Protein AF-A0AA38TJ27-F1 (afdb_monomer_lite)

pLDDT: mean 74.11, std 19.09, range [22.81, 97.5]

Radius of gyration: 29.97 Å; chains: 1; bounding box: 74×92×80 Å

Foldseek 3Di:
DPPLVVLCVLLVNDSVQKDWDADPPAFKIKIFGDPDDDDDPQVLLSQLSNQQHDDLPFQKKKFWFFWDQDPNFTKTARHRGMMIGTDVPDDDPSVQLRSVVVSLRRQAIEGQDLPDPPPPPDPRYDYPDQQSQCQNQLAKFWAQDPPVDDDRHRKTWIWFFKAQPVDPGTRTTMIMIGNALLVVLVRVVSSQVSSVVSRMHRDDAPPPPCVPQPLSDPVLLVLVVVLQACLCAVVVQQKKWKKKWDWPQQDQHSDPDPDRDSDTDIWIATPDMDGDPDPDPCSVSNVSLRVVRRNHTDDAPQADAQNPCNPPLAKAKELWCCVVCVVPVRHSCSSDGQKIKIKHKKDFPSRPPMIMIMMTIDGRDPDDLVSVLVSLVSCCVSVVRMDRPVRHGSQAWGWHFHPVPADDVGTDTDTHHNDPDDDDPPPPDDDDDDDDDDDDDDDDDDDDDDDDDDDDDDDPDPDDPLDDDPVLLVVCAQADLCVSCVVSVHDSVVSVVVCVVVVHDHDYD

Sequence (509 aa):
MDSVNYLSELFAFHPSKLQTSYRPLGNLKVYWSHDGPLRGVQKKIRDAFVGIEVDDSFRGLIQFWAPVTTSGRQLLITYNQPFALPKLENIPQYIEGLCGYRFSSLEYQYDVDVNGLQAEDNPAIISHGAASKAFCNKQPELLIDQRIHNTIGLMNSMMVPVFDPSQSECVGVVDCCTRSPEELLLVLRKLSNALEKQGLKIDVQEYLPYNTIHGLQHANEDAVVEALEIISQTYQIPLAQVWFAYEDADHVAYSSSSQHTQAKRTIWLKLTGKRDNVDDEDFDLFQDYSYACYKIPLEMGKDFSAGRTLENYEPHFFENILNLSAKRPDRLSSILFRCSCFVIYLRSTETPGLDYVFEFLWRERSRNDAILESLLLTLKTYLPTFKFASGTKLGDEIDILDVNNSEVGEKKYIKVIQRSKMPLQREMQPRVEESPTLVRAKGNTTQPTVEESSTPLKVGGKTIPITLTREHIMSLFGQPQHVAAAKLGVSLSTLKRKIHVEGIKWQGK

Organism: NCBI:txid347529

Secondary structure (DSSP, 8-state):
--HHHHHHHHTT--TTTEEEEE-TT-SEEEEEE-SS---HHHHHHHHHHHT----TT--EEEEEEEEEEETTEEEEE-TT--EEEE--SS--HHHHHHHHHHHHTTT-EEE--TT-----S-TTEEET-HHHHHHHHTS-EEE--SSSTTSS---EEEEEEEE-TTSSSEEEEEEEEESSHHHHHHHHHHHHHHHHTTT-B--SSTT--GGGSTT--HHHHHHHHHHHHHHHHHHT-SEEEEEEEEEETT-----SSS----PPEEEEEEEEEEE-----TTHHHHHHHHHHTTTS-B-TTT-SSHHHHHHH---EEES-THHHHTT-TTSSGGG--SEEEEEEEEEESSSTT-EEEEEEEEE--S--HHHHHHHHHHHHHH-TTEEETTSPBTTS-EEEEETTT-BTTB--EEEE---S----------------------------------PPP------------HHHHHTTTTS-HHHHHHHTTS-HHHHHHHHHHTT------

Structure (mmCIF, N/CA/C/O backbone):
data_AF-A0AA38TJ27-F1
#
_entry.id   AF-A0AA38TJ27-F1
#
loop_
_atom_site.group_PDB
_atom_site.id
_atom_site.type_symbol
_atom_site.label_atom_id
_atom_site.label_alt_id
_atom_site.label_comp_id
_atom_site.label_asym_id
_atom_site.label_entity_id
_atom_site.label_seq_id
_atom_site.pdbx_PDB_ins_code
_atom_site.Cartn_x
_atom_site.Cartn_y
_atom_site.Cartn_z
_atom_site.occupancy
_atom_site.B_iso_or_equiv
_atom_site.auth_seq_id
_atom_site.auth_comp_id
_atom_site.auth_asym_id
_atom_site.auth_atom_id
_atom_site.pdbx_PDB_model_num
ATOM 1 N N . MET A 1 1 ? 31.052 11.822 -18.678 1.00 47.62 1 MET A N 1
ATOM 2 C CA . MET A 1 1 ? 30.545 10.844 -19.662 1.00 47.62 1 MET A CA 1
ATOM 3 C C . MET A 1 1 ? 29.045 11.038 -19.739 1.00 47.62 1 MET A C 1
ATOM 5 O O . MET A 1 1 ? 28.447 11.184 -18.682 1.00 47.62 1 MET A O 1
ATOM 9 N N . ASP A 1 2 ? 28.447 11.145 -20.928 1.00 62.75 2 ASP A N 1
ATOM 10 C CA . ASP A 1 2 ? 26.987 11.269 -21.004 1.00 62.75 2 ASP A CA 1
ATOM 11 C C . ASP A 1 2 ? 26.346 10.008 -20.398 1.00 62.75 2 ASP A C 1
ATOM 13 O O . ASP A 1 2 ? 26.789 8.893 -20.666 1.00 62.75 2 ASP A O 1
ATOM 17 N N . SER A 1 3 ? 25.330 10.199 -19.561 1.00 61.94 3 SER A N 1
ATOM 18 C CA . SER A 1 3 ? 24.490 9.169 -18.934 1.00 61.94 3 SER A CA 1
ATOM 19 C C . SER A 1 3 ? 24.142 7.986 -19.850 1.00 61.94 3 SER A C 1
ATOM 21 O O . SER A 1 3 ? 24.178 6.838 -19.421 1.00 61.94 3 SER A O 1
ATOM 23 N N . VAL A 1 4 ? 23.851 8.260 -21.126 1.00 59.69 4 VAL A N 1
ATOM 24 C CA . VAL A 1 4 ? 23.550 7.236 -22.135 1.00 59.69 4 VAL A CA 1
ATOM 25 C C . VAL A 1 4 ? 24.775 6.387 -22.445 1.00 59.69 4 VAL A C 1
ATOM 27 O O . VAL A 1 4 ? 24.654 5.170 -22.487 1.00 59.69 4 VAL A O 1
ATOM 30 N N . ASN A 1 5 ? 25.950 6.995 -22.611 1.00 57.56 5 ASN A N 1
ATOM 31 C CA . ASN A 1 5 ? 27.186 6.271 -22.909 1.00 57.56 5 ASN A CA 1
ATOM 32 C C . ASN A 1 5 ? 27.620 5.406 -21.722 1.00 57.56 5 ASN A C 1
ATOM 34 O O . ASN A 1 5 ? 27.954 4.246 -21.923 1.00 57.56 5 ASN A O 1
ATOM 38 N N . TYR A 1 6 ? 27.523 5.931 -20.495 1.00 63.94 6 TYR A N 1
ATOM 39 C CA . TYR A 1 6 ? 27.838 5.171 -19.281 1.00 63.94 6 TYR A CA 1
ATOM 40 C C . TYR A 1 6 ? 26.925 3.948 -19.114 1.00 63.94 6 TYR A C 1
ATOM 42 O O . TYR A 1 6 ? 27.407 2.837 -18.924 1.00 63.94 6 TYR A O 1
ATOM 50 N N . LEU A 1 7 ? 25.605 4.126 -19.243 1.00 66.19 7 LEU A N 1
ATOM 51 C CA . LEU A 1 7 ? 24.661 3.009 -19.129 1.00 66.19 7 LEU A CA 1
ATOM 52 C C . LEU A 1 7 ? 24.754 2.036 -20.306 1.00 66.19 7 LEU A C 1
ATOM 54 O O . LEU A 1 7 ? 24.552 0.843 -20.125 1.00 66.19 7 LEU A O 1
ATOM 58 N N . SER A 1 8 ? 25.056 2.523 -21.507 1.00 60.19 8 SER A N 1
ATOM 59 C CA . SER A 1 8 ? 25.222 1.658 -22.677 1.00 60.19 8 SER A CA 1
ATOM 60 C C . SER A 1 8 ? 26.448 0.762 -22.532 1.00 60.19 8 SER A C 1
ATOM 62 O O . SER A 1 8 ? 26.349 -0.435 -22.781 1.00 60.19 8 SER A O 1
ATOM 64 N N . GLU A 1 9 ? 27.566 1.304 -22.043 1.00 60.12 9 GLU A N 1
ATOM 65 C CA . GLU A 1 9 ? 28.745 0.506 -21.697 1.00 60.12 9 GLU A CA 1
ATOM 66 C C . GLU A 1 9 ? 28.454 -0.479 -20.562 1.00 60.12 9 GLU A C 1
ATOM 68 O O . GLU A 1 9 ? 28.775 -1.660 -20.682 1.00 60.12 9 GLU A O 1
ATOM 73 N N . LEU A 1 10 ? 27.788 -0.024 -19.496 1.00 62.44 10 LEU A N 1
ATOM 74 C CA . LEU A 1 10 ? 27.487 -0.847 -18.325 1.00 62.44 10 LEU A CA 1
ATOM 75 C C . LEU A 1 10 ? 26.522 -2.000 -18.630 1.00 62.44 10 LEU A C 1
ATOM 77 O O . LEU A 1 10 ? 26.660 -3.088 -18.082 1.00 62.44 10 LEU A O 1
ATOM 81 N N . PHE A 1 11 ? 25.551 -1.776 -19.511 1.00 62.50 11 PHE A N 1
ATOM 82 C CA . PHE A 1 11 ? 24.555 -2.775 -19.896 1.00 62.50 11 PHE A CA 1
ATOM 83 C C . PHE A 1 11 ? 24.908 -3.525 -21.184 1.00 62.50 11 PHE A C 1
ATOM 85 O O . PHE A 1 11 ? 24.072 -4.261 -21.706 1.00 62.50 11 PHE A O 1
ATOM 92 N N . ALA A 1 12 ? 26.117 -3.321 -21.721 1.00 57.12 12 ALA A N 1
ATOM 93 C CA . ALA A 1 12 ? 26.561 -3.860 -23.006 1.00 57.12 12 ALA A CA 1
ATOM 94 C C . ALA A 1 12 ? 25.586 -3.585 -24.177 1.00 57.12 12 ALA A C 1
ATOM 96 O O . ALA A 1 12 ? 25.559 -4.312 -25.174 1.00 57.12 12 ALA A O 1
ATOM 97 N N . PHE A 1 13 ? 24.790 -2.514 -24.092 1.00 55.72 13 PHE A N 1
ATOM 98 C CA . PHE A 1 13 ? 24.008 -2.025 -25.221 1.00 55.72 13 PHE A CA 1
ATOM 99 C C . PHE A 1 13 ? 24.917 -1.201 -26.133 1.00 55.72 13 PHE A C 1
ATOM 101 O O . PHE A 1 13 ? 25.728 -0.399 -25.680 1.00 55.72 13 PHE A O 1
ATOM 108 N N . HIS A 1 14 ? 24.744 -1.321 -27.448 1.00 49.06 14 HIS A N 1
ATOM 109 C CA . HIS A 1 14 ? 25.343 -0.335 -28.344 1.00 49.06 14 HIS A CA 1
ATOM 110 C C . HIS A 1 14 ? 24.734 1.053 -28.026 1.00 49.06 14 HIS A C 1
ATOM 112 O O . HIS A 1 14 ? 23.503 1.141 -27.990 1.00 49.06 14 HIS A O 1
ATOM 118 N N . PRO A 1 15 ? 25.516 2.140 -27.837 1.00 50.56 15 PRO A N 1
ATOM 119 C CA . PRO A 1 15 ? 24.996 3.449 -27.408 1.00 50.56 15 PRO A CA 1
ATOM 120 C C . PRO A 1 15 ? 23.879 4.028 -28.280 1.00 50.56 15 PRO A C 1
ATOM 122 O O . PRO A 1 15 ? 23.030 4.777 -27.809 1.00 50.56 15 PRO A O 1
ATOM 125 N N . SER A 1 16 ? 23.828 3.633 -29.553 1.00 54.19 16 SER A N 1
ATOM 126 C CA . SER A 1 16 ? 22.759 4.021 -30.480 1.00 54.19 16 SER A CA 1
ATOM 127 C C . SER A 1 16 ? 21.414 3.314 -30.250 1.00 54.19 16 SER A C 1
ATOM 129 O O . SER A 1 16 ? 20.440 3.666 -30.911 1.00 54.19 16 SER A O 1
ATOM 131 N N . LYS A 1 17 ? 21.352 2.289 -29.388 1.00 60.16 17 LYS A N 1
ATOM 132 C CA . LYS A 1 17 ? 20.147 1.481 -29.131 1.00 60.16 17 LYS A CA 1
ATOM 133 C C . LYS A 1 17 ? 19.406 1.876 -27.857 1.00 60.16 17 LYS A C 1
ATOM 135 O O . LYS A 1 17 ? 18.231 1.535 -27.730 1.00 60.16 17 LYS A O 1
ATOM 140 N N . LEU A 1 18 ? 20.058 2.587 -26.934 1.00 67.69 18 LEU A N 1
ATOM 141 C CA . LEU A 1 18 ? 19.436 3.078 -25.707 1.00 67.69 18 LEU A CA 1
ATOM 142 C C . LEU A 1 18 ? 18.871 4.480 -25.946 1.00 67.69 18 LEU A C 1
ATOM 144 O O . LEU A 1 18 ? 19.603 5.460 -26.074 1.00 67.69 18 LEU A O 1
ATOM 148 N N . GLN A 1 19 ? 17.550 4.575 -26.014 1.00 72.06 19 GLN A N 1
ATOM 149 C CA . GLN A 1 19 ? 16.850 5.846 -26.117 1.00 72.06 19 GLN A CA 1
ATOM 150 C C . GLN A 1 19 ? 16.494 6.355 -24.724 1.00 72.06 19 GLN A C 1
ATOM 152 O O . GLN A 1 19 ? 16.368 5.588 -23.768 1.00 72.06 19 GLN A O 1
ATOM 157 N N . THR A 1 20 ? 16.331 7.669 -24.607 1.00 71.88 20 THR A N 1
ATOM 158 C CA . THR A 1 20 ? 16.009 8.304 -23.335 1.00 71.88 20 THR A CA 1
ATOM 159 C C . THR A 1 20 ? 15.098 9.514 -23.508 1.00 71.88 20 THR A C 1
ATOM 161 O O . THR A 1 20 ? 15.125 10.203 -24.524 1.00 71.88 20 THR A O 1
ATOM 164 N N . SER A 1 21 ? 14.257 9.746 -22.502 1.00 74.12 21 SER A N 1
ATOM 165 C CA . SER A 1 21 ? 13.363 10.891 -22.377 1.00 74.12 21 SER A CA 1
ATOM 166 C C . SER A 1 21 ? 13.310 11.319 -20.917 1.00 74.12 21 SER A C 1
ATOM 168 O O . SER A 1 21 ? 13.398 10.494 -20.010 1.00 74.12 21 SER A O 1
ATOM 170 N N . TYR A 1 22 ? 13.133 12.609 -20.679 1.00 71.06 22 TYR A N 1
ATOM 171 C CA . TYR A 1 22 ? 12.965 13.162 -19.342 1.00 71.06 22 TYR A CA 1
ATOM 172 C C . TYR A 1 22 ? 12.106 14.421 -19.417 1.00 71.06 22 TYR A C 1
ATOM 174 O O . TYR A 1 22 ? 12.031 15.079 -20.457 1.00 71.06 22 TYR A O 1
ATOM 182 N N . ARG A 1 23 ? 11.451 14.768 -18.308 1.00 69.00 23 ARG A N 1
ATOM 183 C CA . ARG A 1 23 ? 10.864 16.101 -18.162 1.00 69.00 23 ARG A CA 1
ATOM 184 C C . ARG A 1 23 ? 11.983 17.091 -17.840 1.00 69.00 23 ARG A C 1
ATOM 186 O O . ARG A 1 23 ? 12.767 16.791 -16.943 1.00 69.00 23 ARG A O 1
ATOM 193 N N . PRO A 1 24 ? 12.046 18.274 -18.479 1.00 54.91 24 PRO A N 1
ATOM 194 C CA . PRO A 1 24 ? 13.110 19.250 -18.226 1.00 54.91 24 PRO A CA 1
ATOM 195 C C . PRO A 1 24 ? 13.317 19.566 -16.736 1.00 54.91 24 PRO A C 1
ATOM 197 O O . PRO A 1 24 ? 14.451 19.601 -16.269 1.00 54.91 24 PRO A O 1
ATOM 200 N N . LEU A 1 25 ? 12.218 19.685 -15.983 1.00 59.06 25 LEU A N 1
ATOM 201 C CA . LEU A 1 25 ? 12.197 19.952 -14.539 1.00 59.06 25 LEU A CA 1
ATOM 202 C C . LEU A 1 25 ? 11.961 18.699 -13.669 1.00 59.06 25 LEU A C 1
ATOM 204 O O . LEU A 1 25 ? 11.772 18.828 -12.469 1.00 59.06 25 LEU A O 1
ATOM 208 N N . GLY A 1 26 ? 11.899 17.500 -14.259 1.00 65.69 26 GLY A N 1
ATOM 209 C CA . GLY A 1 26 ? 11.699 16.250 -13.515 1.00 65.69 26 GLY A CA 1
ATOM 210 C C . GLY A 1 26 ? 13.020 15.546 -13.230 1.00 65.69 26 GLY A C 1
ATOM 211 O O . GLY A 1 26 ? 13.947 15.652 -14.030 1.00 65.69 26 GLY A O 1
ATOM 212 N N . ASN A 1 27 ? 13.097 14.800 -12.128 1.00 73.69 27 ASN A N 1
ATOM 213 C CA . ASN A 1 27 ? 14.356 14.222 -11.631 1.00 73.69 27 ASN A CA 1
ATOM 214 C C . ASN A 1 27 ? 14.589 12.767 -12.035 1.00 73.69 27 ASN A C 1
ATOM 216 O O . ASN A 1 27 ? 15.656 12.208 -11.784 1.00 73.69 27 ASN A O 1
ATOM 220 N N . LEU A 1 28 ? 13.624 12.185 -12.743 1.00 85.25 28 LEU A N 1
ATOM 221 C CA . LEU A 1 28 ? 13.742 10.880 -13.371 1.00 85.25 28 LEU A CA 1
ATOM 222 C C . LEU A 1 28 ? 14.114 11.018 -14.841 1.00 85.25 28 LEU A C 1
ATOM 224 O O . LEU A 1 28 ? 13.495 11.767 -15.605 1.00 85.25 28 LEU A O 1
ATOM 228 N N . LYS A 1 29 ? 15.106 10.230 -15.244 1.00 87.31 29 LYS A N 1
ATOM 229 C CA . LYS A 1 29 ? 15.432 9.981 -16.640 1.00 87.31 29 LYS A CA 1
ATOM 230 C C . LYS A 1 29 ? 14.922 8.595 -17.005 1.00 87.31 29 LYS A C 1
ATOM 232 O O . LYS A 1 29 ? 15.248 7.608 -16.350 1.00 87.31 29 LYS A O 1
ATOM 237 N N . VAL A 1 30 ? 14.087 8.546 -18.035 1.00 88.94 30 VAL A N 1
ATOM 238 C CA . VAL A 1 30 ? 13.473 7.320 -18.540 1.00 88.94 30 VAL A CA 1
ATOM 239 C C . VAL A 1 30 ? 14.282 6.825 -19.722 1.00 88.94 30 VAL A C 1
ATOM 241 O O . VAL A 1 30 ? 14.700 7.616 -20.571 1.00 88.94 30 VAL A O 1
ATOM 244 N N . TYR A 1 31 ? 14.484 5.519 -19.774 1.00 87.75 31 TYR A N 1
ATOM 245 C CA . TYR A 1 31 ? 15.287 4.814 -20.755 1.00 87.75 31 TYR A CA 1
ATOM 246 C C . TYR A 1 31 ? 14.500 3.639 -21.332 1.00 87.75 31 TYR A C 1
ATOM 248 O O . TYR A 1 31 ? 13.654 3.052 -20.656 1.00 87.75 31 TYR A O 1
ATOM 256 N N . TRP A 1 32 ? 14.775 3.292 -22.585 1.00 83.81 32 TRP A N 1
ATOM 257 C CA . TRP A 1 32 ? 14.277 2.075 -23.224 1.00 83.81 32 TRP A CA 1
ATOM 258 C C . TRP A 1 32 ? 15.211 1.675 -24.367 1.00 83.81 32 TRP A C 1
ATOM 260 O O . TRP A 1 32 ? 15.803 2.534 -25.022 1.00 83.81 32 TRP A O 1
ATOM 270 N N . SER A 1 33 ? 15.340 0.376 -24.622 1.00 70.44 33 SER A N 1
ATOM 271 C CA . SER A 1 33 ? 16.080 -0.142 -25.773 1.00 70.44 33 SER A CA 1
ATOM 272 C C . SER A 1 33 ? 15.096 -0.631 -26.832 1.00 70.44 33 SER A C 1
ATOM 274 O O . SER A 1 33 ? 14.265 -1.497 -26.562 1.00 70.44 33 SER A O 1
ATOM 276 N N . HIS A 1 34 ? 15.122 -0.055 -28.036 1.00 64.31 34 HIS A N 1
ATOM 277 C CA . HIS A 1 34 ? 14.329 -0.595 -29.142 1.00 64.31 34 HIS A CA 1
ATOM 278 C C . HIS A 1 34 ? 14.907 -0.230 -30.511 1.00 64.31 34 HIS A C 1
ATOM 280 O O . HIS A 1 34 ? 15.306 0.911 -30.740 1.00 64.31 34 HIS A O 1
ATOM 286 N N . ASP A 1 35 ? 14.847 -1.176 -31.451 1.00 56.41 35 ASP A N 1
ATOM 287 C CA . ASP A 1 35 ? 15.149 -0.971 -32.875 1.00 56.41 35 ASP A CA 1
ATOM 288 C C . ASP A 1 35 ? 13.936 -0.325 -33.624 1.00 56.41 35 ASP A C 1
ATOM 290 O O . ASP A 1 35 ? 13.713 -0.571 -34.807 1.00 56.41 35 ASP A O 1
ATOM 294 N N . GLY A 1 36 ? 13.120 0.506 -32.940 1.00 58.03 36 GLY A N 1
ATOM 295 C CA . GLY A 1 36 ? 11.912 1.174 -33.471 1.00 58.03 36 GLY A CA 1
ATOM 296 C C . GLY A 1 36 ? 11.147 2.040 -32.437 1.00 58.03 36 GLY A C 1
ATOM 297 O O . GLY A 1 36 ? 11.591 2.162 -31.296 1.00 58.03 36 GLY A O 1
ATOM 298 N N . PRO A 1 37 ? 9.991 2.655 -32.772 1.00 60.09 37 PRO A N 1
ATOM 299 C CA . PRO A 1 37 ? 9.168 3.381 -31.797 1.00 60.09 37 PRO A CA 1
ATOM 300 C C . PRO A 1 37 ? 8.356 2.422 -30.908 1.00 60.09 37 PRO A C 1
ATOM 302 O O . PRO A 1 37 ? 7.709 1.511 -31.426 1.00 60.09 37 PRO A O 1
ATOM 305 N N . LEU A 1 38 ? 8.318 2.671 -29.592 1.00 74.62 38 LEU A N 1
ATOM 306 C CA . LEU A 1 38 ? 7.428 1.958 -28.661 1.00 74.62 38 LEU A CA 1
ATOM 307 C C . LEU A 1 38 ? 5.958 2.082 -29.099 1.00 74.62 38 LEU A C 1
ATOM 309 O O . LEU A 1 38 ? 5.513 3.153 -29.527 1.00 74.62 38 LEU A O 1
ATOM 313 N N . ARG A 1 39 ? 5.181 1.004 -28.944 1.00 79.69 39 ARG A N 1
ATOM 314 C CA . ARG A 1 39 ? 3.746 0.957 -29.281 1.00 79.69 39 ARG A CA 1
ATOM 315 C C . ARG A 1 39 ? 2.922 0.382 -28.129 1.00 79.69 39 ARG A C 1
ATOM 317 O O . ARG A 1 39 ? 3.462 -0.228 -27.211 1.00 79.69 39 ARG A O 1
ATOM 324 N N . GLY A 1 40 ? 1.606 0.595 -28.184 1.00 89.19 40 GLY A N 1
ATOM 325 C CA . GLY A 1 40 ? 0.651 0.007 -27.240 1.00 89.19 40 GLY A CA 1
ATOM 326 C C . GLY A 1 40 ? 0.985 0.295 -25.772 1.00 89.19 40 GLY A C 1
ATOM 327 O O . GLY A 1 40 ? 1.304 1.431 -25.413 1.00 89.19 40 GLY A O 1
ATOM 328 N N . VAL A 1 41 ? 0.922 -0.749 -24.942 1.00 91.31 41 VAL A N 1
ATOM 329 C CA . VAL A 1 41 ? 1.155 -0.684 -23.489 1.00 91.31 41 VAL A CA 1
ATOM 330 C C . VAL A 1 41 ? 2.550 -0.159 -23.157 1.00 91.31 41 VAL A C 1
ATOM 332 O O . VAL A 1 41 ? 2.671 0.727 -22.321 1.00 91.31 41 VAL A O 1
ATOM 335 N N . GLN A 1 42 ? 3.601 -0.601 -23.852 1.00 91.19 42 GLN A N 1
ATOM 336 C CA . GLN A 1 42 ? 4.975 -0.167 -23.557 1.00 91.19 42 GLN A CA 1
ATOM 337 C C . GLN A 1 42 ? 5.148 1.350 -23.705 1.00 91.19 42 GLN A C 1
ATOM 339 O O . GLN A 1 42 ? 5.829 1.986 -22.902 1.00 91.19 42 GLN A O 1
ATOM 344 N N . LYS A 1 43 ? 4.498 1.949 -24.715 1.00 92.19 43 LYS A N 1
ATOM 345 C CA . LYS A 1 43 ? 4.492 3.405 -24.888 1.00 92.19 43 LYS A CA 1
ATOM 346 C C . LYS A 1 43 ? 3.768 4.093 -23.728 1.00 92.19 43 LYS A C 1
ATOM 348 O O . LYS A 1 43 ? 4.318 5.040 -23.175 1.00 92.19 43 LYS A O 1
ATOM 353 N N . LYS A 1 44 ? 2.583 3.600 -23.344 1.00 95.06 44 LYS A N 1
ATOM 354 C CA . LYS A 1 44 ? 1.821 4.121 -22.195 1.00 95.06 44 LYS A CA 1
ATOM 355 C C . LYS A 1 44 ? 2.643 4.044 -20.902 1.00 95.06 44 LYS A C 1
ATOM 357 O O . LYS A 1 44 ? 2.719 5.028 -20.181 1.00 95.06 44 LYS A O 1
ATOM 362 N N . ILE A 1 45 ? 3.322 2.924 -20.643 1.00 95.94 45 ILE A N 1
ATOM 363 C CA . ILE A 1 45 ? 4.209 2.754 -19.481 1.00 95.94 45 ILE A CA 1
ATOM 364 C C . ILE A 1 45 ? 5.368 3.752 -19.518 1.00 95.94 45 ILE A C 1
ATOM 366 O O . ILE A 1 45 ? 5.625 4.436 -18.532 1.00 95.94 45 ILE A O 1
ATOM 370 N N . ARG A 1 46 ? 6.043 3.897 -20.665 1.00 93.94 46 ARG A N 1
ATOM 371 C CA . ARG A 1 46 ? 7.121 4.883 -20.834 1.00 93.94 46 ARG A CA 1
ATOM 372 C C . ARG A 1 46 ? 6.626 6.301 -20.554 1.00 93.94 46 ARG A C 1
ATOM 374 O O . ARG A 1 46 ? 7.279 7.040 -19.823 1.00 93.94 46 ARG A O 1
ATOM 381 N N . ASP A 1 47 ? 5.487 6.680 -21.130 1.00 94.00 47 ASP A N 1
ATOM 382 C CA . ASP A 1 47 ? 4.882 8.004 -20.946 1.00 94.00 47 ASP A CA 1
ATOM 383 C C . ASP A 1 47 ? 4.456 8.223 -19.480 1.00 94.00 47 ASP A C 1
ATOM 385 O O . ASP A 1 47 ? 4.641 9.318 -18.943 1.00 94.00 47 ASP A O 1
ATOM 389 N N . ALA A 1 48 ? 3.980 7.174 -18.800 1.00 95.94 48 ALA A N 1
ATOM 390 C CA . ALA A 1 48 ? 3.695 7.195 -17.369 1.00 95.94 48 ALA A CA 1
ATOM 391 C C . ALA A 1 48 ? 4.974 7.409 -16.551 1.00 95.94 48 ALA A C 1
ATOM 393 O O . ALA A 1 48 ? 5.004 8.309 -15.723 1.00 95.94 48 ALA A O 1
ATOM 394 N N . PHE A 1 49 ? 6.065 6.688 -16.828 1.00 95.38 49 PHE A N 1
ATOM 395 C CA . PHE A 1 49 ? 7.342 6.884 -16.129 1.00 95.38 49 PHE A CA 1
ATOM 396 C C . PHE A 1 49 ? 7.882 8.309 -16.299 1.00 95.38 49 PHE A C 1
ATOM 398 O O . PHE A 1 49 ? 8.359 8.905 -15.338 1.00 95.38 49 PHE A O 1
ATOM 405 N N . VAL A 1 50 ? 7.740 8.905 -17.490 1.00 92.25 50 VAL A N 1
ATOM 406 C CA . VAL A 1 50 ? 8.091 10.321 -17.728 1.00 92.25 50 VAL A CA 1
ATOM 407 C C . VAL A 1 50 ? 7.181 11.262 -16.927 1.00 92.25 50 VAL A C 1
ATOM 409 O O . VAL A 1 50 ? 7.566 12.384 -16.602 1.00 92.25 50 VAL A O 1
ATOM 412 N N . GLY A 1 51 ? 5.956 10.831 -16.633 1.00 92.19 51 GLY A N 1
ATOM 413 C CA . GLY A 1 51 ? 4.970 11.563 -15.849 1.00 92.19 51 GLY A CA 1
ATOM 414 C C . GLY A 1 51 ? 5.146 11.496 -14.333 1.00 92.19 51 GLY A C 1
ATOM 415 O O . GLY A 1 51 ? 4.423 12.211 -13.640 1.00 92.19 51 GLY A O 1
ATOM 416 N N . ILE A 1 52 ? 6.067 10.674 -13.824 1.00 92.25 52 ILE A N 1
ATOM 417 C CA . ILE A 1 52 ? 6.323 10.542 -12.387 1.00 92.25 52 ILE A CA 1
ATOM 418 C C . ILE A 1 52 ? 7.076 11.779 -11.884 1.00 92.25 52 ILE A C 1
ATOM 420 O O . ILE A 1 52 ? 8.142 12.139 -12.380 1.00 92.25 52 ILE A O 1
ATOM 424 N N . GLU A 1 53 ? 6.501 12.429 -10.874 1.00 87.94 53 GLU A N 1
ATOM 425 C CA . GLU A 1 53 ? 7.023 13.653 -10.264 1.00 87.94 53 GLU A CA 1
ATOM 426 C C . GLU A 1 53 ? 7.544 13.354 -8.852 1.00 87.94 53 GLU A C 1
ATOM 428 O O . GLU A 1 53 ? 6.764 13.309 -7.892 1.00 87.94 53 GLU A O 1
ATOM 433 N N . VAL A 1 54 ? 8.861 13.157 -8.757 1.00 84.56 54 VAL A N 1
ATOM 434 C CA . VAL A 1 54 ? 9.637 12.957 -7.520 1.00 84.56 54 VAL A CA 1
ATOM 435 C C . VAL A 1 54 ? 10.704 14.045 -7.386 1.00 84.56 54 VAL A C 1
ATOM 437 O O . VAL A 1 54 ? 11.138 14.613 -8.393 1.00 84.56 54 VAL A O 1
ATOM 440 N N . ASP A 1 55 ? 11.103 14.348 -6.152 1.00 81.75 55 ASP A N 1
ATOM 441 C CA . ASP A 1 55 ? 12.127 15.351 -5.849 1.00 81.75 55 ASP A CA 1
ATOM 442 C C . ASP A 1 55 ? 13.563 14.855 -6.136 1.00 81.75 55 ASP A C 1
ATOM 444 O O . ASP A 1 55 ? 13.786 13.743 -6.616 1.00 81.75 55 ASP A O 1
ATOM 448 N N . ASP A 1 56 ? 14.551 15.730 -5.923 1.00 75.56 56 ASP A N 1
ATOM 449 C CA . ASP A 1 56 ? 15.975 15.455 -6.183 1.00 75.56 56 ASP A CA 1
ATOM 450 C C . ASP A 1 56 ? 16.591 14.456 -5.195 1.00 75.56 56 ASP A C 1
ATOM 452 O O . ASP A 1 56 ? 17.709 13.968 -5.402 1.00 75.56 56 ASP A O 1
ATOM 456 N N . SER A 1 57 ? 15.896 14.158 -4.099 1.00 76.62 57 SER A N 1
ATOM 457 C CA . SER A 1 57 ? 16.335 13.217 -3.077 1.00 76.62 57 SER A CA 1
ATOM 458 C C . SER A 1 57 ? 15.975 11.775 -3.414 1.00 76.62 57 SER A C 1
ATOM 460 O O . SER A 1 57 ? 16.650 10.893 -2.900 1.00 76.62 57 SER A O 1
ATOM 462 N N . PHE A 1 58 ? 15.051 11.531 -4.353 1.00 82.25 58 PHE A N 1
ATOM 463 C CA . PHE A 1 58 ? 14.624 10.182 -4.733 1.00 82.25 58 PHE A CA 1
ATOM 464 C C . PHE A 1 58 ? 15.791 9.258 -5.121 1.00 82.25 58 PHE A C 1
ATOM 466 O O . PHE A 1 58 ? 16.600 9.582 -6.004 1.00 82.25 58 PHE A O 1
ATOM 473 N N . ARG A 1 59 ? 15.875 8.080 -4.486 1.00 80.50 59 ARG A N 1
ATOM 474 C CA . ARG A 1 59 ? 16.912 7.060 -4.743 1.00 80.50 59 ARG A CA 1
ATOM 475 C C . ARG A 1 59 ? 16.304 5.703 -5.102 1.00 80.50 59 ARG A C 1
ATOM 477 O O . ARG A 1 59 ? 16.402 4.748 -4.331 1.00 80.50 59 ARG A O 1
ATOM 484 N N . GLY A 1 60 ? 15.734 5.591 -6.302 1.00 86.94 60 GLY A N 1
ATOM 485 C CA . GLY A 1 60 ? 15.129 4.334 -6.745 1.00 86.94 60 GLY A CA 1
ATOM 486 C C . GLY A 1 60 ? 15.202 4.027 -8.239 1.00 86.94 60 GLY A C 1
ATOM 487 O O . GLY A 1 60 ? 15.482 4.896 -9.060 1.00 86.94 60 GLY A O 1
ATOM 488 N N . LEU A 1 61 ? 14.937 2.767 -8.579 1.00 90.25 61 LEU A N 1
ATOM 489 C CA . LEU A 1 61 ? 14.752 2.248 -9.935 1.00 90.25 61 LEU A CA 1
ATOM 490 C C . LEU A 1 61 ? 13.270 1.926 -10.113 1.00 90.25 61 LEU A C 1
ATOM 492 O O . LEU A 1 61 ? 12.668 1.287 -9.257 1.00 90.25 61 LEU A O 1
ATOM 496 N N . ILE A 1 62 ? 12.701 2.324 -11.245 1.00 94.69 62 ILE A N 1
ATOM 497 C CA . ILE A 1 62 ? 11.357 1.904 -11.651 1.00 94.69 62 ILE A CA 1
ATOM 498 C C . ILE A 1 62 ? 11.506 1.181 -12.984 1.00 94.69 62 ILE A C 1
ATOM 500 O O . ILE A 1 62 ? 11.989 1.783 -13.939 1.00 94.69 62 ILE A O 1
ATOM 504 N N . GLN A 1 63 ? 11.138 -0.093 -13.082 1.00 95.00 63 GLN A N 1
ATOM 505 C CA . GLN A 1 63 ? 11.292 -0.868 -14.321 1.00 95.00 63 GLN A CA 1
ATOM 506 C C . GLN A 1 63 ? 10.044 -1.682 -14.648 1.00 95.00 63 GLN A C 1
ATOM 508 O O . GLN A 1 63 ? 9.299 -2.080 -13.759 1.00 95.00 63 GLN A O 1
ATOM 513 N N . PHE A 1 64 ? 9.803 -1.916 -15.937 1.00 96.94 64 PHE A N 1
ATOM 514 C CA . PHE A 1 64 ? 8.643 -2.672 -16.397 1.00 96.94 64 PHE A CA 1
ATOM 515 C C . PHE A 1 64 ? 9.009 -4.102 -16.800 1.00 96.94 64 PHE A C 1
ATOM 517 O O . PHE A 1 64 ? 9.899 -4.322 -17.622 1.00 96.94 64 PHE A O 1
ATOM 524 N N . TRP A 1 65 ? 8.270 -5.055 -16.245 1.00 96.44 65 TRP A N 1
ATOM 525 C CA . TRP A 1 65 ? 8.260 -6.469 -16.586 1.00 96.44 65 TRP A CA 1
ATOM 526 C C . TRP A 1 65 ? 7.077 -6.740 -17.517 1.00 96.44 65 TRP A C 1
ATOM 528 O O . TRP A 1 65 ? 5.920 -6.750 -17.087 1.00 96.44 65 TRP A O 1
ATOM 538 N N . ALA A 1 66 ? 7.362 -6.935 -18.801 1.00 94.50 66 ALA A N 1
ATOM 539 C CA . ALA A 1 66 ? 6.344 -7.177 -19.815 1.00 94.50 66 ALA A CA 1
ATOM 540 C C . ALA A 1 66 ? 6.147 -8.681 -20.049 1.00 94.50 66 ALA A C 1
ATOM 542 O O . ALA A 1 66 ? 7.148 -9.399 -20.151 1.00 94.50 66 ALA A O 1
ATOM 543 N N . PRO A 1 67 ? 4.898 -9.155 -20.201 1.00 93.44 67 PRO A N 1
ATOM 544 C CA . PRO A 1 67 ? 4.633 -10.523 -20.611 1.00 93.44 67 PRO A CA 1
ATOM 545 C C . PRO A 1 67 ? 5.016 -10.725 -22.080 1.00 93.44 67 PRO A C 1
ATOM 547 O O . PRO A 1 67 ? 4.650 -9.938 -22.955 1.00 93.44 67 PRO A O 1
ATOM 550 N N . VAL A 1 68 ? 5.734 -11.808 -22.357 1.00 90.44 68 VAL A N 1
ATOM 551 C CA . VAL A 1 68 ? 6.087 -12.276 -23.698 1.00 90.44 68 VAL A CA 1
ATOM 552 C C . VAL A 1 68 ? 5.821 -13.768 -23.807 1.00 90.44 68 VAL A C 1
ATOM 554 O O . VAL A 1 68 ? 6.015 -14.514 -22.852 1.00 90.44 68 VAL A O 1
ATOM 557 N N . THR A 1 69 ? 5.386 -14.214 -24.982 1.00 88.19 69 THR A N 1
ATOM 558 C CA . THR A 1 69 ? 5.227 -15.642 -25.257 1.00 88.19 69 THR A CA 1
ATOM 559 C C . THR A 1 69 ? 6.445 -16.148 -26.017 1.00 88.19 69 THR A C 1
ATOM 561 O O . THR A 1 69 ? 6.666 -15.759 -27.163 1.00 88.19 69 THR A O 1
ATOM 564 N N . THR A 1 70 ? 7.210 -17.041 -25.394 1.00 80.81 70 THR A N 1
ATOM 565 C CA . THR A 1 70 ? 8.406 -17.659 -25.976 1.00 80.81 70 THR A CA 1
ATOM 566 C C . THR A 1 70 ? 8.259 -19.171 -25.904 1.00 80.81 70 THR A C 1
ATOM 568 O O . THR A 1 70 ? 8.022 -19.720 -24.833 1.00 80.81 70 THR A O 1
ATOM 571 N N . SER A 1 71 ? 8.375 -19.862 -27.042 1.00 79.69 71 SER A N 1
ATOM 572 C CA . SER A 1 71 ? 8.277 -21.332 -27.111 1.00 79.69 71 SER A CA 1
ATOM 573 C C . SER A 1 71 ? 7.006 -21.913 -26.463 1.00 79.69 71 SER A C 1
ATOM 575 O O . SER A 1 71 ? 7.035 -22.994 -25.884 1.00 79.69 71 SER A O 1
ATOM 577 N N . GLY A 1 72 ? 5.885 -21.188 -26.547 1.00 77.56 72 GLY A N 1
ATOM 578 C CA . GLY A 1 72 ? 4.606 -21.601 -25.958 1.00 77.56 72 GLY A CA 1
ATOM 579 C C . GLY A 1 72 ? 4.472 -21.357 -24.452 1.00 77.56 72 GLY A C 1
ATOM 580 O O . GLY A 1 72 ? 3.438 -21.719 -23.904 1.00 77.56 72 GLY A O 1
ATOM 581 N N . ARG A 1 73 ? 5.469 -20.732 -23.810 1.00 81.50 73 ARG A N 1
ATOM 582 C CA . ARG A 1 73 ? 5.422 -20.292 -22.409 1.00 81.50 73 ARG A CA 1
ATOM 583 C C . ARG A 1 73 ? 5.229 -18.787 -22.304 1.00 81.50 73 ARG A C 1
ATOM 585 O O . ARG A 1 73 ? 5.792 -18.050 -23.118 1.00 81.50 73 ARG A O 1
ATOM 592 N N . GLN A 1 74 ? 4.475 -18.323 -21.315 1.00 88.88 74 GLN A N 1
ATOM 593 C CA . GLN A 1 74 ? 4.366 -16.906 -20.990 1.00 88.88 74 GLN A CA 1
ATOM 594 C C . GLN A 1 74 ? 5.382 -16.535 -19.904 1.00 88.88 74 GLN A C 1
ATOM 596 O O . GLN A 1 74 ? 5.371 -17.070 -18.801 1.00 88.88 74 GLN A O 1
ATOM 601 N N . LEU A 1 75 ? 6.273 -15.600 -20.229 1.00 91.75 75 LEU A N 1
ATOM 602 C CA . LEU A 1 75 ? 7.356 -15.148 -19.359 1.00 91.75 75 LEU A CA 1
ATOM 603 C C . LEU A 1 75 ? 7.280 -13.635 -19.167 1.00 91.75 75 LEU A C 1
ATOM 605 O O . LEU A 1 75 ? 6.910 -12.909 -20.088 1.00 91.75 75 LEU A O 1
ATOM 609 N N . LEU A 1 76 ? 7.683 -13.141 -18.002 1.00 94.12 76 LEU A N 1
ATOM 610 C CA . LEU A 1 76 ? 7.901 -11.718 -17.768 1.00 94.12 76 LEU A CA 1
ATOM 611 C C . LEU A 1 76 ? 9.374 -11.375 -17.986 1.00 94.12 76 LEU A C 1
ATOM 613 O O . LEU A 1 76 ? 10.252 -11.976 -17.362 1.00 94.12 76 LEU A O 1
ATOM 617 N N . ILE A 1 77 ? 9.634 -10.367 -18.819 1.00 92.94 77 ILE A N 1
ATOM 618 C CA . ILE A 1 77 ? 10.987 -9.887 -19.127 1.00 92.94 77 ILE A CA 1
ATOM 619 C C . ILE A 1 77 ? 11.098 -8.372 -18.969 1.00 92.94 77 ILE A C 1
ATOM 621 O O . ILE A 1 77 ? 10.134 -7.639 -19.189 1.00 92.94 77 ILE A O 1
ATOM 625 N N . THR A 1 78 ? 12.304 -7.886 -18.680 1.00 91.06 78 THR A N 1
ATOM 626 C CA . THR A 1 78 ? 12.621 -6.444 -18.686 1.00 91.06 78 THR A CA 1
ATOM 627 C C . THR A 1 78 ? 13.450 -6.006 -19.895 1.00 91.06 78 THR A C 1
ATOM 629 O O . THR A 1 78 ? 13.709 -4.810 -20.083 1.00 91.06 78 THR A O 1
ATOM 632 N N . TYR A 1 79 ? 13.901 -6.955 -20.721 1.00 86.38 79 TYR A N 1
ATOM 633 C CA . TYR A 1 79 ? 14.651 -6.657 -21.936 1.00 86.38 79 TYR A CA 1
ATOM 634 C C . TYR A 1 79 ? 13.776 -5.868 -22.918 1.00 86.38 79 TYR A C 1
ATOM 636 O O . TYR A 1 79 ? 12.612 -6.209 -23.147 1.00 86.38 79 TYR A O 1
ATOM 644 N N . ASN A 1 80 ? 14.327 -4.791 -23.488 1.00 85.44 80 ASN A N 1
ATOM 645 C CA . ASN A 1 80 ? 13.597 -3.845 -24.343 1.00 85.44 80 ASN A CA 1
ATOM 646 C C . ASN A 1 80 ? 12.348 -3.217 -23.699 1.00 85.44 80 ASN A C 1
ATOM 648 O O . ASN A 1 80 ? 11.451 -2.758 -24.408 1.00 85.44 80 ASN A O 1
ATOM 652 N N . GLN A 1 81 ? 12.296 -3.163 -22.364 1.00 91.00 81 GLN A N 1
ATOM 653 C CA . GLN A 1 81 ? 11.220 -2.505 -21.628 1.00 91.00 81 GLN A CA 1
ATOM 654 C C . GLN A 1 81 ? 11.657 -1.157 -21.042 1.00 91.00 81 GLN A C 1
ATOM 656 O O . GLN A 1 81 ? 12.849 -0.958 -20.767 1.00 91.00 81 GLN A O 1
ATOM 661 N N . PRO A 1 82 ? 10.712 -0.217 -20.845 1.00 93.44 82 PRO A N 1
ATOM 662 C CA . PRO A 1 82 ? 10.998 1.049 -20.189 1.00 93.44 82 PRO A CA 1
ATOM 663 C C . PRO A 1 82 ? 11.510 0.858 -18.758 1.00 93.44 82 PRO A C 1
ATOM 665 O O . PRO A 1 82 ? 11.025 0.001 -18.018 1.00 93.44 82 PRO A O 1
ATOM 668 N N . PHE A 1 83 ? 12.446 1.711 -18.355 1.00 93.12 83 PHE A N 1
ATOM 669 C CA . PHE A 1 83 ? 12.872 1.865 -16.966 1.00 93.12 83 PHE A CA 1
ATOM 670 C C . PHE A 1 83 ? 13.244 3.321 -16.671 1.00 93.12 83 PHE A C 1
ATOM 672 O O . PHE A 1 83 ? 13.534 4.091 -17.585 1.00 93.12 83 PHE A O 1
ATOM 679 N N . ALA A 1 84 ? 13.221 3.717 -15.406 1.00 91.81 84 ALA A N 1
ATOM 680 C CA . ALA A 1 84 ? 13.518 5.062 -14.943 1.00 91.81 84 ALA A CA 1
ATOM 681 C C . ALA A 1 84 ? 14.530 5.028 -13.796 1.00 91.81 84 ALA A C 1
ATOM 683 O O . ALA A 1 84 ? 14.427 4.204 -12.888 1.00 91.81 84 ALA A O 1
ATOM 684 N N . LEU A 1 85 ? 15.487 5.951 -13.848 1.00 88.06 85 LEU A N 1
ATOM 685 C CA . LEU A 1 85 ? 16.517 6.164 -12.832 1.00 88.06 85 LEU A CA 1
ATOM 686 C C . LEU A 1 85 ? 16.597 7.656 -12.481 1.00 88.06 85 LEU A C 1
ATOM 688 O O . LEU A 1 85 ? 16.212 8.490 -13.311 1.00 88.06 85 LEU A O 1
ATOM 692 N N . PRO A 1 86 ? 17.142 8.025 -11.309 1.00 83.62 86 PRO A N 1
ATOM 693 C CA . PRO A 1 86 ? 17.462 9.411 -11.002 1.00 83.62 86 PRO A CA 1
ATOM 694 C C . PRO A 1 86 ? 18.452 9.970 -12.035 1.00 83.62 86 PRO A C 1
ATOM 696 O O . PRO A 1 86 ? 19.247 9.228 -12.624 1.00 83.62 86 PRO A O 1
ATOM 699 N N . LYS A 1 87 ? 18.411 11.283 -12.283 1.00 77.31 87 LYS A N 1
ATOM 700 C CA . LYS A 1 87 ? 19.373 11.948 -13.176 1.00 77.31 87 LYS A CA 1
ATOM 701 C C .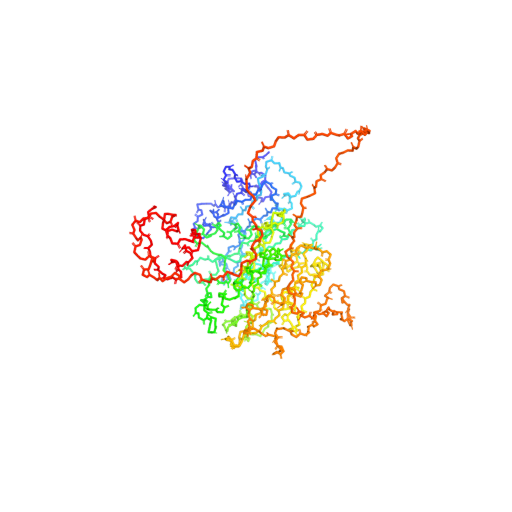 LYS A 1 87 ? 20.817 11.675 -12.730 1.00 77.31 87 LYS A C 1
ATOM 703 O O . LYS A 1 87 ? 21.171 11.848 -11.571 1.00 77.31 87 LYS A O 1
ATOM 708 N N . LEU A 1 88 ? 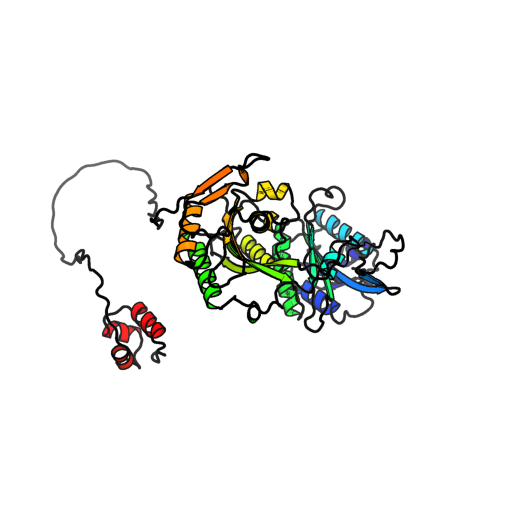21.658 11.296 -13.693 1.00 66.31 88 LEU A N 1
ATOM 709 C CA . LEU A 1 88 ? 23.040 10.840 -13.488 1.00 66.31 88 LEU A CA 1
ATOM 710 C C . LEU A 1 88 ? 24.080 11.977 -13.413 1.00 66.31 88 LEU A C 1
ATOM 712 O O . LEU A 1 88 ? 25.271 11.724 -13.573 1.00 66.31 88 LEU A O 1
ATOM 716 N N . GLU A 1 89 ? 23.659 13.233 -13.237 1.00 61.28 89 GLU A N 1
ATOM 717 C CA . GLU A 1 89 ? 24.536 14.408 -13.417 1.00 61.28 89 GLU A CA 1
ATOM 718 C C . GLU A 1 89 ? 25.658 14.506 -12.372 1.00 61.28 89 GLU A C 1
ATOM 720 O O . GLU A 1 89 ? 26.681 15.132 -12.622 1.00 61.28 89 GLU A O 1
ATOM 725 N N . ASN A 1 90 ? 25.528 13.779 -11.264 1.00 51.47 90 ASN A N 1
ATOM 726 C CA . ASN A 1 90 ? 26.622 13.382 -10.391 1.00 51.47 90 ASN A CA 1
ATOM 727 C C . ASN A 1 90 ? 26.374 11.901 -10.085 1.00 51.47 90 ASN A C 1
ATOM 729 O O . ASN A 1 90 ? 25.243 11.564 -9.742 1.00 51.47 90 ASN A O 1
ATOM 733 N N . ILE A 1 91 ? 27.362 11.011 -10.233 1.00 55.19 91 ILE A N 1
ATOM 734 C CA . ILE A 1 91 ? 27.202 9.570 -9.949 1.00 55.19 91 ILE A CA 1
ATOM 735 C C . ILE A 1 91 ? 27.747 9.275 -8.545 1.00 55.19 91 ILE A C 1
ATOM 737 O O . ILE A 1 91 ? 28.944 9.036 -8.389 1.00 55.19 91 ILE A O 1
ATOM 741 N N . PRO A 1 92 ? 26.920 9.301 -7.489 1.00 59.97 92 PRO A N 1
ATOM 742 C CA . PRO A 1 92 ? 27.290 8.674 -6.234 1.00 59.97 92 PRO A CA 1
ATOM 743 C C . PRO A 1 92 ? 27.285 7.149 -6.342 1.00 59.97 92 PRO A C 1
ATOM 745 O O . PRO A 1 92 ? 26.521 6.568 -7.113 1.00 59.97 92 PRO A O 1
ATOM 748 N N . GLN A 1 93 ? 28.040 6.514 -5.446 1.00 61.66 93 GLN A N 1
ATOM 749 C CA . GLN A 1 93 ? 28.117 5.059 -5.241 1.00 61.66 93 GLN A CA 1
ATOM 750 C C . GLN A 1 93 ? 26.740 4.361 -5.154 1.00 61.66 93 GLN A C 1
ATOM 752 O O . GLN A 1 93 ? 26.629 3.177 -5.446 1.00 61.66 93 GLN A O 1
ATOM 757 N N . TYR A 1 94 ? 25.662 5.066 -4.780 1.00 63.41 94 TYR A N 1
ATOM 758 C CA . TYR A 1 94 ? 24.322 4.468 -4.694 1.00 63.41 94 TYR A CA 1
ATOM 759 C C . TYR A 1 94 ? 23.687 4.151 -6.059 1.00 63.41 94 TYR A C 1
ATOM 761 O O . TYR A 1 94 ? 22.833 3.270 -6.133 1.00 63.41 94 TYR A O 1
ATOM 769 N N . ILE A 1 95 ? 24.071 4.844 -7.137 1.00 71.88 95 ILE A N 1
ATOM 770 C CA . ILE A 1 95 ? 23.535 4.572 -8.480 1.00 71.88 95 ILE A CA 1
ATOM 771 C C . ILE A 1 95 ? 24.118 3.272 -9.040 1.00 71.88 95 ILE A C 1
ATOM 773 O O . ILE A 1 95 ? 23.433 2.562 -9.768 1.00 71.88 95 ILE A O 1
ATOM 777 N N . GLU A 1 96 ? 25.344 2.914 -8.655 1.00 72.88 96 GLU A N 1
ATOM 778 C CA . GLU A 1 96 ? 25.982 1.668 -9.092 1.00 72.88 96 GLU A CA 1
ATOM 779 C C . GLU A 1 96 ? 25.178 0.437 -8.662 1.00 72.88 96 GLU A C 1
ATOM 781 O O . GLU A 1 96 ? 25.002 -0.472 -9.465 1.00 72.88 96 GLU A O 1
ATOM 786 N N . GLY A 1 97 ? 24.607 0.435 -7.450 1.00 77.00 97 GLY A N 1
ATOM 787 C CA . GLY A 1 97 ? 23.722 -0.641 -6.986 1.00 77.00 97 GLY A CA 1
ATOM 788 C C . GLY A 1 97 ? 22.428 -0.745 -7.802 1.00 77.00 97 GLY A C 1
ATOM 789 O O . GLY A 1 97 ? 22.056 -1.833 -8.238 1.00 77.00 97 GLY A O 1
ATOM 790 N N . LEU A 1 98 ? 21.786 0.395 -8.096 1.00 80.81 98 LEU A N 1
ATOM 791 C CA . LEU A 1 98 ? 20.589 0.461 -8.951 1.00 80.81 98 LEU A CA 1
ATOM 792 C C . LEU A 1 98 ? 20.865 -0.075 -10.358 1.00 80.81 98 LEU A C 1
ATOM 794 O O . LEU A 1 98 ? 20.081 -0.847 -10.910 1.00 80.81 98 LEU A O 1
ATOM 798 N N . CYS A 1 99 ? 21.993 0.333 -10.937 1.00 80.12 99 CYS A N 1
ATOM 799 C CA . CYS A 1 99 ? 22.415 -0.147 -12.238 1.00 80.12 99 CYS A CA 1
ATOM 800 C C . CYS A 1 99 ? 22.808 -1.626 -12.194 1.00 80.12 99 CYS A C 1
ATOM 802 O O . CYS A 1 99 ? 22.435 -2.362 -13.097 1.00 80.12 99 CYS A O 1
ATOM 804 N N . GLY A 1 100 ? 23.493 -2.087 -11.148 1.00 79.56 100 GLY A N 1
ATOM 805 C CA . GLY A 1 100 ? 23.814 -3.500 -10.952 1.00 79.56 100 GLY A CA 1
ATOM 806 C C . GLY A 1 100 ? 22.554 -4.362 -10.900 1.00 79.56 100 GLY A C 1
ATOM 807 O O . GLY A 1 100 ? 22.451 -5.345 -11.627 1.00 79.56 100 GLY A O 1
ATOM 808 N N . TYR A 1 101 ? 21.542 -3.938 -10.139 1.00 83.19 101 TYR A N 1
ATOM 809 C CA . TYR A 1 101 ? 20.255 -4.628 -10.102 1.00 83.19 101 TYR A CA 1
ATOM 810 C C . TYR A 1 101 ? 19.546 -4.610 -11.465 1.00 83.19 101 TYR A C 1
ATOM 812 O O . TYR A 1 101 ? 19.048 -5.644 -11.913 1.00 83.19 101 TYR A O 1
ATOM 820 N N . ARG A 1 102 ? 19.555 -3.468 -12.170 1.00 86.88 102 ARG A N 1
ATOM 821 C CA . ARG A 1 102 ? 19.019 -3.371 -13.537 1.00 86.88 102 ARG A CA 1
ATOM 822 C C . ARG A 1 102 ? 19.751 -4.289 -14.516 1.00 86.88 102 ARG A C 1
ATOM 824 O O . ARG A 1 102 ? 19.107 -4.858 -15.388 1.00 86.88 102 ARG A O 1
ATOM 831 N N . PHE A 1 103 ? 21.070 -4.417 -14.395 1.00 83.38 103 PHE A N 1
ATOM 832 C CA . PHE A 1 103 ? 21.873 -5.309 -15.226 1.00 83.38 103 PHE A CA 1
ATOM 833 C C . PHE A 1 103 ? 21.479 -6.764 -14.972 1.00 83.38 103 PHE A C 1
ATOM 835 O O . PHE A 1 103 ? 21.134 -7.478 -15.908 1.00 83.38 103 PHE A O 1
ATOM 842 N N . SER A 1 104 ? 21.408 -7.171 -13.704 1.00 83.00 104 SER A N 1
ATOM 843 C CA . SER A 1 104 ? 20.962 -8.511 -13.325 1.00 83.00 104 SER A CA 1
ATOM 844 C C . SER A 1 104 ? 19.533 -8.807 -13.787 1.00 83.00 104 SER A C 1
ATOM 846 O O . SER A 1 104 ? 19.267 -9.916 -14.238 1.00 83.00 104 SER A O 1
ATOM 848 N N . SER A 1 105 ? 18.611 -7.834 -13.751 1.00 86.31 105 SER A N 1
ATOM 849 C CA . SER A 1 105 ? 17.224 -8.029 -14.213 1.00 86.31 105 SER A CA 1
ATOM 850 C C . SER A 1 105 ? 17.085 -8.287 -15.716 1.00 86.31 105 SER A C 1
ATOM 852 O O . SER A 1 105 ? 16.010 -8.695 -16.157 1.00 86.31 105 SER A O 1
ATOM 854 N N . LEU A 1 106 ? 18.145 -8.074 -16.505 1.00 86.62 106 LEU A N 1
ATOM 855 C CA . LEU A 1 106 ? 18.196 -8.430 -17.925 1.00 86.62 106 LEU A CA 1
ATOM 856 C C . LEU A 1 106 ? 18.575 -9.900 -18.157 1.00 86.62 106 LEU A C 1
ATOM 858 O O . LEU A 1 106 ? 18.319 -10.415 -19.244 1.00 86.62 106 LEU A O 1
ATOM 862 N N . GLU A 1 107 ? 19.183 -10.562 -17.169 1.00 84.31 107 GLU A N 1
ATOM 863 C CA . GLU A 1 107 ? 19.710 -11.927 -17.301 1.00 84.31 107 GLU A CA 1
ATOM 864 C C . GLU A 1 107 ? 18.699 -13.009 -16.910 1.00 84.31 107 GLU A C 1
ATOM 866 O O . GLU A 1 107 ? 18.894 -14.172 -17.261 1.00 84.31 107 GLU A O 1
ATOM 871 N N . TYR A 1 108 ? 17.617 -12.644 -16.217 1.00 86.38 108 TYR A N 1
ATOM 872 C CA . TYR A 1 108 ? 16.578 -13.580 -15.796 1.00 86.38 108 TYR A CA 1
ATOM 873 C C . TYR A 1 108 ? 15.171 -13.154 -16.222 1.00 86.38 108 TYR A C 1
ATOM 875 O O . TYR A 1 108 ? 14.906 -12.013 -16.602 1.00 86.38 108 TYR A O 1
ATOM 883 N N . GLN A 1 109 ? 14.257 -14.117 -16.169 1.00 90.75 109 GLN A N 1
ATOM 884 C CA . GLN A 1 109 ? 12.859 -13.993 -16.570 1.00 90.75 109 GLN A CA 1
ATOM 885 C C . GLN A 1 109 ? 11.982 -14.642 -15.500 1.00 90.75 109 GLN A C 1
ATOM 887 O O . GLN A 1 109 ? 12.428 -15.569 -14.824 1.00 90.75 109 GLN A O 1
ATOM 892 N N . TYR A 1 110 ? 10.738 -14.190 -15.351 1.00 89.88 110 TYR A N 1
ATOM 893 C CA . TYR A 1 110 ? 9.788 -14.854 -14.455 1.00 89.88 110 TYR A CA 1
ATOM 894 C C . TYR A 1 110 ? 8.785 -15.689 -15.230 1.00 89.88 110 TYR A C 1
ATOM 896 O O . TYR A 1 110 ? 8.183 -15.200 -16.181 1.00 89.88 110 TYR A O 1
ATOM 904 N N . ASP A 1 111 ? 8.573 -16.920 -14.782 1.00 88.44 111 ASP A N 1
ATOM 905 C CA . ASP A 1 111 ? 7.534 -17.790 -15.324 1.00 88.44 111 ASP A CA 1
ATOM 906 C C . ASP A 1 111 ? 6.184 -17.498 -14.655 1.00 88.44 111 ASP A C 1
ATOM 908 O O . ASP A 1 111 ? 6.094 -17.450 -13.420 1.00 88.44 111 ASP A O 1
ATOM 912 N N . VAL A 1 112 ? 5.152 -17.273 -15.470 1.00 87.56 112 VAL A N 1
ATOM 913 C CA . VAL A 1 112 ? 3.773 -17.015 -15.021 1.00 87.56 112 VAL A CA 1
ATOM 914 C C . VAL A 1 112 ? 2.806 -18.143 -15.387 1.00 87.56 112 VAL A C 1
ATOM 916 O O . VAL A 1 112 ? 1.635 -18.084 -15.011 1.00 87.56 112 VAL A O 1
ATOM 919 N N . ASP A 1 113 ? 3.271 -19.201 -16.058 1.00 79.69 113 ASP A N 1
ATOM 920 C CA . ASP A 1 113 ? 2.424 -20.339 -16.402 1.00 79.69 113 ASP A CA 1
ATOM 921 C C . ASP A 1 113 ? 2.200 -21.259 -15.190 1.00 79.69 113 ASP A C 1
ATOM 923 O O . ASP A 1 113 ? 3.076 -21.988 -14.730 1.00 79.69 113 ASP A O 1
ATOM 927 N N . VAL A 1 114 ? 0.959 -21.276 -14.694 1.00 60.72 114 VAL A N 1
ATOM 928 C CA . VAL A 1 114 ? 0.537 -22.051 -13.508 1.00 60.72 114 VAL A CA 1
ATOM 929 C C . VAL A 1 114 ? 0.572 -23.571 -13.734 1.00 60.72 114 VAL A C 1
ATOM 931 O O . VAL A 1 114 ? 0.674 -24.341 -12.782 1.00 60.72 114 VAL A O 1
ATOM 934 N N . ASN A 1 115 ? 0.506 -24.019 -14.993 1.00 56.69 115 ASN A N 1
ATOM 935 C CA . ASN A 1 115 ? 0.284 -25.422 -15.366 1.00 56.69 115 ASN A CA 1
ATOM 936 C C . ASN A 1 115 ? 1.556 -26.177 -15.775 1.00 56.69 115 ASN A C 1
ATOM 938 O O . ASN A 1 115 ? 1.477 -27.106 -16.577 1.00 56.69 115 ASN A O 1
ATOM 942 N N . GLY A 1 116 ? 2.710 -25.785 -15.224 1.00 55.31 116 GLY A N 1
ATOM 943 C CA . GLY A 1 116 ? 3.905 -26.622 -15.105 1.00 55.31 116 GLY A CA 1
ATOM 944 C C . GLY A 1 116 ? 4.187 -27.547 -16.291 1.00 55.31 116 GLY A C 1
ATOM 945 O O . GLY A 1 116 ? 4.254 -28.766 -16.122 1.00 55.31 116 GLY A O 1
ATOM 946 N N . LEU A 1 117 ? 4.424 -26.994 -17.485 1.00 52.47 117 LEU A N 1
ATOM 947 C CA . LEU A 1 117 ? 5.361 -27.679 -18.372 1.00 52.47 117 LEU A CA 1
ATOM 948 C C . LEU A 1 117 ? 6.673 -27.678 -17.600 1.00 52.47 117 LEU A C 1
ATOM 950 O O . LEU A 1 117 ? 7.143 -26.582 -17.307 1.00 52.47 117 LEU A O 1
ATOM 954 N N . GLN A 1 118 ? 7.190 -28.861 -17.223 1.00 52.62 118 GLN A N 1
ATOM 955 C CA . GLN A 1 118 ? 8.434 -29.004 -16.456 1.00 52.62 118 GLN A CA 1
ATOM 956 C C . GLN A 1 118 ? 9.387 -27.892 -16.862 1.00 52.62 118 GLN A C 1
ATOM 958 O O . GLN A 1 118 ? 9.742 -27.804 -18.046 1.00 52.62 118 GLN A O 1
ATOM 963 N N . ALA A 1 119 ? 9.687 -26.998 -15.913 1.00 54.31 119 ALA A N 1
ATOM 964 C CA . ALA A 1 119 ? 10.693 -25.982 -16.127 1.00 54.31 119 ALA A CA 1
ATOM 965 C C . ALA A 1 119 ? 11.886 -26.735 -16.710 1.00 54.31 119 ALA A C 1
ATOM 967 O O . ALA A 1 119 ? 12.354 -27.716 -16.131 1.00 54.31 119 ALA A O 1
ATOM 968 N N . GLU A 1 120 ? 12.302 -26.357 -17.917 1.00 55.31 120 GLU A N 1
ATOM 969 C CA . GLU A 1 120 ? 13.660 -26.722 -18.296 1.00 55.31 120 GLU A CA 1
ATOM 970 C C . GLU A 1 120 ? 14.528 -26.170 -17.163 1.00 55.31 120 GLU A C 1
ATOM 972 O O . GLU A 1 120 ? 14.234 -25.062 -16.705 1.00 55.31 120 GLU A O 1
ATOM 977 N N . ASP A 1 121 ? 15.513 -26.933 -16.679 1.00 64.81 121 ASP A N 1
ATOM 978 C CA . ASP A 1 121 ? 16.457 -26.510 -15.633 1.00 64.81 121 ASP A CA 1
ATOM 979 C C . ASP A 1 121 ? 17.335 -25.358 -16.160 1.00 64.81 121 ASP A C 1
ATOM 981 O O . ASP A 1 121 ? 18.547 -25.468 -16.342 1.00 64.81 121 ASP A O 1
ATOM 985 N N . ASN A 1 122 ? 16.701 -24.238 -16.486 1.00 75.81 122 ASN A N 1
ATOM 986 C CA . ASN A 1 122 ? 17.315 -23.010 -16.903 1.00 75.81 122 ASN A CA 1
ATOM 987 C C . ASN A 1 122 ? 17.322 -22.096 -15.677 1.00 75.81 122 ASN A C 1
ATOM 989 O O . ASN A 1 122 ? 16.280 -21.537 -15.331 1.00 75.81 122 ASN A O 1
ATOM 993 N N . PRO A 1 123 ? 18.479 -21.906 -15.027 1.00 74.62 123 PRO A N 1
ATOM 994 C CA . PRO A 1 123 ? 18.578 -21.066 -13.838 1.00 74.62 123 PRO A CA 1
ATOM 995 C C . PRO A 1 123 ? 18.224 -19.592 -14.107 1.00 74.62 123 PRO A C 1
ATOM 997 O O . PRO A 1 123 ? 18.011 -18.843 -13.159 1.00 74.62 123 PRO A O 1
ATOM 1000 N N . ALA A 1 124 ? 18.133 -19.171 -15.375 1.00 83.69 124 ALA A N 1
ATOM 1001 C CA . ALA A 1 124 ? 17.664 -17.844 -15.765 1.00 83.69 124 ALA A CA 1
ATOM 1002 C C . ALA A 1 124 ? 16.130 -17.687 -15.714 1.00 83.69 124 ALA A C 1
ATOM 1004 O O . ALA A 1 124 ? 15.630 -16.582 -15.910 1.00 83.69 124 ALA A O 1
ATOM 1005 N N . ILE A 1 125 ? 15.364 -18.758 -15.480 1.00 85.12 125 ILE A N 1
ATOM 1006 C CA . ILE A 1 125 ? 13.903 -18.698 -15.359 1.00 85.12 125 ILE A CA 1
ATOM 1007 C C . ILE A 1 125 ? 13.521 -18.909 -13.896 1.00 85.12 125 ILE A C 1
ATOM 1009 O O . ILE A 1 125 ? 13.766 -19.960 -13.310 1.00 85.12 125 ILE A O 1
ATOM 1013 N N . ILE A 1 126 ? 12.899 -17.892 -13.303 1.00 83.94 126 ILE A N 1
ATOM 1014 C CA . ILE A 1 126 ? 12.462 -17.902 -11.911 1.00 83.94 126 ILE A CA 1
ATOM 1015 C C . ILE A 1 126 ? 10.962 -18.184 -11.865 1.00 83.94 126 ILE A C 1
ATOM 1017 O O . ILE A 1 126 ? 10.137 -17.317 -12.164 1.00 83.94 126 ILE A O 1
ATOM 1021 N N . SER A 1 127 ? 10.595 -19.383 -11.429 1.00 79.62 127 SER A N 1
ATOM 1022 C CA . SER A 1 127 ? 9.206 -19.727 -11.115 1.00 79.62 127 SER A CA 1
ATOM 1023 C C . SER A 1 127 ? 8.835 -19.240 -9.710 1.00 79.62 127 SER A C 1
ATOM 1025 O O . SER A 1 127 ? 9.654 -19.261 -8.791 1.00 79.62 127 SER A O 1
ATOM 1027 N N . HIS A 1 128 ? 7.589 -18.795 -9.523 1.00 77.75 128 HIS A N 1
ATOM 1028 C CA . HIS A 1 128 ? 7.059 -18.312 -8.234 1.00 77.75 128 HIS A CA 1
ATOM 1029 C C . HIS A 1 128 ? 7.828 -17.137 -7.592 1.00 77.75 128 HIS A C 1
ATOM 1031 O O . HIS A 1 128 ? 7.729 -16.900 -6.382 1.00 77.75 128 HIS A O 1
ATOM 1037 N N . GLY A 1 129 ? 8.569 -16.368 -8.391 1.00 84.50 129 GLY A N 1
ATOM 1038 C CA . GLY A 1 129 ? 9.167 -15.109 -7.958 1.00 84.50 129 GLY A CA 1
ATOM 1039 C C . GLY A 1 129 ? 8.131 -14.002 -7.744 1.00 84.50 129 GLY A C 1
ATOM 1040 O O . GLY A 1 129 ? 6.985 -14.111 -8.180 1.00 84.50 129 GLY A O 1
ATOM 1041 N N . ALA A 1 130 ? 8.526 -12.912 -7.088 1.00 87.31 130 ALA A N 1
ATOM 1042 C CA . ALA A 1 130 ? 7.606 -11.842 -6.699 1.00 87.31 130 ALA A CA 1
ATOM 1043 C C . ALA A 1 130 ? 6.865 -11.198 -7.881 1.00 87.31 130 ALA A C 1
ATOM 1045 O O . ALA A 1 130 ? 5.661 -10.991 -7.790 1.00 87.31 130 ALA A O 1
ATOM 1046 N N . ALA A 1 131 ? 7.533 -10.961 -9.016 1.00 90.69 131 ALA A N 1
ATOM 1047 C CA . ALA A 1 131 ? 6.851 -10.431 -10.197 1.00 90.69 131 ALA A CA 1
ATOM 1048 C C . ALA A 1 131 ? 5.828 -11.432 -10.766 1.00 90.69 131 ALA A C 1
ATOM 1050 O O . ALA A 1 131 ? 4.723 -11.028 -11.114 1.00 90.69 131 ALA A O 1
ATOM 1051 N N . SER A 1 132 ? 6.144 -12.738 -10.796 1.00 90.12 132 SER A N 1
ATOM 1052 C CA . SER A 1 132 ? 5.167 -13.756 -11.224 1.00 90.12 132 SER A CA 1
ATOM 1053 C C . SER A 1 132 ? 3.962 -13.833 -10.290 1.00 90.12 132 SER A C 1
ATOM 1055 O O . SER A 1 132 ? 2.830 -13.893 -10.755 1.00 90.12 132 SER A O 1
ATOM 1057 N N . LYS A 1 133 ? 4.184 -13.757 -8.972 1.00 88.06 133 LYS A N 1
ATOM 1058 C CA . LYS A 1 133 ? 3.104 -13.727 -7.983 1.00 88.06 133 LYS A CA 1
ATOM 1059 C C . LYS A 1 133 ? 2.244 -12.485 -8.152 1.00 88.06 133 LYS A C 1
ATOM 1061 O O . LYS A 1 133 ? 1.030 -12.621 -8.226 1.00 88.06 133 LYS A O 1
ATOM 1066 N N . ALA A 1 134 ? 2.858 -11.311 -8.292 1.00 89.62 134 ALA A N 1
ATOM 1067 C CA . ALA A 1 134 ? 2.128 -10.064 -8.473 1.00 89.62 134 ALA A CA 1
ATOM 1068 C C . ALA A 1 134 ? 1.271 -10.081 -9.747 1.00 89.62 134 ALA A C 1
ATOM 1070 O O . ALA A 1 134 ? 0.109 -9.676 -9.730 1.00 89.62 134 ALA A O 1
ATOM 1071 N N . PHE A 1 135 ? 1.831 -10.608 -10.840 1.00 90.50 135 PHE A N 1
ATOM 1072 C CA . PHE A 1 135 ? 1.135 -10.773 -12.111 1.00 90.50 135 PHE A CA 1
ATOM 1073 C C . PHE A 1 135 ? -0.049 -11.741 -11.999 1.00 90.50 135 PHE A C 1
ATOM 1075 O O . PHE A 1 135 ? -1.175 -11.362 -12.316 1.00 90.50 135 PHE A O 1
ATOM 1082 N N . CYS A 1 136 ? 0.189 -12.963 -11.511 1.00 86.00 136 CYS A N 1
ATOM 1083 C CA . CYS A 1 136 ? -0.822 -14.020 -11.463 1.00 86.00 136 CYS A CA 1
ATOM 1084 C C . CYS A 1 136 ? -1.900 -13.759 -10.405 1.00 86.00 136 CYS A C 1
ATOM 1086 O O . CYS A 1 136 ? -3.081 -13.965 -10.667 1.00 86.00 136 CYS A O 1
ATOM 1088 N N . ASN A 1 137 ? -1.513 -13.272 -9.222 1.00 81.94 137 ASN A N 1
ATOM 1089 C CA . ASN A 1 137 ? -2.451 -12.953 -8.144 1.00 81.94 137 ASN A CA 1
ATOM 1090 C C . ASN A 1 137 ? -3.155 -11.611 -8.352 1.00 81.94 137 ASN A C 1
ATOM 1092 O O . ASN A 1 137 ? -4.064 -11.300 -7.583 1.00 81.94 137 ASN A O 1
ATOM 1096 N N . LYS A 1 138 ? -2.736 -10.817 -9.351 1.00 85.62 138 LYS A N 1
ATOM 1097 C CA . LYS A 1 138 ? -3.287 -9.487 -9.640 1.00 85.62 138 LYS A CA 1
ATOM 1098 C C . LYS A 1 138 ? -3.214 -8.559 -8.416 1.00 85.62 138 LYS A C 1
ATOM 1100 O O . LYS A 1 138 ? -4.110 -7.758 -8.185 1.00 85.62 138 LYS A O 1
ATOM 1105 N N . GLN A 1 139 ? -2.158 -8.688 -7.609 1.00 84.25 139 GLN A N 1
ATOM 1106 C CA . GLN A 1 139 ? -1.964 -7.934 -6.364 1.00 84.25 139 GLN A CA 1
ATOM 1107 C C . GLN A 1 139 ? -0.511 -7.473 -6.211 1.00 84.25 139 GLN A C 1
ATOM 1109 O O . GLN A 1 139 ? 0.388 -8.185 -6.653 1.00 84.25 139 GLN A O 1
ATOM 1114 N N . PRO A 1 140 ? -0.245 -6.306 -5.597 1.00 88.94 140 PRO A N 1
ATOM 1115 C CA . PRO A 1 140 ? 1.125 -5.896 -5.337 1.00 88.94 140 PRO A CA 1
ATOM 1116 C C . PRO A 1 140 ? 1.848 -6.845 -4.372 1.00 88.94 140 PRO A C 1
ATOM 1118 O O . PRO A 1 140 ? 1.284 -7.252 -3.360 1.00 88.94 140 PRO A O 1
ATOM 1121 N N . GLU A 1 141 ? 3.116 -7.142 -4.652 1.00 87.00 141 GLU A N 1
ATOM 1122 C CA . GLU A 1 141 ? 3.987 -7.933 -3.774 1.00 87.00 141 GLU A CA 1
ATOM 1123 C C . GLU A 1 141 ? 5.078 -7.033 -3.190 1.00 87.00 141 GLU A C 1
ATOM 1125 O O . GLU A 1 141 ? 5.849 -6.410 -3.925 1.00 87.00 141 GLU A O 1
ATOM 1130 N N . LEU A 1 142 ? 5.140 -6.961 -1.860 1.00 85.69 142 LEU A N 1
ATOM 1131 C CA . LEU A 1 142 ? 6.101 -6.143 -1.127 1.00 85.69 142 LEU A CA 1
ATOM 1132 C C . LEU A 1 142 ? 7.299 -6.991 -0.686 1.00 85.69 142 LEU A C 1
ATOM 1134 O O . LEU A 1 142 ? 7.149 -8.013 -0.020 1.00 85.69 142 LEU A O 1
ATOM 1138 N N . LEU A 1 143 ? 8.498 -6.540 -1.038 1.00 81.88 143 LEU A N 1
ATOM 1139 C CA . LEU A 1 143 ? 9.768 -7.187 -0.733 1.00 81.88 143 LEU A CA 1
ATOM 1140 C C . LEU A 1 143 ? 10.651 -6.207 0.034 1.00 81.88 143 LEU A C 1
ATOM 1142 O O . LEU A 1 143 ? 11.431 -5.445 -0.538 1.00 81.88 143 LEU A O 1
ATOM 1146 N N . ILE A 1 144 ? 10.529 -6.231 1.354 1.00 71.81 144 ILE A N 1
ATOM 1147 C CA . ILE A 1 144 ? 11.410 -5.476 2.242 1.00 71.81 144 ILE A CA 1
ATOM 1148 C C . ILE A 1 144 ? 12.335 -6.502 2.886 1.00 71.81 144 ILE A C 1
ATOM 1150 O O . ILE A 1 144 ? 11.979 -7.170 3.853 1.00 71.81 144 ILE A O 1
ATOM 1154 N N . ASP A 1 145 ? 13.515 -6.679 2.306 1.00 61.00 145 ASP A N 1
ATOM 1155 C CA . ASP A 1 145 ? 14.560 -7.521 2.881 1.00 61.00 145 ASP A CA 1
ATOM 1156 C C . ASP A 1 145 ? 15.561 -6.617 3.617 1.00 61.00 145 ASP A C 1
ATOM 1158 O O . ASP A 1 145 ? 15.766 -5.491 3.183 1.00 61.00 145 ASP A O 1
ATOM 1162 N N . GLN A 1 146 ? 16.185 -7.086 4.704 1.00 50.62 146 GLN A N 1
ATOM 1163 C CA . GLN A 1 146 ? 17.312 -6.440 5.419 1.00 50.62 146 GLN A CA 1
ATOM 1164 C C . GLN A 1 146 ? 18.578 -7.331 5.477 1.00 50.62 146 GLN A C 1
ATOM 1166 O O . GLN A 1 146 ? 19.606 -6.925 6.013 1.00 50.62 146 GLN A O 1
ATOM 1171 N N . ARG A 1 147 ? 18.533 -8.560 4.938 1.00 42.53 147 ARG A N 1
ATOM 1172 C CA . ARG A 1 147 ? 19.550 -9.619 5.092 1.00 42.53 147 ARG A CA 1
ATOM 1173 C C . ARG A 1 147 ? 20.255 -10.057 3.801 1.00 42.53 147 ARG A C 1
ATOM 1175 O O . ARG A 1 147 ? 21.396 -10.496 3.892 1.00 42.53 147 ARG A O 1
ATOM 1182 N N . ILE A 1 148 ? 19.693 -9.853 2.607 1.00 41.84 148 ILE A N 1
ATOM 1183 C CA . ILE A 1 148 ? 20.403 -9.969 1.298 1.00 41.84 148 ILE A CA 1
ATOM 1184 C C . ILE A 1 148 ? 21.388 -8.781 1.043 1.00 41.84 148 ILE A C 1
ATOM 1186 O O . ILE A 1 148 ? 21.731 -8.408 -0.073 1.00 41.84 148 ILE A O 1
ATOM 1190 N N . HIS A 1 149 ? 21.876 -8.139 2.107 1.00 47.00 149 HIS A N 1
ATOM 1191 C CA . HIS A 1 149 ? 22.275 -6.721 2.112 1.00 47.00 149 HIS A CA 1
ATOM 1192 C C . HIS A 1 149 ? 23.746 -6.407 1.839 1.00 47.00 149 HIS A C 1
ATOM 1194 O O . HIS A 1 149 ? 24.130 -5.241 1.881 1.00 47.00 149 HIS A O 1
ATOM 1200 N N . ASN A 1 150 ? 24.572 -7.400 1.506 1.00 42.59 150 ASN A N 1
ATOM 1201 C CA . ASN A 1 150 ? 26.022 -7.187 1.421 1.00 42.59 150 ASN A CA 1
ATOM 1202 C C . ASN A 1 150 ? 26.614 -7.142 0.005 1.00 42.59 150 ASN A C 1
ATOM 1204 O O . ASN A 1 150 ? 27.790 -6.809 -0.113 1.00 42.59 150 ASN A O 1
ATOM 1208 N N . THR A 1 151 ? 25.852 -7.423 -1.059 1.00 41.59 151 THR A N 1
ATOM 1209 C CA . THR A 1 151 ? 26.443 -7.548 -2.411 1.00 41.59 151 THR A CA 1
ATOM 1210 C C . THR A 1 151 ? 25.926 -6.574 -3.473 1.00 41.59 151 THR A C 1
ATOM 1212 O O . THR A 1 151 ? 26.676 -6.307 -4.404 1.00 41.59 151 THR A O 1
ATOM 1215 N N . ILE A 1 152 ? 24.709 -6.011 -3.365 1.00 48.41 152 ILE A N 1
ATOM 1216 C CA . ILE A 1 152 ? 24.121 -5.150 -4.432 1.00 48.41 152 ILE A CA 1
ATOM 1217 C C . ILE A 1 152 ? 23.561 -3.806 -3.895 1.00 48.41 152 ILE A C 1
ATOM 1219 O O . ILE A 1 152 ? 23.169 -2.925 -4.654 1.00 48.41 152 ILE A O 1
ATOM 1223 N N . GLY A 1 153 ? 23.630 -3.573 -2.579 1.00 51.97 153 GLY A N 1
ATOM 1224 C CA . GLY A 1 153 ? 23.107 -2.367 -1.927 1.00 51.97 153 GLY A CA 1
ATOM 1225 C C . GLY A 1 153 ? 21.669 -2.551 -1.430 1.00 51.97 153 GLY A C 1
ATOM 1226 O O . GLY A 1 153 ? 20.863 -3.224 -2.060 1.00 51.97 153 GLY A O 1
ATOM 1227 N N . LEU A 1 154 ? 21.375 -1.993 -0.251 1.00 56.25 154 LEU A N 1
ATOM 1228 C CA . LEU A 1 154 ? 20.096 -2.149 0.455 1.00 56.25 154 LEU A CA 1
ATOM 1229 C C . LEU A 1 154 ? 18.941 -1.601 -0.409 1.00 56.25 154 LEU A C 1
ATOM 1231 O O . LEU A 1 154 ? 18.851 -0.384 -0.590 1.00 56.25 154 LEU A O 1
ATOM 1235 N N . MET A 1 155 ? 18.084 -2.475 -0.944 1.00 68.00 155 MET A N 1
ATOM 1236 C CA . MET A 1 155 ? 16.938 -2.089 -1.775 1.00 68.00 155 MET A CA 1
ATOM 1237 C C . MET A 1 155 ? 15.655 -2.750 -1.270 1.00 68.00 155 MET A C 1
ATOM 1239 O O . MET A 1 155 ? 15.601 -3.964 -1.092 1.00 68.00 155 MET A O 1
ATOM 1243 N N . ASN A 1 156 ? 14.626 -1.937 -1.055 1.00 82.50 156 ASN A N 1
ATOM 1244 C CA . ASN A 1 156 ? 13.248 -2.366 -0.849 1.00 82.50 156 ASN A CA 1
ATOM 1245 C C . ASN A 1 156 ? 12.574 -2.383 -2.220 1.00 82.50 156 ASN A C 1
ATOM 1247 O O . ASN A 1 156 ? 12.789 -1.456 -2.999 1.00 82.50 156 ASN A O 1
ATOM 1251 N N . SER A 1 157 ? 11.778 -3.402 -2.523 1.00 87.69 157 SER A N 1
ATOM 1252 C CA . SER A 1 157 ? 11.079 -3.519 -3.804 1.00 87.69 157 SER A CA 1
ATOM 1253 C C . SER A 1 157 ? 9.582 -3.712 -3.595 1.00 87.69 157 SER A C 1
ATOM 1255 O O . SER A 1 157 ? 9.140 -4.339 -2.631 1.00 87.69 157 SER A O 1
ATOM 1257 N N . MET A 1 158 ? 8.794 -3.164 -4.510 1.00 91.25 158 MET A N 1
ATOM 1258 C CA . MET A 1 158 ? 7.371 -3.425 -4.637 1.00 91.25 158 MET A CA 1
ATOM 1259 C C . MET A 1 158 ? 7.065 -3.780 -6.090 1.00 91.25 158 MET A C 1
ATOM 1261 O O . MET A 1 158 ? 7.278 -2.972 -6.994 1.00 91.25 158 MET A O 1
ATOM 1265 N N . MET A 1 159 ? 6.536 -4.982 -6.301 1.00 93.25 159 MET A N 1
ATOM 1266 C CA . MET A 1 159 ? 6.084 -5.467 -7.602 1.00 93.25 159 MET A CA 1
ATOM 1267 C C . MET A 1 159 ? 4.613 -5.105 -7.766 1.00 93.25 159 MET A C 1
ATOM 1269 O O . MET A 1 159 ? 3.766 -5.629 -7.051 1.00 93.25 159 MET A O 1
ATOM 1273 N N . VAL A 1 160 ? 4.304 -4.201 -8.687 1.00 94.62 160 VAL A N 1
ATOM 1274 C CA . VAL A 1 160 ? 2.979 -3.602 -8.858 1.00 94.62 160 VAL A CA 1
ATOM 1275 C C . VAL A 1 160 ? 2.359 -4.073 -10.178 1.00 94.62 160 VAL A C 1
ATOM 1277 O O . VAL A 1 160 ? 2.846 -3.684 -11.241 1.00 94.62 160 VAL A O 1
ATOM 1280 N N . PRO A 1 161 ? 1.291 -4.888 -10.168 1.00 94.25 161 PRO A N 1
ATOM 1281 C CA . PRO A 1 161 ? 0.611 -5.280 -11.397 1.00 94.25 161 PRO A CA 1
ATOM 1282 C C . PRO A 1 161 ? -0.083 -4.077 -12.043 1.00 94.25 161 PRO A C 1
ATOM 1284 O O . PRO A 1 161 ? -0.658 -3.224 -11.362 1.00 94.25 161 PRO A O 1
ATOM 1287 N N . VAL A 1 162 ? -0.027 -4.012 -13.372 1.00 94.94 162 VAL A N 1
ATOM 1288 C CA . VAL A 1 162 ? -0.636 -2.944 -14.166 1.00 94.94 162 VAL A CA 1
ATOM 1289 C C . VAL A 1 162 ? -1.719 -3.520 -15.059 1.00 94.94 162 VAL A C 1
ATOM 1291 O O . VAL A 1 162 ? -1.540 -4.558 -15.692 1.00 94.94 162 VAL A O 1
ATOM 1294 N N . PHE A 1 163 ? -2.827 -2.797 -15.162 1.00 92.38 163 PHE A N 1
ATOM 1295 C CA . PHE A 1 163 ? -3.996 -3.172 -15.941 1.00 92.38 163 PHE A CA 1
ATOM 1296 C C . PHE A 1 163 ? -4.295 -2.105 -16.990 1.00 92.38 163 PHE A C 1
ATOM 1298 O O . PHE A 1 163 ? -4.157 -0.904 -16.745 1.00 92.38 163 PHE A O 1
ATOM 1305 N N . ASP A 1 164 ? -4.724 -2.542 -18.168 1.00 90.38 164 ASP A N 1
ATOM 1306 C CA . ASP A 1 164 ? -5.344 -1.678 -19.167 1.00 90.38 164 ASP A CA 1
ATOM 1307 C C . ASP A 1 164 ? -6.850 -1.950 -19.112 1.00 90.38 164 ASP A C 1
ATOM 1309 O O . ASP A 1 164 ? -7.226 -3.078 -19.394 1.00 90.38 164 ASP A O 1
ATOM 1313 N N . PRO A 1 165 ? -7.726 -0.982 -18.784 1.00 85.25 165 PRO A N 1
ATOM 1314 C CA . PRO A 1 165 ? -9.172 -1.216 -18.693 1.00 85.25 165 PRO A CA 1
ATOM 1315 C C . PRO A 1 165 ? -9.825 -1.735 -19.983 1.00 85.25 165 PRO A C 1
ATOM 1317 O O . PRO A 1 165 ? -10.951 -2.222 -19.951 1.00 85.25 165 PRO A O 1
ATOM 1320 N N . SER A 1 166 ? -9.150 -1.610 -21.133 1.00 82.69 166 SER A N 1
ATOM 1321 C CA . SER A 1 166 ? -9.591 -2.230 -22.390 1.00 82.69 166 SER A CA 1
ATOM 1322 C C . SER A 1 166 ? -9.313 -3.738 -22.467 1.00 82.69 166 SER A C 1
ATOM 1324 O O . SER A 1 166 ? -9.776 -4.401 -23.394 1.00 82.69 166 SER A O 1
ATOM 1326 N N . GLN A 1 167 ? -8.562 -4.277 -21.509 1.00 79.00 167 GLN A N 1
ATOM 1327 C CA . GLN A 1 167 ? -8.170 -5.673 -21.381 1.00 79.00 167 GLN A CA 1
ATOM 1328 C C . GLN A 1 167 ? -8.641 -6.199 -20.019 1.00 79.00 167 GLN A C 1
ATOM 1330 O O . GLN A 1 167 ? -8.650 -5.483 -19.023 1.00 79.00 167 GLN A O 1
ATOM 1335 N N . SER A 1 168 ? -9.041 -7.467 -19.957 1.00 69.31 168 SER A N 1
ATOM 1336 C CA . SER A 1 168 ? -9.480 -8.100 -18.703 1.00 69.31 168 SER A CA 1
ATOM 1337 C C . SER A 1 168 ? -8.322 -8.627 -17.846 1.00 69.31 168 SER A C 1
ATOM 1339 O O . SER A 1 168 ? -8.542 -9.107 -16.736 1.00 69.31 168 SER A O 1
ATOM 1341 N N . GLU A 1 169 ? -7.093 -8.574 -18.364 1.00 81.94 169 GLU A N 1
ATOM 1342 C CA . GLU A 1 169 ? -5.915 -9.206 -17.772 1.00 81.94 169 GLU A CA 1
ATOM 1343 C C . GLU A 1 169 ? -4.807 -8.203 -17.440 1.00 81.94 169 GLU A C 1
ATOM 1345 O O . GLU A 1 169 ? -4.755 -7.086 -17.963 1.00 81.94 169 GLU A O 1
ATOM 1350 N N . CYS A 1 170 ? -3.912 -8.629 -16.547 1.00 90.38 170 CYS A N 1
ATOM 1351 C CA . CYS A 1 170 ? -2.710 -7.885 -16.195 1.00 90.38 170 CYS A CA 1
ATOM 1352 C C . CYS A 1 170 ? -1.825 -7.719 -17.441 1.00 90.38 170 CYS A C 1
ATOM 1354 O O . CYS A 1 170 ? -1.495 -8.691 -18.120 1.00 90.38 170 CYS A O 1
ATOM 1356 N N . VAL A 1 171 ? -1.431 -6.484 -17.752 1.00 93.12 171 VAL A N 1
ATOM 1357 C CA . VAL A 1 171 ? -0.619 -6.168 -18.941 1.00 93.12 171 VAL A CA 1
ATOM 1358 C C . VAL A 1 171 ? 0.885 -6.170 -18.655 1.00 93.12 171 VAL A C 1
ATOM 1360 O O . VAL A 1 171 ? 1.686 -5.958 -19.564 1.00 93.12 171 VAL A O 1
ATOM 1363 N N . GLY A 1 172 ? 1.270 -6.402 -17.400 1.00 95.19 172 GLY A N 1
ATOM 1364 C CA . GLY A 1 172 ? 2.647 -6.504 -16.928 1.00 95.19 172 GLY A CA 1
ATOM 1365 C C . GLY A 1 172 ? 2.793 -6.028 -15.486 1.00 95.19 172 GLY A C 1
ATOM 1366 O O . GLY A 1 172 ? 1.820 -5.640 -14.844 1.00 95.19 172 GLY A O 1
ATOM 1367 N N . VAL A 1 173 ? 4.021 -6.040 -14.977 1.00 96.44 173 VAL A N 1
ATOM 1368 C CA . VAL A 1 173 ? 4.336 -5.655 -13.594 1.00 96.44 173 VAL A CA 1
ATOM 1369 C C . VAL A 1 173 ? 5.357 -4.527 -13.600 1.00 96.44 173 VAL A C 1
ATOM 1371 O O . VAL A 1 173 ? 6.353 -4.585 -14.313 1.00 96.44 173 VAL A O 1
ATOM 1374 N N . VAL A 1 174 ? 5.127 -3.484 -12.814 1.00 97.50 174 VAL A N 1
ATOM 1375 C CA . VAL A 1 174 ? 6.121 -2.442 -12.551 1.00 97.50 174 VAL A CA 1
ATOM 1376 C C . VAL A 1 174 ? 6.835 -2.775 -11.252 1.00 97.50 174 VAL A C 1
ATOM 1378 O O . VAL A 1 174 ? 6.207 -2.904 -10.210 1.00 97.50 174 VAL A O 1
ATOM 1381 N N . ASP A 1 175 ? 8.148 -2.909 -11.320 1.00 95.25 175 ASP A N 1
ATOM 1382 C CA . ASP A 1 175 ? 9.021 -3.092 -10.169 1.00 95.25 175 ASP A CA 1
ATOM 1383 C C . ASP A 1 175 ? 9.551 -1.730 -9.717 1.00 95.25 175 ASP A C 1
ATOM 1385 O O . ASP A 1 175 ? 10.284 -1.057 -10.450 1.00 95.25 175 ASP A O 1
ATOM 1389 N N . CYS A 1 176 ? 9.132 -1.322 -8.522 1.00 93.75 176 CYS A N 1
ATOM 1390 C CA . CYS A 1 176 ? 9.570 -0.111 -7.846 1.00 93.75 176 CYS A CA 1
ATOM 1391 C C . CYS A 1 176 ? 10.591 -0.484 -6.774 1.00 93.75 176 CYS A C 1
ATOM 1393 O O . CYS A 1 176 ? 10.217 -1.018 -5.736 1.00 93.75 176 CYS A O 1
ATOM 1395 N N . CYS A 1 177 ? 11.858 -0.161 -7.002 1.00 89.06 177 CYS A N 1
ATOM 1396 C CA . CYS A 1 177 ? 12.950 -0.387 -6.064 1.00 89.06 177 CYS A CA 1
ATOM 1397 C C . CYS A 1 177 ? 13.426 0.934 -5.459 1.00 89.06 177 CYS A C 1
ATOM 1399 O O . CYS A 1 177 ? 13.745 1.859 -6.201 1.00 89.06 177 CYS A O 1
ATOM 1401 N N . THR A 1 178 ? 13.549 1.027 -4.138 1.00 85.50 178 THR A N 1
ATOM 1402 C CA . THR A 1 178 ? 14.002 2.235 -3.424 1.00 85.50 178 THR A CA 1
ATOM 1403 C C . THR A 1 178 ? 14.944 1.878 -2.281 1.00 85.50 178 THR A C 1
ATOM 1405 O O . THR A 1 178 ? 14.971 0.743 -1.803 1.00 85.50 178 THR A O 1
ATOM 1408 N N . ARG A 1 179 ? 15.730 2.844 -1.798 1.00 77.31 179 ARG A N 1
ATOM 1409 C CA . ARG A 1 179 ? 16.605 2.620 -0.635 1.00 77.31 179 ARG A CA 1
ATOM 1410 C C . ARG A 1 179 ? 15.852 2.739 0.692 1.00 77.31 179 ARG A C 1
ATOM 1412 O O . ARG A 1 179 ? 16.206 2.061 1.656 1.00 77.31 179 ARG A O 1
ATOM 1419 N N . SER A 1 180 ? 14.822 3.581 0.735 1.00 79.88 180 SER A N 1
ATOM 1420 C CA . SER A 1 180 ? 13.962 3.780 1.903 1.00 79.88 180 SER A CA 1
ATOM 1421 C C . SER A 1 180 ? 12.600 3.098 1.683 1.00 79.88 180 SER A C 1
ATOM 1423 O O . SER A 1 180 ? 12.042 3.214 0.587 1.00 79.88 180 SER A O 1
ATOM 1425 N N . PRO A 1 181 ? 12.043 2.375 2.673 1.00 81.25 181 PRO A N 1
ATOM 1426 C CA . PRO A 1 181 ? 10.702 1.804 2.556 1.00 81.25 181 PRO A CA 1
ATOM 1427 C C . PRO A 1 181 ? 9.610 2.870 2.367 1.00 81.25 181 PRO A C 1
ATOM 1429 O O . PRO A 1 181 ? 8.631 2.628 1.671 1.00 81.25 181 PRO A O 1
ATOM 1432 N N . GLU A 1 182 ? 9.780 4.062 2.940 1.00 85.06 182 GLU A N 1
ATOM 1433 C CA . GLU A 1 182 ? 8.844 5.188 2.827 1.00 85.06 182 GLU A CA 1
ATOM 1434 C C . GLU A 1 182 ? 8.723 5.690 1.384 1.00 85.06 182 GLU A C 1
ATOM 1436 O O . GLU A 1 182 ? 7.618 5.940 0.899 1.00 85.06 182 GLU A O 1
ATOM 1441 N N . GLU A 1 183 ? 9.848 5.759 0.663 1.00 87.12 183 GLU A N 1
ATOM 1442 C CA . GLU A 1 183 ? 9.867 6.123 -0.755 1.00 87.12 183 GLU A CA 1
ATOM 1443 C C . GLU A 1 183 ? 9.017 5.165 -1.608 1.00 87.12 183 GLU A C 1
ATOM 1445 O O . GLU A 1 183 ? 8.486 5.595 -2.633 1.00 87.12 183 GLU A O 1
ATOM 1450 N N . LEU A 1 184 ? 8.823 3.896 -1.205 1.00 89.00 184 LEU A N 1
ATOM 1451 C CA . LEU A 1 184 ? 7.933 2.978 -1.932 1.00 89.00 184 LEU A CA 1
ATOM 1452 C C . LEU A 1 184 ? 6.484 3.468 -1.926 1.00 89.00 184 LEU A C 1
ATOM 1454 O O . LEU A 1 184 ? 5.809 3.378 -2.951 1.00 89.00 184 LEU A O 1
ATOM 1458 N N . LEU A 1 185 ? 6.005 3.997 -0.796 1.00 90.75 185 LEU A N 1
ATOM 1459 C CA . LEU A 1 185 ? 4.632 4.492 -0.670 1.00 90.75 185 LEU A CA 1
ATOM 1460 C C . LEU A 1 185 ? 4.421 5.736 -1.540 1.00 90.75 185 LEU A C 1
ATOM 1462 O O . LEU A 1 185 ? 3.441 5.824 -2.288 1.00 90.75 185 LEU A O 1
ATOM 1466 N N . LEU A 1 186 ? 5.388 6.657 -1.502 1.00 90.56 186 LEU A N 1
ATOM 1467 C CA . LEU A 1 186 ? 5.402 7.845 -2.350 1.00 90.56 186 LEU A CA 1
ATOM 1468 C C . LEU A 1 186 ? 5.395 7.458 -3.834 1.00 90.56 186 LEU A C 1
ATOM 1470 O O . LEU A 1 186 ? 4.557 7.938 -4.605 1.00 90.56 186 LEU A O 1
ATOM 1474 N N . VAL A 1 187 ? 6.309 6.571 -4.243 1.00 91.88 187 VAL A N 1
ATOM 1475 C CA . VAL A 1 187 ? 6.419 6.116 -5.634 1.00 91.88 187 VAL A CA 1
ATOM 1476 C C . VAL A 1 187 ? 5.148 5.418 -6.081 1.00 91.88 187 VAL A C 1
ATOM 1478 O O . VAL A 1 187 ? 4.682 5.716 -7.176 1.00 91.88 187 VAL A O 1
ATOM 1481 N N . LEU A 1 188 ? 4.543 4.557 -5.258 1.00 93.12 188 LEU A N 1
ATOM 1482 C CA . LEU A 1 188 ? 3.290 3.880 -5.592 1.00 93.12 188 LEU A CA 1
ATOM 1483 C C . LEU A 1 188 ? 2.189 4.889 -5.947 1.00 93.12 188 LEU A C 1
ATOM 1485 O O . LEU A 1 188 ? 1.547 4.767 -6.994 1.00 93.12 188 LEU A O 1
ATOM 1489 N N . ARG A 1 189 ? 2.005 5.930 -5.124 1.00 92.38 189 ARG A N 1
ATOM 1490 C CA . ARG A 1 189 ? 1.017 6.985 -5.396 1.00 92.38 189 ARG A CA 1
ATOM 1491 C C . ARG A 1 189 ? 1.337 7.759 -6.671 1.00 92.38 189 ARG A C 1
ATOM 1493 O O . ARG A 1 189 ? 0.448 8.010 -7.488 1.00 92.38 189 ARG A O 1
ATOM 1500 N N . LYS A 1 190 ? 2.596 8.160 -6.859 1.00 93.62 190 LYS A N 1
ATOM 1501 C CA . LYS A 1 190 ? 3.022 8.928 -8.040 1.00 93.62 190 LYS A CA 1
ATOM 1502 C C . LYS A 1 190 ? 2.907 8.107 -9.324 1.00 93.62 190 LYS A C 1
ATOM 1504 O O . LYS A 1 190 ? 2.439 8.635 -10.332 1.00 93.62 190 LYS A O 1
ATOM 1509 N N . LEU A 1 191 ? 3.277 6.829 -9.270 1.00 95.06 191 LEU A N 1
ATOM 1510 C CA . LEU A 1 191 ? 3.142 5.868 -10.356 1.00 95.06 191 LEU A CA 1
ATOM 1511 C C . LEU A 1 191 ? 1.673 5.667 -10.726 1.00 95.06 191 LEU A C 1
ATOM 1513 O O . LEU A 1 191 ? 1.349 5.792 -11.902 1.00 95.06 191 LEU A O 1
ATOM 1517 N N . SER A 1 192 ? 0.782 5.431 -9.754 1.00 93.81 192 SER A N 1
ATOM 1518 C CA . SER A 1 192 ? -0.655 5.263 -10.028 1.00 93.81 192 SER A CA 1
ATOM 1519 C C . SER A 1 192 ? -1.225 6.473 -10.762 1.00 93.81 192 SER A C 1
ATOM 1521 O O . SER A 1 192 ? -1.789 6.331 -11.844 1.00 93.81 192 SER A O 1
ATOM 1523 N N . ASN A 1 193 ? -0.972 7.682 -10.250 1.00 93.06 193 ASN A N 1
ATOM 1524 C CA . ASN A 1 193 ? -1.430 8.921 -10.881 1.00 93.06 193 ASN A CA 1
ATOM 1525 C C . ASN A 1 193 ? -0.881 9.090 -12.307 1.00 93.06 193 ASN A C 1
ATOM 1527 O O . ASN A 1 193 ? -1.541 9.659 -13.179 1.00 93.06 193 ASN A O 1
ATOM 1531 N N . ALA A 1 194 ? 0.357 8.655 -12.551 1.00 95.81 194 ALA A N 1
ATOM 1532 C CA . ALA A 1 194 ? 0.975 8.745 -13.864 1.00 95.81 194 ALA A CA 1
ATOM 1533 C C . ALA A 1 194 ? 0.423 7.696 -14.843 1.00 95.81 194 ALA A C 1
ATOM 1535 O O . ALA A 1 194 ? 0.200 8.026 -16.008 1.00 95.81 194 ALA A O 1
ATOM 1536 N N . LEU A 1 195 ? 0.158 6.472 -14.377 1.00 95.38 195 LEU A N 1
ATOM 1537 C CA . LEU A 1 195 ? -0.479 5.401 -15.148 1.00 95.38 195 LEU A CA 1
ATOM 1538 C C . LEU A 1 195 ? -1.915 5.769 -15.535 1.00 95.38 195 LEU A C 1
ATOM 1540 O O . LEU A 1 195 ? -2.276 5.644 -16.706 1.00 95.38 195 LEU A O 1
ATOM 1544 N N . GLU A 1 196 ? -2.693 6.313 -14.596 1.00 93.50 196 GLU A N 1
ATOM 1545 C CA . GLU A 1 196 ? -4.080 6.747 -14.817 1.00 93.50 196 GLU A CA 1
ATOM 1546 C C . GLU A 1 196 ? -4.176 7.790 -15.937 1.00 93.50 196 GLU A C 1
ATOM 1548 O O . GLU A 1 196 ? -5.026 7.687 -16.823 1.00 93.50 196 GLU A O 1
ATOM 1553 N N . LYS A 1 197 ? -3.231 8.741 -15.990 1.00 95.62 197 LYS A N 1
ATOM 1554 C CA . LYS A 1 197 ? -3.131 9.728 -17.084 1.00 95.62 197 LYS A CA 1
ATOM 1555 C C . LYS A 1 197 ? -2.874 9.098 -18.457 1.00 95.62 197 LYS A C 1
ATOM 1557 O O . LYS A 1 197 ? -3.151 9.738 -19.468 1.00 95.62 197 LYS A O 1
ATOM 1562 N N . GLN A 1 198 ? -2.341 7.878 -18.504 1.00 95.44 198 GLN A N 1
ATOM 1563 C CA . GLN A 1 198 ? -2.114 7.110 -19.733 1.00 95.44 198 GLN A CA 1
ATOM 1564 C C . GLN A 1 198 ? -3.213 6.067 -19.997 1.00 95.44 198 GLN A C 1
ATOM 1566 O O . GLN A 1 198 ? -3.085 5.251 -20.915 1.00 95.44 198 GLN A O 1
ATOM 1571 N N . GLY A 1 199 ? -4.297 6.084 -19.214 1.00 92.88 199 GLY A N 1
ATOM 1572 C CA . GLY A 1 199 ? -5.386 5.114 -19.313 1.00 92.88 199 GLY A CA 1
ATOM 1573 C C . GLY A 1 199 ? -4.975 3.704 -18.886 1.00 92.88 199 GLY A C 1
ATOM 1574 O O . GLY A 1 199 ? -5.514 2.738 -19.416 1.00 92.88 199 GLY A O 1
ATOM 1575 N N . LEU A 1 200 ? -3.990 3.587 -17.995 1.00 93.94 200 LEU A N 1
ATOM 1576 C CA . LEU A 1 200 ? -3.621 2.357 -17.295 1.00 93.94 200 LEU A CA 1
ATOM 1577 C C . LEU A 1 200 ? -3.966 2.497 -15.814 1.00 93.94 200 LEU A C 1
ATOM 1579 O O . LEU A 1 200 ? -4.192 3.603 -15.330 1.00 93.94 200 LEU A O 1
ATOM 1583 N N . LYS A 1 201 ? -4.004 1.387 -15.086 1.00 90.25 201 LYS A N 1
ATOM 1584 C CA . LYS A 1 201 ? -4.381 1.372 -13.674 1.00 90.25 201 LYS A CA 1
ATOM 1585 C C . LYS A 1 201 ? -3.533 0.399 -12.874 1.00 90.25 201 LYS A C 1
ATOM 1587 O O . LYS A 1 201 ? -3.032 -0.584 -13.412 1.00 90.25 201 LYS A O 1
ATOM 1592 N N . ILE A 1 202 ? -3.416 0.678 -11.583 1.00 89.00 202 ILE A N 1
ATOM 1593 C CA . ILE A 1 202 ? -3.022 -0.304 -10.574 1.00 89.00 202 ILE A CA 1
ATOM 1594 C C . ILE A 1 202 ? -4.314 -0.696 -9.891 1.00 89.00 202 ILE A C 1
ATOM 1596 O O . ILE A 1 202 ? -4.982 0.169 -9.309 1.00 89.00 202 ILE A O 1
ATOM 1600 N N . ASP A 1 203 ? -4.676 -1.964 -9.999 1.00 72.56 203 ASP A N 1
ATOM 1601 C CA . ASP A 1 203 ? -5.972 -2.411 -9.540 1.00 72.56 203 ASP A CA 1
ATOM 1602 C C . ASP A 1 203 ? -5.877 -3.573 -8.560 1.00 72.56 203 ASP A C 1
ATOM 1604 O O . ASP A 1 203 ? -5.136 -4.527 -8.771 1.00 72.56 203 ASP A O 1
ATOM 1608 N N . VAL A 1 204 ? -6.664 -3.427 -7.495 1.00 61.28 204 VAL A N 1
ATOM 1609 C CA . VAL A 1 204 ? -7.096 -4.489 -6.581 1.00 61.28 204 VAL A CA 1
ATOM 1610 C C . VAL A 1 204 ? -8.516 -4.200 -6.052 1.00 61.28 204 VAL A C 1
ATOM 1612 O O . VAL A 1 204 ? -9.199 -5.111 -5.598 1.00 61.28 204 VAL A O 1
ATOM 1615 N N . GLN A 1 205 ? -8.986 -2.943 -6.094 1.00 57.84 205 GLN A N 1
ATOM 1616 C CA . GLN A 1 205 ? -10.240 -2.507 -5.461 1.00 57.84 205 GLN A CA 1
ATOM 1617 C C . GLN A 1 205 ? -11.188 -1.722 -6.384 1.00 57.84 205 GLN A C 1
ATOM 1619 O O . GLN A 1 205 ? -12.323 -1.466 -5.992 1.00 57.84 205 GLN A O 1
ATOM 1624 N N . GLU A 1 206 ? -10.784 -1.328 -7.596 1.00 54.12 206 GLU A N 1
ATOM 1625 C CA . GLU A 1 206 ? -11.595 -0.420 -8.426 1.00 54.12 206 GLU A CA 1
ATOM 1626 C C . GLU A 1 206 ? -12.728 -1.132 -9.188 1.00 54.12 206 GLU A C 1
ATOM 1628 O O . GLU A 1 206 ? -13.628 -0.469 -9.705 1.00 54.12 206 GLU A O 1
ATOM 1633 N N . TYR A 1 207 ? -12.734 -2.470 -9.198 1.00 48.38 207 TYR A N 1
ATOM 1634 C CA . TYR A 1 207 ? -13.855 -3.280 -9.692 1.00 48.38 207 TYR A CA 1
ATOM 1635 C C . TYR A 1 207 ? -14.757 -3.837 -8.604 1.00 48.38 207 TYR A C 1
ATOM 1637 O O . TYR A 1 207 ? -15.659 -4.597 -8.937 1.00 48.38 207 TYR A O 1
ATOM 1645 N N . LEU A 1 208 ? -14.569 -3.476 -7.334 1.00 53.91 208 LEU A N 1
ATOM 1646 C CA . LEU A 1 208 ? -15.546 -3.830 -6.314 1.00 53.91 208 LEU A CA 1
ATOM 1647 C C . LEU A 1 208 ? -16.679 -2.827 -6.394 1.00 53.91 208 LEU A C 1
ATOM 1649 O O . LEU A 1 208 ? -16.514 -1.668 -6.002 1.00 53.91 208 LEU A O 1
ATOM 1653 N N . PRO A 1 209 ? -17.849 -3.222 -6.907 1.00 48.97 209 PRO A N 1
ATOM 1654 C CA . PRO A 1 209 ? -18.985 -2.346 -6.841 1.00 48.97 209 PRO A CA 1
ATOM 1655 C C . PRO A 1 209 ? -19.367 -2.327 -5.364 1.00 48.97 209 PRO A C 1
ATOM 1657 O O . PRO A 1 209 ? -19.981 -3.274 -4.875 1.00 48.97 209 PRO A O 1
ATOM 1660 N N . TYR A 1 210 ? -19.036 -1.250 -4.652 1.00 51.91 210 TYR A N 1
ATOM 1661 C CA . TYR A 1 210 ? -19.600 -0.955 -3.329 1.00 51.91 210 TYR A CA 1
ATOM 1662 C C . TYR A 1 210 ? -21.122 -1.191 -3.330 1.00 51.91 210 TYR A C 1
ATOM 1664 O O . TYR A 1 210 ? -21.680 -1.784 -2.414 1.00 51.91 210 TYR A O 1
ATOM 1672 N N . ASN A 1 211 ? -21.761 -0.879 -4.462 1.00 49.72 211 ASN A N 1
ATOM 1673 C CA . ASN A 1 211 ? -23.178 -1.097 -4.755 1.00 49.72 211 ASN A CA 1
ATOM 1674 C C . ASN A 1 211 ? -23.632 -2.572 -4.790 1.00 49.72 211 ASN A C 1
ATOM 1676 O O . ASN A 1 211 ? -24.832 -2.830 -4.760 1.00 49.72 211 ASN A O 1
ATOM 1680 N N . THR A 1 212 ? -22.715 -3.531 -4.912 1.00 52.44 212 THR A N 1
ATOM 1681 C CA . THR A 1 212 ? -23.013 -4.976 -4.924 1.00 52.44 212 THR A CA 1
ATOM 1682 C C . THR A 1 212 ? -22.714 -5.674 -3.605 1.00 52.44 212 THR A C 1
ATOM 1684 O O . THR A 1 212 ? -23.135 -6.817 -3.427 1.00 52.44 212 THR A O 1
ATOM 1687 N N . ILE A 1 213 ? -22.044 -5.006 -2.658 1.00 61.19 213 ILE A N 1
ATOM 1688 C CA . ILE A 1 213 ? -21.824 -5.571 -1.326 1.00 61.19 213 ILE A CA 1
ATOM 1689 C C . ILE A 1 213 ? -23.146 -5.474 -0.563 1.00 61.19 213 ILE A C 1
ATOM 1691 O O . ILE A 1 213 ? -23.505 -4.438 0.002 1.00 61.19 213 ILE A O 1
ATOM 1695 N N . HIS A 1 214 ? -23.904 -6.571 -0.574 1.00 57.09 214 HIS A N 1
ATOM 1696 C CA . HIS A 1 214 ? -25.161 -6.682 0.155 1.00 57.09 214 HIS A CA 1
ATOM 1697 C C . HIS A 1 214 ? -24.961 -6.323 1.634 1.00 57.09 214 HIS A C 1
ATOM 1699 O O . HIS A 1 214 ? -24.161 -6.933 2.334 1.00 57.09 214 HIS A O 1
ATOM 1705 N N . GLY A 1 215 ? -25.715 -5.331 2.109 1.00 58.16 215 GLY A N 1
ATOM 1706 C CA . GLY A 1 215 ? -25.665 -4.868 3.496 1.00 58.16 215 GLY A CA 1
ATOM 1707 C C . GLY A 1 215 ? -24.867 -3.583 3.697 1.00 58.16 215 GLY A C 1
ATOM 1708 O O . GLY A 1 215 ? -25.188 -2.849 4.621 1.00 58.16 215 GLY A O 1
ATOM 1709 N N . LEU A 1 216 ? -23.929 -3.223 2.815 1.00 62.81 216 LEU A N 1
ATOM 1710 C CA . LEU A 1 216 ? -23.227 -1.937 2.883 1.00 62.81 216 LEU A CA 1
ATOM 1711 C C . LEU A 1 216 ? -24.148 -0.807 2.364 1.00 62.81 216 LEU A C 1
ATOM 1713 O O . LEU A 1 216 ? -24.042 -0.338 1.236 1.00 62.81 216 LEU A O 1
ATOM 1717 N N . GLN A 1 217 ? -25.160 -0.429 3.150 1.00 59.62 217 GLN A N 1
ATOM 1718 C CA . GLN A 1 217 ? -26.036 0.702 2.824 1.00 59.62 217 GLN A CA 1
ATOM 1719 C C . GLN A 1 217 ? -25.290 2.027 3.046 1.00 59.62 217 GLN A C 1
ATOM 1721 O O . GLN A 1 217 ? -24.580 2.160 4.043 1.00 59.62 217 GLN A O 1
ATOM 1726 N N . HIS A 1 218 ? -25.537 3.028 2.188 1.00 59.28 218 HIS A N 1
ATOM 1727 C CA . HIS A 1 218 ? -24.936 4.373 2.261 1.00 59.28 218 HIS A CA 1
ATOM 1728 C C . HIS A 1 218 ? -24.980 4.983 3.681 1.00 59.28 218 HIS A C 1
ATOM 1730 O O . HIS A 1 218 ? -24.019 5.597 4.121 1.00 59.28 218 HIS A O 1
ATOM 1736 N N . ALA A 1 219 ? -26.051 4.736 4.447 1.00 52.56 219 ALA A N 1
ATOM 1737 C CA . ALA A 1 219 ? -26.215 5.274 5.800 1.00 52.56 219 ALA A CA 1
ATOM 1738 C C . ALA A 1 219 ? -25.199 4.741 6.837 1.00 52.56 219 ALA A C 1
ATOM 1740 O O . ALA A 1 219 ? -24.808 5.483 7.736 1.00 52.56 219 ALA A O 1
ATOM 1741 N N . ASN A 1 220 ? -24.755 3.479 6.731 1.00 65.25 220 ASN A N 1
ATOM 1742 C CA . ASN A 1 220 ? -23.727 2.939 7.634 1.00 65.25 220 ASN A CA 1
ATOM 1743 C C . ASN A 1 220 ? -22.342 3.490 7.287 1.00 65.25 220 ASN A C 1
ATOM 1745 O O . ASN A 1 220 ? -21.534 3.739 8.179 1.00 65.25 220 ASN A O 1
ATOM 1749 N N . GLU A 1 221 ? -22.078 3.699 5.999 1.00 74.06 221 GLU A N 1
ATOM 1750 C CA . GLU A 1 221 ? -20.847 4.334 5.544 1.00 74.06 221 GLU A CA 1
ATOM 1751 C C . GLU A 1 221 ? -20.779 5.791 6.012 1.00 74.06 221 GLU A C 1
ATOM 1753 O O . GLU A 1 221 ? -19.776 6.175 6.605 1.00 74.06 221 GLU A O 1
ATOM 1758 N N . ASP A 1 222 ? -21.860 6.564 5.863 1.00 80.62 222 ASP A N 1
ATOM 1759 C CA . ASP A 1 222 ? -21.929 7.959 6.317 1.00 80.62 222 ASP A CA 1
ATOM 1760 C C . ASP A 1 222 ? -21.648 8.091 7.823 1.00 80.62 222 ASP A C 1
ATOM 1762 O O . ASP A 1 222 ? -20.847 8.933 8.232 1.00 80.62 222 ASP A O 1
ATOM 1766 N N . ALA A 1 223 ? -22.241 7.221 8.651 1.00 86.56 223 ALA A N 1
ATOM 1767 C CA . ALA A 1 223 ? -22.002 7.217 10.095 1.00 86.56 223 ALA A CA 1
ATOM 1768 C C . ALA A 1 223 ? -20.548 6.851 10.446 1.00 86.56 223 ALA A C 1
ATOM 1770 O O . ALA A 1 223 ? -19.943 7.472 11.321 1.00 86.56 223 ALA A O 1
ATOM 1771 N N . VAL A 1 224 ? -19.956 5.868 9.752 1.00 90.69 224 VAL A N 1
ATOM 1772 C CA . VAL A 1 224 ? -18.534 5.513 9.911 1.00 90.69 224 VAL A CA 1
ATOM 1773 C C . VAL A 1 224 ? -17.641 6.683 9.509 1.00 90.69 224 VAL A C 1
ATOM 1775 O O . VAL A 1 224 ? -16.737 7.049 10.257 1.00 90.69 224 VAL A O 1
ATOM 1778 N N . VAL A 1 225 ? -17.911 7.306 8.366 1.00 90.12 225 VAL A N 1
ATOM 1779 C CA . VAL A 1 225 ? -17.187 8.475 7.857 1.00 90.12 225 VAL A CA 1
ATOM 1780 C C . VAL A 1 225 ? -17.258 9.637 8.852 1.00 90.12 225 VAL A C 1
ATOM 1782 O O . VAL A 1 225 ? -16.220 10.238 9.137 1.00 90.12 225 VAL A O 1
ATOM 1785 N N . GLU A 1 226 ? -18.436 9.924 9.413 1.00 91.94 226 GLU A N 1
ATOM 1786 C CA . GLU A 1 226 ? -18.633 10.952 10.443 1.00 91.94 226 GLU A CA 1
ATOM 1787 C C . GLU A 1 226 ? -17.857 10.619 11.725 1.00 91.94 226 GLU A C 1
ATOM 1789 O O . GLU A 1 226 ? -17.112 11.459 12.232 1.00 91.94 226 GLU A O 1
ATOM 1794 N N . ALA A 1 227 ? -17.954 9.382 12.222 1.00 94.44 227 ALA A N 1
ATOM 1795 C CA . ALA A 1 227 ? -17.245 8.951 13.425 1.00 94.44 227 ALA A CA 1
ATOM 1796 C C . ALA A 1 227 ? -15.721 9.090 13.275 1.00 94.44 227 ALA A C 1
ATOM 1798 O O . ALA A 1 227 ? -15.054 9.618 14.168 1.00 94.44 227 ALA A O 1
ATOM 1799 N N . LEU A 1 228 ? -15.166 8.653 12.139 1.00 95.00 228 LEU A N 1
ATOM 1800 C CA . LEU A 1 228 ? -13.739 8.790 11.840 1.00 95.00 228 LEU A CA 1
ATOM 1801 C C . LEU A 1 228 ? -13.317 10.260 11.731 1.00 95.00 228 LEU A C 1
ATOM 1803 O O . LEU A 1 228 ? -12.219 10.608 12.160 1.00 95.00 228 LEU A O 1
ATOM 1807 N N . GLU A 1 229 ? -14.172 11.124 11.181 1.00 93.38 229 GLU A N 1
ATOM 1808 C CA . GLU A 1 229 ? -13.888 12.551 11.033 1.00 93.38 229 GLU A CA 1
ATOM 1809 C C . GLU A 1 229 ? -13.839 13.254 12.390 1.00 93.38 229 GLU A C 1
ATOM 1811 O O . GLU A 1 229 ? -12.864 13.949 12.683 1.00 93.38 229 GLU A O 1
ATOM 1816 N N . ILE A 1 230 ? -14.826 12.996 13.254 1.00 93.31 230 ILE A N 1
ATOM 1817 C CA . ILE A 1 230 ? -14.849 13.512 14.626 1.00 93.31 230 ILE A CA 1
ATOM 1818 C C . ILE A 1 230 ? -13.623 13.035 15.400 1.00 93.31 230 ILE A C 1
ATOM 1820 O O . ILE A 1 230 ? -12.976 13.845 16.065 1.00 93.31 230 ILE A O 1
ATOM 1824 N N . ILE A 1 231 ? -13.277 11.748 15.299 1.00 92.88 231 ILE A N 1
ATOM 1825 C CA . ILE A 1 231 ? -12.089 11.185 15.949 1.00 92.88 231 ILE A CA 1
ATOM 1826 C C . ILE A 1 231 ? -10.822 11.899 15.479 1.00 92.88 231 ILE A C 1
ATOM 1828 O O . ILE A 1 231 ? -10.016 12.339 16.302 1.00 92.88 231 ILE A O 1
ATOM 1832 N N . SER A 1 232 ? -10.660 12.013 14.162 1.00 90.69 232 SER A N 1
ATOM 1833 C CA . SER A 1 232 ? -9.465 12.576 13.547 1.00 90.69 232 SER A CA 1
ATOM 1834 C C . SER A 1 232 ? -9.266 14.034 13.963 1.00 90.69 232 SER A C 1
ATOM 1836 O O . SER A 1 232 ? -8.216 14.360 14.511 1.00 90.69 232 SER A O 1
ATOM 1838 N N . GLN A 1 233 ? -10.305 14.866 13.849 1.00 89.31 233 GLN A N 1
ATOM 1839 C CA . GLN A 1 233 ? -10.246 16.297 14.173 1.00 89.31 233 GLN A CA 1
ATOM 1840 C C . GLN A 1 233 ? -10.174 16.577 15.682 1.00 89.31 233 GLN A C 1
ATOM 1842 O O . GLN A 1 233 ? -9.460 17.477 16.122 1.00 89.31 233 GLN A O 1
ATOM 1847 N N . THR A 1 234 ? -10.919 15.831 16.506 1.00 89.62 234 THR A N 1
ATOM 1848 C CA . THR A 1 234 ? -11.017 16.117 17.951 1.00 89.62 234 THR A CA 1
ATOM 1849 C C . THR A 1 234 ? -9.764 15.679 18.697 1.00 89.62 234 THR A C 1
ATOM 1851 O O . THR A 1 234 ? -9.293 16.381 19.593 1.00 89.62 234 THR A O 1
ATOM 1854 N N . TYR A 1 235 ? -9.224 14.512 18.344 1.00 87.19 235 TYR A N 1
ATOM 1855 C CA . TYR A 1 235 ? -8.104 13.903 19.063 1.00 87.19 235 TYR A CA 1
ATOM 1856 C C . TYR A 1 235 ? -6.772 14.043 18.330 1.00 87.19 235 TYR A C 1
ATOM 1858 O O . TYR A 1 235 ? -5.764 13.536 18.825 1.00 87.19 235 TYR A O 1
ATOM 1866 N N . GLN A 1 236 ? -6.758 14.759 17.199 1.00 85.56 236 GLN A N 1
ATOM 1867 C CA . GLN A 1 236 ? -5.590 14.933 16.337 1.00 85.56 236 GLN A CA 1
ATOM 1868 C C . GLN A 1 236 ? -4.990 13.579 15.965 1.00 85.56 236 GLN A C 1
ATOM 1870 O O . GLN A 1 236 ? -3.796 13.352 16.158 1.00 85.56 236 GLN A O 1
ATOM 1875 N N . ILE A 1 237 ? -5.845 12.648 15.528 1.00 88.88 237 ILE A N 1
ATOM 1876 C CA . ILE A 1 237 ? -5.414 11.345 15.014 1.00 88.88 237 ILE A CA 1
ATOM 1877 C C . ILE A 1 237 ? -5.071 11.548 13.534 1.00 88.88 237 ILE A C 1
ATOM 1879 O O . ILE A 1 237 ? -5.999 11.760 12.742 1.00 88.88 237 ILE A O 1
ATOM 1883 N N . PRO A 1 238 ? -3.781 11.480 13.143 1.00 89.12 238 PRO A N 1
ATOM 1884 C CA . PRO A 1 238 ? -3.344 11.701 11.765 1.00 89.12 238 PRO A CA 1
ATOM 1885 C C . PRO A 1 238 ? -4.036 10.794 10.751 1.00 89.12 238 PRO A C 1
ATOM 1887 O O . PRO A 1 238 ? -4.345 11.234 9.644 1.00 89.12 238 PRO A O 1
ATOM 1890 N N . LEU A 1 239 ? -4.303 9.538 11.122 1.00 91.44 239 LEU A N 1
ATOM 1891 C CA . LEU A 1 239 ? -5.010 8.599 10.263 1.00 91.44 239 LEU A CA 1
ATOM 1892 C C . LEU A 1 239 ? -5.958 7.709 11.070 1.00 91.44 239 LEU A C 1
ATOM 1894 O O . LEU A 1 239 ? -5.537 6.946 11.936 1.00 91.44 239 LEU A O 1
ATOM 1898 N N . ALA A 1 240 ? -7.244 7.787 10.742 1.00 93.81 240 ALA A N 1
ATOM 1899 C CA . ALA A 1 240 ? -8.284 6.893 11.229 1.00 93.81 240 ALA A CA 1
ATOM 1900 C C . ALA A 1 240 ? -8.937 6.218 10.018 1.00 93.81 240 ALA A C 1
ATOM 1902 O O . ALA A 1 240 ? -9.469 6.902 9.146 1.00 93.81 240 ALA A O 1
ATOM 1903 N N . GLN A 1 241 ? -8.879 4.894 9.918 1.00 93.19 241 GLN A N 1
ATOM 1904 C CA . GLN A 1 241 ? -9.376 4.164 8.752 1.00 93.19 241 GLN A CA 1
ATOM 1905 C C . GLN A 1 241 ? -10.088 2.872 9.126 1.00 93.19 241 GLN A C 1
ATOM 1907 O O . GLN A 1 241 ? -9.941 2.361 10.234 1.00 93.19 241 GLN A O 1
ATOM 1912 N N . VAL A 1 242 ? -10.894 2.369 8.196 1.00 92.06 242 VAL A N 1
ATOM 1913 C CA . VAL A 1 242 ? -11.699 1.164 8.386 1.00 92.06 242 VAL A CA 1
ATOM 1914 C C . VAL A 1 242 ? -11.477 0.205 7.239 1.00 92.06 242 VAL A C 1
ATOM 1916 O O . VAL A 1 242 ? -11.441 0.599 6.073 1.00 92.06 242 VAL A O 1
ATOM 1919 N N . TRP A 1 243 ? -11.376 -1.062 7.60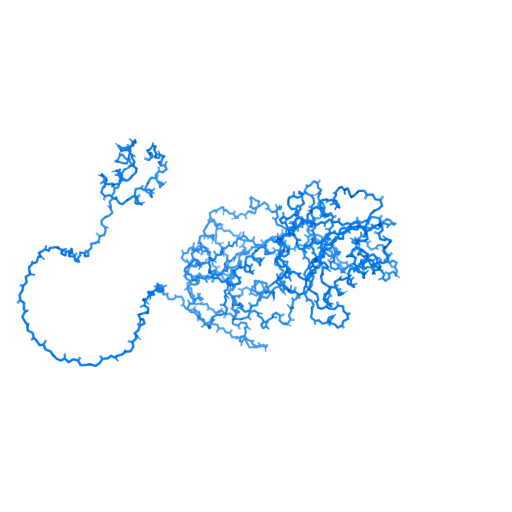2 1.00 89.69 243 TRP A N 1
ATOM 1920 C CA . TRP A 1 243 ? -11.248 -2.199 6.714 1.00 89.69 243 TRP A CA 1
ATOM 1921 C C . TRP A 1 243 ? -12.492 -3.073 6.814 1.00 89.69 243 TRP A C 1
ATOM 1923 O O . TRP A 1 243 ? -13.116 -3.132 7.875 1.00 89.69 243 TRP A O 1
ATOM 1933 N N . PHE A 1 244 ? -12.823 -3.777 5.738 1.00 85.31 244 PHE A N 1
ATOM 1934 C CA . PHE A 1 244 ? -13.909 -4.750 5.719 1.00 85.31 244 PHE A CA 1
ATOM 1935 C C . PHE A 1 244 ? -13.496 -6.037 5.001 1.00 85.31 244 PHE A C 1
ATOM 1937 O O . PHE A 1 244 ? -12.604 -6.026 4.147 1.00 85.31 244 PHE A O 1
ATOM 1944 N N . ALA A 1 245 ? -14.140 -7.144 5.366 1.00 81.62 245 ALA A N 1
ATOM 1945 C CA . ALA A 1 245 ? -13.917 -8.442 4.742 1.00 81.62 245 ALA A CA 1
ATOM 1946 C C . ALA A 1 245 ? -14.657 -8.554 3.403 1.00 81.62 245 ALA A C 1
ATOM 1948 O O . ALA A 1 245 ? -15.855 -8.281 3.320 1.00 81.62 245 ALA A O 1
ATOM 1949 N N . TYR A 1 246 ? -13.958 -9.034 2.379 1.00 76.94 246 TYR A N 1
ATOM 1950 C CA . TYR A 1 246 ? -14.529 -9.412 1.093 1.00 76.94 246 TYR A CA 1
ATOM 1951 C C . TYR A 1 246 ? -14.196 -10.875 0.782 1.00 76.94 246 TYR A C 1
ATOM 1953 O O . TYR A 1 246 ? -13.037 -11.284 0.862 1.00 76.94 246 TYR A O 1
ATOM 1961 N N . GLU A 1 247 ? -15.212 -11.670 0.438 1.00 74.56 247 GLU A N 1
ATOM 1962 C CA . GLU A 1 247 ? -15.026 -13.045 -0.032 1.00 74.56 247 GLU A CA 1
ATOM 1963 C C . GLU A 1 247 ? -14.811 -13.059 -1.548 1.00 74.56 247 GLU A C 1
ATOM 1965 O O . GLU A 1 247 ? -15.743 -12.841 -2.321 1.00 74.56 247 GLU A O 1
ATOM 1970 N N . ASP A 1 248 ? -13.590 -13.374 -1.974 1.00 68.12 248 ASP A N 1
ATOM 1971 C CA . ASP A 1 248 ? -13.281 -13.690 -3.364 1.00 68.12 248 ASP A CA 1
ATOM 1972 C C . ASP A 1 248 ? -13.619 -15.170 -3.629 1.00 68.12 248 ASP A C 1
ATOM 1974 O O . ASP A 1 248 ? -12.869 -16.084 -3.261 1.00 68.12 248 ASP A O 1
ATOM 1978 N N . ALA A 1 249 ? -14.813 -15.408 -4.183 1.00 60.38 249 ALA A N 1
ATOM 1979 C CA . ALA A 1 249 ? -15.357 -16.744 -4.447 1.00 60.38 249 ALA A CA 1
ATOM 1980 C C . ALA A 1 249 ? -14.770 -17.413 -5.705 1.00 60.38 249 ALA A C 1
ATOM 1982 O O . ALA A 1 249 ? -14.823 -18.640 -5.825 1.00 60.38 249 ALA A O 1
ATOM 1983 N N . ASP A 1 250 ? -14.182 -16.624 -6.606 1.00 58.03 250 ASP A N 1
ATOM 1984 C CA . ASP A 1 250 ? -13.650 -17.081 -7.895 1.00 58.03 250 ASP A CA 1
ATOM 1985 C C . ASP A 1 250 ? -12.112 -17.138 -7.907 1.00 58.03 250 ASP A C 1
ATOM 1987 O O . ASP A 1 250 ? -11.495 -17.368 -8.950 1.00 58.03 250 ASP A O 1
ATOM 1991 N N . HIS A 1 251 ? -11.472 -16.973 -6.743 1.00 61.75 251 HIS A N 1
ATOM 1992 C CA . HIS A 1 251 ? -10.018 -16.979 -6.634 1.00 61.75 251 HIS A CA 1
ATOM 1993 C C . HIS A 1 251 ? -9.408 -18.343 -6.993 1.00 61.75 251 HIS A C 1
ATOM 1995 O O . HIS A 1 251 ? -9.680 -19.363 -6.353 1.00 61.75 251 HIS A O 1
ATOM 2001 N N . VAL A 1 252 ? -8.486 -18.345 -7.958 1.00 56.78 252 VAL A N 1
ATOM 2002 C CA . VAL A 1 252 ? -7.578 -19.468 -8.223 1.00 56.78 252 VAL A CA 1
ATOM 2003 C C . VAL A 1 252 ? -6.180 -19.044 -7.784 1.00 56.78 252 VAL A C 1
ATOM 2005 O O . VAL A 1 252 ? -5.510 -18.277 -8.471 1.00 56.78 252 VAL A O 1
ATOM 2008 N N . ALA A 1 253 ? -5.748 -19.516 -6.614 1.00 56.03 253 ALA A N 1
ATOM 2009 C CA . ALA A 1 253 ? -4.467 -19.120 -6.040 1.00 56.03 253 ALA A CA 1
ATOM 2010 C C . ALA A 1 253 ? -3.286 -19.600 -6.900 1.00 56.03 253 ALA A C 1
ATOM 2012 O O . ALA A 1 253 ? -3.163 -20.796 -7.182 1.00 56.03 253 ALA A O 1
ATOM 2013 N N . TYR A 1 254 ? -2.363 -18.691 -7.235 1.00 54.06 254 TYR A N 1
ATOM 2014 C CA . TYR A 1 254 ? -1.051 -19.059 -7.767 1.00 54.06 254 TYR A CA 1
ATOM 2015 C C . TYR A 1 254 ? -0.197 -19.628 -6.623 1.00 54.06 254 TYR A C 1
ATOM 2017 O O . TYR A 1 254 ? 0.495 -18.903 -5.905 1.00 54.06 254 TYR A O 1
ATOM 2025 N N . SER A 1 255 ? -0.313 -20.938 -6.394 1.00 53.38 255 SER A N 1
ATOM 2026 C CA . SER A 1 255 ? 0.312 -21.655 -5.277 1.00 53.38 255 SER A CA 1
ATOM 2027 C C . SER A 1 255 ? 1.275 -22.732 -5.775 1.00 53.38 255 SER A C 1
ATOM 2029 O O . SER A 1 255 ? 0.998 -23.418 -6.754 1.00 53.38 255 SER A O 1
ATOM 2031 N N . SER A 1 256 ? 2.385 -22.927 -5.057 1.00 43.50 256 SER A N 1
ATOM 2032 C CA . SER A 1 256 ? 3.324 -24.038 -5.274 1.00 43.50 256 SER A CA 1
ATOM 2033 C C . SER A 1 256 ? 2.819 -25.384 -4.738 1.00 43.50 256 SER A C 1
ATOM 2035 O O . SER A 1 256 ? 3.471 -26.410 -4.929 1.00 43.50 256 SER A O 1
ATOM 2037 N N . SER A 1 257 ? 1.677 -25.404 -4.043 1.00 44.94 257 SER A N 1
ATOM 2038 C CA . SER A 1 257 ? 1.064 -26.630 -3.539 1.00 44.94 257 SER A CA 1
ATOM 2039 C C . SER A 1 257 ? 0.038 -27.158 -4.542 1.00 44.94 257 SER A C 1
ATOM 2041 O O . SER A 1 257 ? -0.843 -26.433 -4.995 1.00 44.94 257 SER A O 1
ATOM 2043 N N . SER A 1 258 ? 0.169 -28.434 -4.900 1.00 40.09 258 SER A N 1
ATOM 2044 C CA . SER A 1 258 ? -0.569 -29.150 -5.952 1.00 40.09 258 SER A CA 1
ATOM 2045 C C . SER A 1 258 ? -2.057 -29.393 -5.647 1.00 40.09 258 SER A C 1
ATOM 2047 O O . SER A 1 258 ? -2.624 -30.397 -6.072 1.00 40.09 258 SER A O 1
ATOM 2049 N N . GLN A 1 259 ? -2.701 -28.518 -4.879 1.00 41.34 259 GLN A N 1
ATOM 2050 C CA . GLN A 1 259 ? -4.121 -28.605 -4.568 1.00 41.34 259 GLN A CA 1
ATOM 2051 C C . GLN A 1 259 ? -4.840 -27.456 -5.272 1.00 41.34 259 GLN A C 1
ATOM 2053 O O . GLN A 1 259 ? -4.983 -26.360 -4.737 1.00 41.34 259 GLN A O 1
ATOM 2058 N N . HIS A 1 260 ? -5.304 -27.723 -6.495 1.00 44.69 260 HIS A N 1
ATOM 2059 C CA . HIS A 1 260 ? -6.326 -26.917 -7.163 1.00 44.69 260 HIS A CA 1
ATOM 2060 C C . HIS A 1 260 ? -7.661 -27.094 -6.430 1.00 44.69 260 HIS A C 1
ATOM 2062 O O . HIS A 1 260 ? -8.581 -27.750 -6.911 1.00 44.69 260 HIS A O 1
ATOM 2068 N N . THR A 1 261 ? -7.760 -26.555 -5.224 1.00 46.00 261 THR A N 1
ATOM 2069 C CA . THR A 1 261 ? -9.041 -26.357 -4.556 1.00 46.00 261 THR A CA 1
ATOM 2070 C C . THR A 1 261 ? -9.413 -24.901 -4.736 1.00 46.00 261 THR A C 1
ATOM 2072 O O . THR A 1 261 ? -8.675 -24.024 -4.292 1.00 46.00 261 THR A O 1
ATOM 2075 N N . GLN A 1 262 ? -10.546 -24.657 -5.395 1.00 50.56 262 GLN A N 1
ATOM 2076 C CA . GLN A 1 262 ? -11.232 -23.369 -5.390 1.00 50.56 262 GLN A CA 1
ATOM 2077 C C . GLN A 1 262 ? -11.562 -23.046 -3.928 1.00 50.56 262 GLN A C 1
ATOM 2079 O O . GLN A 1 262 ? -12.532 -23.545 -3.359 1.00 50.56 262 GLN A O 1
ATOM 2084 N N . ALA A 1 263 ? -10.657 -22.330 -3.271 1.00 54.22 263 ALA A N 1
ATOM 2085 C CA . ALA A 1 263 ? -10.780 -21.951 -1.880 1.00 54.22 263 ALA A CA 1
ATOM 2086 C C . ALA A 1 263 ? -11.260 -20.508 -1.859 1.00 54.22 263 ALA A C 1
ATOM 2088 O O . ALA A 1 263 ? -10.605 -19.629 -2.417 1.00 54.22 263 ALA A O 1
ATOM 2089 N N . LYS A 1 264 ? -12.398 -20.272 -1.202 1.00 63.88 264 LYS A N 1
ATOM 2090 C CA . LYS A 1 264 ? -12.838 -18.917 -0.880 1.00 63.88 264 LYS A CA 1
ATOM 2091 C C . LYS A 1 264 ? -11.692 -18.195 -0.177 1.00 63.88 264 LYS A C 1
ATOM 2093 O O . LYS A 1 264 ? -11.253 -18.638 0.887 1.00 63.88 264 LYS A O 1
ATOM 2098 N N . ARG A 1 265 ? -11.206 -17.104 -0.766 1.00 72.12 265 ARG A N 1
ATOM 2099 C CA . ARG A 1 265 ? -10.187 -16.257 -0.146 1.00 72.12 265 ARG A CA 1
ATOM 2100 C C . ARG A 1 265 ? -10.879 -15.045 0.453 1.00 72.12 265 ARG A C 1
ATOM 2102 O O . ARG A 1 265 ? -11.500 -14.269 -0.263 1.00 72.12 265 ARG A O 1
ATOM 2109 N N . THR A 1 266 ? -10.756 -14.861 1.761 1.00 75.00 266 THR A N 1
ATOM 2110 C CA . THR A 1 266 ? -11.140 -13.594 2.388 1.00 75.00 266 THR A CA 1
ATOM 2111 C C . THR A 1 266 ? -9.990 -12.608 2.230 1.00 75.00 266 THR A C 1
ATOM 2113 O O . THR A 1 266 ? -8.893 -12.850 2.736 1.00 75.00 266 THR A O 1
ATOM 2116 N N . ILE A 1 267 ? -10.236 -11.506 1.528 1.00 78.12 267 ILE A N 1
ATOM 2117 C CA . ILE A 1 267 ? -9.325 -10.362 1.438 1.00 78.12 267 ILE A CA 1
ATOM 2118 C C . ILE A 1 267 ? -9.908 -9.196 2.231 1.00 78.12 267 ILE A C 1
ATOM 2120 O O . ILE A 1 267 ? -11.123 -9.020 2.294 1.00 78.12 267 ILE A O 1
ATOM 2124 N N . TRP A 1 268 ? -9.039 -8.409 2.855 1.00 81.94 268 TRP A N 1
ATOM 2125 C CA . TRP A 1 268 ? -9.451 -7.277 3.677 1.00 81.94 268 TRP A CA 1
ATOM 2126 C C . TRP A 1 268 ? -9.126 -5.985 2.965 1.00 81.94 268 TRP A C 1
ATOM 2128 O O . TRP A 1 268 ? -7.980 -5.721 2.602 1.00 81.94 268 TRP A O 1
ATOM 2138 N N . LEU A 1 269 ? -10.154 -5.186 2.746 1.00 84.12 269 LEU A N 1
ATOM 2139 C CA . LEU A 1 269 ? -10.082 -4.038 1.865 1.00 84.12 269 LEU A CA 1
ATOM 2140 C C . LEU A 1 269 ? -10.401 -2.787 2.641 1.00 84.12 269 LEU A C 1
ATOM 2142 O O . LEU A 1 269 ? -11.216 -2.801 3.564 1.00 84.12 269 LEU A O 1
ATOM 2146 N N . LYS A 1 270 ? -9.734 -1.700 2.277 1.00 87.31 270 LYS A N 1
ATOM 2147 C CA . LYS A 1 270 ? -9.988 -0.422 2.909 1.00 87.31 270 LYS A CA 1
ATOM 2148 C C . LYS A 1 270 ? -11.351 0.077 2.452 1.00 87.31 270 LYS A C 1
ATOM 2150 O O . LYS A 1 270 ? -11.553 0.321 1.270 1.00 87.31 270 LYS A O 1
ATOM 2155 N N . LEU A 1 271 ? -12.259 0.241 3.407 1.00 85.50 271 LEU A N 1
ATOM 2156 C CA . LEU A 1 271 ? -13.566 0.842 3.181 1.00 85.50 271 LEU A CA 1
ATOM 2157 C C . LEU A 1 271 ? -13.416 2.354 3.013 1.00 85.50 271 LEU A C 1
ATOM 2159 O O . LEU A 1 271 ? -13.783 2.926 1.996 1.00 85.50 271 LEU A O 1
ATOM 2163 N N . THR A 1 272 ? -12.866 3.013 4.031 1.00 87.94 272 THR A N 1
ATOM 2164 C CA . THR A 1 272 ? -12.719 4.470 4.049 1.00 87.94 272 THR A CA 1
ATOM 2165 C C . THR A 1 272 ? -11.667 4.896 5.069 1.00 87.94 272 THR A C 1
ATOM 2167 O O . THR A 1 272 ? -11.189 4.093 5.875 1.00 87.94 272 THR A O 1
ATOM 2170 N N . GLY A 1 273 ? -11.284 6.171 5.051 1.00 89.25 273 GLY A N 1
ATOM 2171 C CA . GLY A 1 273 ? -10.406 6.745 6.060 1.00 89.25 273 GLY A CA 1
ATOM 2172 C C . GLY A 1 273 ? -10.451 8.266 6.102 1.00 89.25 273 GLY A C 1
ATOM 2173 O O . GLY A 1 273 ? -10.662 8.930 5.086 1.00 89.25 273 GLY A O 1
ATOM 2174 N N . LYS A 1 274 ? -10.226 8.813 7.294 1.00 91.62 274 LYS A N 1
ATOM 2175 C CA . LYS A 1 274 ? -10.131 10.243 7.582 1.00 91.62 274 LYS A CA 1
ATOM 2176 C C . LYS A 1 274 ? -8.742 10.581 8.092 1.00 91.62 274 LYS A C 1
ATOM 2178 O O . LYS A 1 274 ? -8.058 9.754 8.698 1.00 91.62 274 LYS A O 1
ATOM 2183 N N . ARG A 1 275 ? -8.330 11.802 7.778 1.00 86.69 275 ARG A N 1
ATOM 2184 C CA . ARG A 1 275 ? -7.034 12.358 8.143 1.00 86.69 275 ARG A CA 1
ATOM 2185 C C . ARG A 1 275 ? -7.239 13.712 8.787 1.00 86.69 275 ARG A C 1
ATOM 2187 O O . ARG A 1 275 ? -8.158 14.434 8.391 1.00 86.69 275 ARG A O 1
ATOM 2194 N N . ASP A 1 276 ? -6.346 14.041 9.705 1.00 80.81 276 ASP A N 1
ATOM 2195 C CA . ASP A 1 276 ? -6.254 15.373 10.278 1.00 80.81 276 ASP A CA 1
ATOM 2196 C C . ASP A 1 276 ? -5.091 16.118 9.623 1.00 80.81 276 ASP A C 1
ATOM 2198 O O . ASP A 1 276 ? -4.039 15.534 9.352 1.00 80.81 276 ASP A O 1
ATOM 2202 N N . ASN A 1 277 ? -5.283 17.409 9.360 1.00 65.25 277 ASN A N 1
ATOM 2203 C CA . ASN A 1 277 ? -4.244 18.281 8.812 1.00 65.25 277 ASN A CA 1
ATOM 2204 C C . ASN A 1 277 ? -3.384 18.813 9.959 1.00 65.25 277 ASN A C 1
ATOM 2206 O O . ASN A 1 277 ? -3.351 20.014 10.226 1.00 65.25 277 ASN A O 1
ATOM 2210 N N . VAL A 1 278 ? -2.725 17.907 10.676 1.00 63.41 278 VAL A N 1
ATOM 2211 C CA . VAL A 1 278 ? -1.695 18.311 11.628 1.00 63.41 278 VAL A CA 1
ATOM 2212 C C . VAL A 1 278 ? -0.513 18.829 10.806 1.00 63.41 278 VAL A C 1
ATOM 2214 O O . VAL A 1 278 ? -0.060 18.123 9.906 1.00 63.41 278 VAL A O 1
ATOM 2217 N N . ASP A 1 279 ? -0.042 20.050 11.092 1.00 57.59 279 ASP A N 1
ATOM 2218 C CA . ASP A 1 279 ? 1.237 20.582 10.592 1.00 57.59 279 ASP A CA 1
ATOM 2219 C C . ASP A 1 279 ? 2.366 19.681 11.124 1.00 57.59 279 ASP A C 1
ATOM 2221 O O . ASP A 1 279 ? 2.945 19.931 12.183 1.00 57.59 279 ASP A O 1
ATOM 2225 N N . ASP A 1 280 ? 2.604 18.567 10.438 1.00 57.56 280 ASP A N 1
ATOM 2226 C CA . ASP A 1 280 ? 3.567 17.539 10.809 1.00 57.56 280 ASP A CA 1
ATOM 2227 C C . ASP A 1 280 ? 4.500 17.285 9.622 1.00 57.56 280 ASP A C 1
ATOM 2229 O O . ASP A 1 280 ? 4.054 17.168 8.478 1.00 57.56 280 ASP A O 1
ATOM 2233 N N . GLU A 1 281 ? 5.799 17.179 9.902 1.00 59.69 281 GLU A N 1
ATOM 2234 C CA . GLU A 1 281 ? 6.841 16.850 8.917 1.00 59.69 281 GLU A CA 1
ATOM 2235 C C . GLU A 1 281 ? 6.571 15.491 8.242 1.00 59.69 281 GLU A C 1
ATOM 2237 O O . GLU A 1 281 ? 6.998 15.263 7.114 1.00 59.69 281 GLU A O 1
ATOM 2242 N N . ASP A 1 282 ? 5.796 14.622 8.904 1.00 64.69 282 ASP A N 1
ATOM 2243 C CA . ASP A 1 282 ? 5.416 13.287 8.435 1.00 64.69 282 ASP A CA 1
ATOM 2244 C C . ASP A 1 282 ? 3.985 13.221 7.841 1.00 64.69 282 ASP A C 1
ATOM 2246 O O . ASP A 1 282 ? 3.470 12.126 7.587 1.00 64.69 282 ASP A O 1
ATOM 2250 N N . PHE A 1 283 ? 3.312 14.362 7.604 1.00 66.31 283 PHE A N 1
ATOM 2251 C CA . PHE A 1 283 ? 1.967 14.403 6.992 1.00 66.31 283 PHE A CA 1
ATOM 2252 C C . PHE A 1 283 ? 1.906 13.607 5.677 1.00 66.31 283 PHE A C 1
ATOM 2254 O O . PHE A 1 283 ? 0.947 12.868 5.419 1.00 66.31 283 PHE A O 1
ATOM 2261 N N . ASP A 1 284 ? 2.971 13.709 4.882 1.00 79.62 284 ASP A N 1
ATOM 2262 C CA . ASP A 1 284 ? 3.100 13.009 3.609 1.00 79.62 284 ASP A CA 1
ATOM 2263 C C . ASP A 1 284 ? 3.161 11.481 3.792 1.00 79.62 284 ASP A C 1
ATOM 2265 O O . ASP A 1 284 ? 2.553 10.752 3.007 1.00 79.62 284 ASP A O 1
ATOM 2269 N N . LEU A 1 285 ? 3.770 10.972 4.873 1.00 85.25 285 LEU A N 1
ATOM 2270 C CA . LEU A 1 285 ? 3.878 9.529 5.119 1.00 85.25 285 LEU A CA 1
ATOM 2271 C C . LEU A 1 285 ? 2.515 8.895 5.424 1.00 85.25 285 LEU A C 1
ATOM 2273 O O . LEU A 1 285 ? 2.172 7.858 4.853 1.00 85.25 285 LEU A O 1
ATOM 2277 N N . PHE A 1 286 ? 1.699 9.514 6.286 1.00 86.56 286 PHE A N 1
ATOM 2278 C CA . PHE A 1 286 ? 0.343 9.015 6.558 1.00 86.56 286 PHE A CA 1
ATOM 2279 C C . PHE A 1 286 ? -0.557 9.110 5.327 1.00 86.56 286 PHE A C 1
ATOM 2281 O O . PHE A 1 286 ? -1.417 8.247 5.123 1.00 86.56 286 PHE A O 1
ATOM 2288 N N . GLN A 1 287 ? -0.373 10.139 4.495 1.00 87.62 287 GLN A N 1
ATOM 2289 C CA . GLN A 1 287 ? -1.075 10.250 3.223 1.00 87.62 287 GLN A CA 1
ATOM 2290 C C . GLN A 1 287 ? -0.706 9.107 2.276 1.00 87.62 287 GLN A C 1
ATOM 2292 O O . GLN A 1 287 ? -1.599 8.472 1.711 1.00 87.62 287 GLN A O 1
ATOM 2297 N N . ASP A 1 288 ? 0.587 8.844 2.120 1.00 89.56 288 ASP A N 1
ATOM 2298 C CA . ASP A 1 288 ? 1.106 7.827 1.214 1.00 89.56 288 ASP A CA 1
ATOM 2299 C C . ASP A 1 288 ? 0.744 6.415 1.692 1.00 89.56 288 ASP A C 1
ATOM 2301 O O . ASP A 1 288 ? 0.283 5.595 0.897 1.00 89.56 288 ASP A O 1
ATOM 2305 N N . TYR A 1 289 ? 0.822 6.155 3.000 1.00 90.19 289 TYR A N 1
ATOM 2306 C CA . TYR A 1 289 ? 0.354 4.905 3.600 1.00 90.19 289 TYR A CA 1
ATOM 2307 C C . TYR A 1 289 ? -1.152 4.708 3.399 1.00 90.19 289 TYR A C 1
ATOM 2309 O O . TYR A 1 289 ? -1.586 3.682 2.879 1.00 90.19 289 TYR A O 1
ATOM 2317 N N . SER A 1 290 ? -1.960 5.719 3.733 1.00 89.38 290 SER A N 1
ATOM 2318 C CA . SER A 1 290 ? -3.415 5.690 3.545 1.00 89.38 290 SER A CA 1
ATOM 2319 C C . SER A 1 290 ? -3.797 5.433 2.084 1.00 89.38 290 SER A C 1
ATOM 2321 O O . SER A 1 290 ? -4.762 4.710 1.820 1.00 89.38 290 SER A O 1
ATOM 2323 N N . TYR A 1 291 ? -3.042 5.994 1.135 1.00 88.81 291 TYR A N 1
ATOM 2324 C CA . TYR A 1 291 ? -3.212 5.727 -0.289 1.00 88.81 291 TYR A CA 1
ATOM 2325 C C . TYR A 1 291 ? -2.870 4.273 -0.639 1.00 88.81 291 TYR A C 1
ATOM 2327 O O . TYR A 1 291 ? -3.662 3.601 -1.300 1.00 88.81 291 TYR A O 1
ATOM 2335 N N . ALA A 1 292 ? -1.730 3.765 -0.165 1.00 89.12 292 ALA A N 1
ATOM 2336 C CA . ALA A 1 292 ? -1.303 2.389 -0.406 1.00 89.12 292 ALA A CA 1
ATOM 2337 C C . ALA A 1 292 ? -2.310 1.358 0.125 1.00 89.12 292 ALA A C 1
ATOM 2339 O O . ALA A 1 292 ? -2.565 0.361 -0.545 1.00 89.12 292 ALA A O 1
ATOM 2340 N N . CYS A 1 293 ? -2.968 1.631 1.255 1.00 87.62 293 CYS A N 1
ATOM 2341 C CA . CYS A 1 293 ? -4.033 0.786 1.809 1.00 87.62 293 CYS A CA 1
ATOM 2342 C C . CYS A 1 293 ? -5.250 0.593 0.873 1.00 87.62 293 CYS A C 1
ATOM 2344 O O . CYS A 1 293 ? -5.975 -0.389 1.008 1.00 87.62 293 CYS A O 1
ATOM 2346 N N . TYR A 1 294 ? -5.491 1.495 -0.089 1.00 85.81 294 TYR A N 1
ATOM 2347 C CA . TYR A 1 294 ? -6.514 1.290 -1.132 1.00 85.81 294 TYR A CA 1
ATOM 2348 C C . TYR A 1 294 ? -6.028 0.408 -2.290 1.00 85.81 294 TYR A C 1
ATOM 2350 O O . TYR A 1 294 ? -6.820 -0.060 -3.104 1.00 85.81 294 TYR A O 1
ATOM 2358 N N . LYS A 1 295 ? -4.715 0.216 -2.418 1.00 85.00 295 LYS A N 1
ATOM 2359 C CA . LYS A 1 295 ? -4.093 -0.534 -3.516 1.00 85.00 295 LYS A CA 1
ATOM 2360 C C . LYS A 1 295 ? -3.598 -1.909 -3.077 1.00 85.00 295 LYS A C 1
ATOM 2362 O O . LYS A 1 295 ? -3.410 -2.774 -3.920 1.00 85.00 295 LYS A O 1
ATOM 2367 N N . ILE A 1 296 ? -3.392 -2.109 -1.780 1.00 83.81 296 ILE A N 1
ATOM 2368 C CA . ILE A 1 296 ? -2.835 -3.326 -1.193 1.00 83.81 296 ILE A CA 1
ATOM 2369 C C . ILE A 1 296 ? -3.833 -3.828 -0.140 1.00 83.81 296 ILE A C 1
ATOM 2371 O O . ILE A 1 296 ? -3.996 -3.167 0.889 1.00 83.81 296 ILE A O 1
ATOM 2375 N N . PRO A 1 297 ? -4.534 -4.953 -0.384 1.00 80.81 297 PRO A N 1
ATOM 2376 C CA . PRO A 1 297 ? -5.364 -5.597 0.628 1.00 80.81 297 PRO A CA 1
ATOM 2377 C C . PRO A 1 297 ? -4.541 -6.014 1.840 1.00 80.81 297 PRO A C 1
ATOM 2379 O O . PRO A 1 297 ? -3.376 -6.385 1.698 1.00 80.81 297 PRO A O 1
ATOM 2382 N N . LEU A 1 298 ? -5.174 -6.043 3.010 1.00 78.56 298 LEU A N 1
ATOM 2383 C CA . LEU A 1 298 ? -4.579 -6.710 4.160 1.00 78.56 298 LEU A CA 1
ATOM 2384 C C . LEU A 1 298 ? -4.726 -8.219 4.024 1.00 78.56 298 LEU A C 1
ATOM 2386 O O . LEU A 1 298 ? -5.757 -8.742 3.579 1.00 78.56 298 LEU A O 1
ATOM 2390 N N . GLU A 1 299 ? -3.704 -8.918 4.492 1.00 69.88 299 GLU A N 1
ATOM 2391 C CA . GLU A 1 299 ? -3.709 -10.367 4.565 1.00 69.88 299 GLU A CA 1
ATOM 2392 C C . GLU A 1 299 ? -3.747 -10.820 6.027 1.00 69.88 299 GLU A C 1
ATOM 2394 O O . GLU A 1 299 ? -2.917 -10.433 6.858 1.00 69.88 299 GLU A O 1
ATOM 2399 N N . MET A 1 300 ? -4.724 -11.680 6.337 1.00 67.69 300 MET A N 1
ATOM 2400 C CA . MET A 1 300 ? -4.880 -12.305 7.654 1.00 67.69 300 MET A CA 1
ATOM 2401 C C . MET A 1 300 ? -3.554 -12.927 8.111 1.00 67.69 300 MET A C 1
ATOM 2403 O O . MET A 1 300 ? -2.938 -13.701 7.376 1.00 67.69 300 MET A O 1
ATOM 2407 N N . GLY A 1 301 ? -3.114 -12.583 9.323 1.00 60.28 301 GLY A N 1
ATOM 2408 C CA . GLY A 1 301 ? -1.909 -13.137 9.949 1.00 60.28 301 GLY A CA 1
ATOM 2409 C C . GLY A 1 301 ? -0.568 -12.748 9.334 1.00 60.28 301 GLY A C 1
ATOM 2410 O O . GLY A 1 301 ? 0.493 -13.201 9.777 1.00 60.28 301 GLY A O 1
ATOM 2411 N N . LYS A 1 302 ? -0.588 -11.866 8.336 1.00 62.53 302 LYS A N 1
ATOM 2412 C CA . LYS A 1 302 ? 0.615 -11.269 7.766 1.00 62.53 302 LYS A CA 1
ATOM 2413 C C . LYS A 1 302 ? 0.839 -9.864 8.329 1.00 62.53 302 LYS A C 1
ATOM 2415 O O . LYS A 1 302 ? 1.940 -9.603 8.815 1.00 62.53 302 LYS A O 1
ATOM 2420 N N . ASP A 1 303 ? -0.172 -8.998 8.370 1.00 64.12 303 ASP A N 1
ATOM 2421 C CA . ASP A 1 303 ? -0.008 -7.619 8.861 1.00 64.12 303 ASP A CA 1
ATOM 2422 C C . ASP A 1 303 ? 0.027 -7.506 10.398 1.00 64.12 303 ASP A C 1
ATOM 2424 O O . ASP A 1 303 ? -0.690 -8.211 11.108 1.00 64.12 303 ASP A O 1
ATOM 2428 N N . PHE A 1 304 ? 0.864 -6.607 10.939 1.00 61.94 304 PHE A N 1
ATOM 2429 C CA . PHE A 1 304 ? 1.042 -6.485 12.394 1.00 61.94 304 PHE A CA 1
ATOM 2430 C C . PHE A 1 304 ? -0.115 -5.792 13.105 1.00 61.94 304 PHE A C 1
ATOM 2432 O O . PHE A 1 304 ? -0.416 -6.183 14.228 1.00 61.94 304 PHE A O 1
ATOM 2439 N N . SER A 1 305 ? -0.711 -4.771 12.486 1.00 68.38 305 SER A N 1
ATOM 2440 C CA . SER A 1 305 ? -1.788 -3.974 13.072 1.00 68.38 305 SER A CA 1
ATOM 2441 C C . SER A 1 305 ? -3.141 -4.657 12.857 1.00 68.38 305 SER A C 1
ATOM 2443 O O . SER A 1 305 ? -3.500 -5.588 13.581 1.00 68.38 305 SER A O 1
ATOM 2445 N N . ALA A 1 306 ? -3.880 -4.231 11.835 1.00 69.19 306 ALA A N 1
ATOM 2446 C CA . ALA A 1 306 ? -5.169 -4.785 11.452 1.00 69.19 306 ALA A CA 1
ATOM 2447 C C . ALA A 1 306 ? -5.107 -6.309 11.258 1.00 69.19 306 ALA A C 1
ATOM 2449 O O . ALA A 1 306 ? -5.938 -7.018 11.818 1.00 69.19 306 ALA A O 1
ATOM 2450 N N . GLY A 1 307 ? -4.063 -6.827 10.600 1.00 69.44 307 GLY A N 1
ATOM 2451 C CA . GLY A 1 307 ? -3.874 -8.265 10.358 1.00 69.44 307 GLY A CA 1
ATOM 2452 C C . GLY A 1 307 ? -3.817 -9.152 11.604 1.00 69.44 307 GLY A C 1
ATOM 2453 O O . GLY A 1 307 ? -4.252 -10.297 11.528 1.00 69.44 307 GLY A O 1
ATOM 2454 N N . ARG A 1 308 ? -3.342 -8.645 12.750 1.00 70.38 308 ARG A N 1
ATOM 2455 C CA . ARG A 1 308 ? -3.273 -9.410 14.007 1.00 70.38 308 ARG A CA 1
ATOM 2456 C C . ARG A 1 308 ? -4.602 -9.422 14.753 1.00 70.38 308 ARG A C 1
ATOM 2458 O O . ARG A 1 308 ? -5.031 -10.474 15.213 1.00 70.38 308 ARG A O 1
ATOM 2465 N N . THR A 1 309 ? -5.275 -8.274 14.838 1.00 75.00 309 THR A N 1
ATOM 2466 C CA . THR A 1 309 ? -6.648 -8.190 15.377 1.00 75.00 309 THR A CA 1
ATOM 2467 C C . THR A 1 309 ? -7.593 -9.122 14.629 1.00 75.00 309 THR A C 1
ATOM 2469 O O . THR A 1 309 ? -8.507 -9.699 15.210 1.00 75.00 309 THR A O 1
ATOM 2472 N N . LEU A 1 310 ? -7.342 -9.315 13.341 1.00 71.44 310 LEU A N 1
ATOM 2473 C CA . LEU A 1 310 ? -8.079 -10.241 12.505 1.00 71.44 310 LEU A CA 1
ATOM 2474 C C . LEU A 1 310 ? -7.877 -11.728 12.847 1.00 71.44 310 LEU A C 1
ATOM 2476 O O . LEU A 1 310 ? -8.768 -12.526 12.570 1.00 71.44 310 LEU A O 1
ATOM 2480 N N . GLU A 1 311 ? -6.757 -12.116 13.464 1.00 75.12 311 GLU A N 1
ATOM 2481 C CA . GLU A 1 311 ? -6.489 -13.518 13.823 1.00 75.12 311 GLU A CA 1
ATOM 2482 C C . GLU A 1 311 ? -7.261 -13.981 15.064 1.00 75.12 311 GLU A C 1
ATOM 2484 O O . GLU A 1 311 ? -7.661 -15.141 15.147 1.00 75.12 311 GLU A O 1
ATOM 2489 N N . ASN A 1 312 ? -7.429 -13.106 16.057 1.00 79.38 312 ASN A N 1
ATOM 2490 C CA . ASN A 1 312 ? -7.965 -13.471 17.374 1.00 79.38 312 ASN A CA 1
ATOM 2491 C C . ASN A 1 312 ? -9.208 -12.660 17.783 1.00 79.38 312 ASN A C 1
ATOM 2493 O O . ASN A 1 312 ? -9.782 -12.932 18.836 1.00 79.38 312 ASN A O 1
ATOM 2497 N N . TYR A 1 313 ? -9.621 -11.686 16.968 1.00 83.81 313 TYR A N 1
ATOM 2498 C CA . TYR A 1 313 ? -10.741 -10.776 17.222 1.00 83.81 313 TYR A CA 1
ATOM 2499 C C . TYR A 1 313 ? -10.592 -9.915 18.492 1.00 83.81 313 TYR A C 1
ATOM 2501 O O . TYR A 1 313 ? -11.563 -9.303 18.943 1.00 83.81 313 TYR A O 1
ATOM 2509 N N . GLU A 1 314 ? -9.388 -9.847 19.069 1.00 85.94 314 GLU A N 1
ATOM 2510 C CA . GLU A 1 314 ? -9.071 -9.032 20.243 1.00 85.94 314 GLU A CA 1
ATOM 2511 C C . GLU A 1 314 ? -8.689 -7.603 19.807 1.00 85.94 314 GLU A C 1
ATOM 2513 O O . GLU A 1 314 ? -8.036 -7.414 18.778 1.00 85.94 314 GLU A O 1
ATOM 2518 N N . PRO A 1 315 ? -9.061 -6.563 20.569 1.00 89.81 315 PRO A N 1
ATOM 2519 C CA . PRO A 1 315 ? -8.534 -5.217 20.366 1.00 89.81 315 PRO A CA 1
ATOM 2520 C C . PRO A 1 315 ? -7.042 -5.164 20.730 1.00 89.81 315 PRO A C 1
ATOM 2522 O O . PRO A 1 315 ? -6.632 -5.655 21.784 1.00 89.81 315 PRO A O 1
ATOM 2525 N N . HIS A 1 316 ? -6.233 -4.516 19.894 1.00 89.12 316 HIS A N 1
ATOM 2526 C CA . HIS A 1 316 ? -4.788 -4.395 20.098 1.00 89.12 316 HIS A CA 1
ATOM 2527 C C . HIS A 1 316 ? -4.363 -2.944 20.199 1.00 89.12 316 HIS A C 1
ATOM 2529 O O . HIS A 1 316 ? -4.778 -2.102 19.400 1.00 89.12 316 HIS A O 1
ATOM 2535 N N . PHE A 1 317 ? -3.464 -2.684 21.140 1.00 89.56 317 PHE A N 1
ATOM 2536 C CA . PHE A 1 317 ? -2.702 -1.456 21.202 1.00 89.56 317 PHE A CA 1
ATOM 2537 C C . PHE A 1 317 ? -1.224 -1.744 20.952 1.00 89.56 317 PHE A C 1
ATOM 2539 O O . PHE A 1 317 ? -0.614 -2.623 21.565 1.00 89.56 317 PHE A O 1
ATOM 2546 N N . PHE A 1 318 ? -0.660 -0.961 20.046 1.00 84.75 318 PHE A N 1
ATOM 2547 C CA . PHE A 1 318 ? 0.749 -0.917 19.725 1.00 84.75 318 PHE A CA 1
ATOM 2548 C C . PHE A 1 318 ? 1.250 0.451 20.167 1.00 84.75 318 PHE A C 1
ATOM 2550 O O . PHE A 1 318 ? 0.896 1.465 19.571 1.00 84.75 318 PHE A O 1
ATOM 2557 N N . GLU A 1 319 ? 2.067 0.494 21.212 1.00 83.62 319 GLU A N 1
ATOM 2558 C CA . GLU A 1 319 ? 2.724 1.728 21.637 1.00 83.62 319 GLU A CA 1
ATOM 2559 C C . GLU A 1 319 ? 3.686 2.220 20.551 1.00 83.62 319 GLU A C 1
ATOM 2561 O O . GLU A 1 319 ? 3.722 3.412 20.247 1.00 83.62 319 GLU A O 1
ATOM 2566 N N . ASN A 1 320 ? 4.403 1.290 19.912 1.00 80.12 320 ASN A N 1
ATOM 2567 C CA . ASN A 1 320 ? 5.316 1.596 18.819 1.00 80.12 320 ASN A CA 1
ATOM 2568 C C . ASN A 1 320 ? 5.408 0.430 17.818 1.00 80.12 320 ASN A C 1
ATOM 2570 O O . ASN A 1 320 ? 5.892 -0.658 18.156 1.00 80.12 320 ASN A O 1
ATOM 2574 N N . ILE A 1 321 ? 4.978 0.668 16.572 1.00 76.31 321 ILE A N 1
ATOM 2575 C CA . ILE A 1 321 ? 5.006 -0.328 15.484 1.00 76.31 321 ILE A CA 1
ATOM 2576 C C . ILE A 1 321 ? 6.447 -0.755 15.123 1.00 76.31 321 ILE A C 1
ATOM 2578 O O . ILE A 1 321 ? 6.655 -1.905 14.724 1.00 76.31 321 ILE A O 1
ATOM 2582 N N . LEU A 1 322 ? 7.465 0.097 15.333 1.00 70.44 322 LEU A N 1
ATOM 2583 C CA . LEU A 1 322 ? 8.866 -0.207 14.980 1.00 70.44 322 LEU A CA 1
ATOM 2584 C C . LEU A 1 322 ? 9.402 -1.486 15.628 1.00 70.44 322 LEU A C 1
ATOM 2586 O O . LEU A 1 322 ? 10.126 -2.267 15.012 1.00 70.44 322 LEU A O 1
ATOM 2590 N N . ASN A 1 323 ? 9.043 -1.722 16.890 1.00 62.66 323 ASN A N 1
ATOM 2591 C CA . ASN A 1 323 ? 9.544 -2.878 17.638 1.00 62.66 323 ASN A CA 1
ATOM 2592 C C . ASN A 1 323 ? 9.048 -4.210 17.046 1.00 62.66 323 ASN A C 1
ATOM 2594 O O . ASN A 1 323 ? 9.622 -5.272 17.306 1.00 62.66 323 ASN A O 1
ATOM 2598 N N . LEU A 1 324 ? 7.988 -4.157 16.236 1.00 60.78 324 LEU A N 1
ATOM 2599 C CA . LEU A 1 324 ? 7.449 -5.290 15.497 1.00 60.78 324 LEU A CA 1
ATOM 2600 C C . LEU A 1 324 ? 7.982 -5.344 14.066 1.00 60.78 324 LEU A C 1
ATOM 2602 O O . LEU A 1 324 ? 8.314 -6.437 13.603 1.00 60.78 324 LEU A O 1
ATOM 2606 N N . SER A 1 325 ? 8.138 -4.194 13.400 1.00 59.84 325 SER A N 1
ATOM 2607 C CA . SER A 1 325 ? 8.642 -4.124 12.022 1.00 59.84 325 SER A CA 1
ATOM 2608 C C . SER A 1 325 ? 10.008 -4.794 11.856 1.00 59.84 325 SER A C 1
ATOM 2610 O O . SER A 1 325 ? 10.213 -5.528 10.893 1.00 59.84 325 SER A O 1
ATOM 2612 N N . ALA A 1 326 ? 10.898 -4.676 12.847 1.00 61.25 326 ALA A N 1
ATOM 2613 C CA . ALA A 1 326 ? 12.199 -5.352 12.844 1.00 61.25 326 ALA A CA 1
ATOM 2614 C C . ALA A 1 326 ? 12.108 -6.893 12.763 1.00 61.25 326 ALA A C 1
ATOM 2616 O O . ALA A 1 326 ? 13.040 -7.553 12.300 1.00 61.25 326 ALA A O 1
ATOM 2617 N N . LYS A 1 327 ? 10.997 -7.493 13.217 1.00 61.75 327 LYS A N 1
ATOM 2618 C CA . LYS A 1 327 ? 10.798 -8.952 13.198 1.00 61.75 327 LYS A CA 1
ATOM 2619 C C . LYS A 1 327 ? 10.218 -9.453 11.875 1.00 61.75 327 LYS A C 1
ATOM 2621 O O . LYS A 1 327 ? 10.461 -10.612 11.543 1.00 61.75 327 LYS A O 1
ATOM 2626 N N . ARG A 1 328 ? 9.452 -8.626 11.152 1.00 62.38 328 ARG A N 1
ATOM 2627 C CA . ARG A 1 328 ? 8.872 -8.940 9.831 1.00 62.38 328 ARG A CA 1
ATOM 2628 C C . ARG A 1 328 ? 8.799 -7.675 8.968 1.00 62.38 328 ARG A C 1
ATOM 2630 O O . ARG A 1 328 ? 7.764 -7.011 8.962 1.00 62.38 328 ARG A O 1
ATOM 2637 N N . PRO A 1 329 ? 9.905 -7.311 8.304 1.00 57.50 329 PRO A N 1
ATOM 2638 C CA . PRO A 1 329 ? 9.992 -6.064 7.556 1.00 57.50 329 PRO A CA 1
ATOM 2639 C C . PRO A 1 329 ? 9.133 -6.069 6.285 1.00 57.50 329 PRO A C 1
ATOM 2641 O O . PRO A 1 329 ? 8.800 -5.001 5.797 1.00 57.50 329 PRO A O 1
ATOM 2644 N N . ASP A 1 330 ? 8.718 -7.239 5.790 1.00 58.59 330 ASP A N 1
ATOM 2645 C CA . ASP A 1 330 ? 7.964 -7.479 4.550 1.00 58.59 330 ASP A CA 1
ATOM 2646 C C . ASP A 1 330 ? 6.493 -7.017 4.572 1.00 58.59 330 ASP A C 1
ATOM 2648 O O . ASP A 1 330 ? 5.706 -7.406 3.710 1.00 58.59 330 ASP A O 1
ATOM 2652 N N . ARG A 1 331 ? 6.082 -6.212 5.557 1.00 72.81 331 ARG A N 1
ATOM 2653 C CA . ARG A 1 331 ? 4.689 -5.774 5.733 1.00 72.81 331 ARG A CA 1
ATOM 2654 C C . ARG A 1 331 ? 4.491 -4.313 5.362 1.00 72.81 331 ARG A C 1
ATOM 2656 O O . ARG A 1 331 ? 5.398 -3.490 5.446 1.00 72.81 331 ARG A O 1
ATOM 2663 N N . LEU A 1 332 ? 3.270 -3.961 4.972 1.00 77.06 332 LEU A N 1
ATOM 2664 C CA . LEU A 1 332 ? 2.968 -2.571 4.633 1.00 77.06 332 LEU A CA 1
ATOM 2665 C C . LEU A 1 332 ? 3.062 -1.687 5.884 1.00 77.06 332 LEU A C 1
ATOM 2667 O O . LEU A 1 332 ? 3.670 -0.619 5.860 1.00 77.06 332 LEU A O 1
ATOM 2671 N N . SER A 1 333 ? 2.532 -2.175 7.010 1.00 73.50 333 SER A N 1
ATOM 2672 C CA . SER A 1 333 ? 2.561 -1.460 8.288 1.00 73.50 333 SER A CA 1
ATOM 2673 C C . SER A 1 333 ? 3.975 -1.268 8.843 1.00 73.50 333 SER A C 1
ATOM 2675 O O . SER A 1 333 ? 4.173 -0.376 9.657 1.00 73.50 333 SER A O 1
ATOM 2677 N N . SER A 1 334 ? 4.970 -2.071 8.437 1.00 72.69 334 SER A N 1
ATOM 2678 C CA . SER A 1 334 ? 6.358 -1.893 8.897 1.00 72.69 334 SER A CA 1
ATOM 2679 C C . SER A 1 334 ? 7.055 -0.670 8.313 1.00 72.69 334 SER A C 1
ATOM 2681 O O . SER A 1 334 ? 8.080 -0.266 8.857 1.00 72.69 334 SER A O 1
ATOM 2683 N N . ILE A 1 335 ? 6.502 -0.082 7.249 1.00 78.25 335 ILE A N 1
ATOM 2684 C CA . ILE A 1 335 ? 6.976 1.189 6.690 1.00 78.25 335 ILE A CA 1
ATOM 2685 C C . ILE A 1 335 ? 6.625 2.352 7.630 1.00 78.25 335 ILE A C 1
ATOM 2687 O O . ILE A 1 335 ? 7.329 3.357 7.671 1.00 78.25 335 ILE A O 1
ATOM 2691 N N . LEU A 1 336 ? 5.565 2.208 8.435 1.00 78.94 336 LEU A N 1
ATOM 2692 C CA . LEU A 1 336 ? 5.257 3.173 9.479 1.00 78.94 336 LEU A CA 1
ATOM 2693 C C . LEU A 1 336 ? 6.258 3.022 10.625 1.00 78.94 336 LEU A C 1
ATOM 2695 O O . LEU A 1 336 ? 6.299 2.000 11.315 1.00 78.94 336 LEU A O 1
ATOM 2699 N N . PHE A 1 337 ? 7.039 4.071 10.866 1.00 73.88 337 PHE A N 1
ATOM 2700 C CA . PHE A 1 337 ? 7.943 4.151 12.004 1.00 73.88 337 PHE A CA 1
ATOM 2701 C C . PHE A 1 337 ? 7.447 5.156 13.048 1.00 73.88 337 PHE A C 1
ATOM 2703 O O . PHE A 1 337 ? 6.761 6.122 12.727 1.00 73.88 337 PHE A O 1
ATOM 2710 N N . ARG A 1 338 ? 7.786 4.928 14.327 1.00 77.25 338 ARG A N 1
ATOM 2711 C CA . ARG A 1 338 ? 7.471 5.830 15.462 1.00 77.25 338 ARG A CA 1
ATOM 2712 C C . ARG A 1 338 ? 5.984 6.198 15.573 1.00 77.25 338 ARG A C 1
ATOM 2714 O O . ARG A 1 338 ? 5.623 7.308 15.973 1.00 77.25 338 ARG A O 1
ATOM 2721 N N . CYS A 1 339 ? 5.126 5.245 15.227 1.00 83.00 339 CYS A N 1
ATOM 2722 C CA . CYS A 1 339 ? 3.678 5.371 15.305 1.00 83.00 339 CYS A CA 1
ATOM 2723 C C . CYS A 1 339 ? 3.131 4.440 16.385 1.00 83.00 339 CYS A C 1
ATOM 2725 O O . CYS A 1 339 ? 3.512 3.267 16.452 1.00 83.00 339 CYS A O 1
ATOM 2727 N N . SER A 1 340 ? 2.207 4.962 17.182 1.00 86.81 340 SER A N 1
ATOM 2728 C CA . SER A 1 340 ? 1.288 4.159 17.973 1.00 86.81 340 SER A CA 1
ATOM 2729 C C . SER A 1 340 ? 0.089 3.762 17.112 1.00 86.81 340 SER A C 1
ATOM 2731 O O . SER A 1 340 ? -0.309 4.488 16.196 1.00 86.81 340 SER A O 1
ATOM 2733 N N . CYS A 1 341 ? -0.497 2.609 17.409 1.00 88.94 341 CYS A N 1
ATOM 2734 C CA . CYS A 1 341 ? -1.654 2.095 16.697 1.00 88.94 341 CYS A CA 1
ATOM 2735 C C . CYS A 1 341 ? -2.660 1.486 17.660 1.00 88.94 341 CYS A C 1
ATOM 2737 O O . CYS A 1 341 ? -2.297 0.714 18.544 1.00 88.94 341 CYS A O 1
ATOM 2739 N N . PHE A 1 342 ? -3.932 1.807 17.466 1.00 91.12 342 PHE A N 1
ATOM 2740 C CA . PHE A 1 342 ? -5.033 1.101 18.098 1.00 91.12 342 PHE A CA 1
ATOM 2741 C C . PHE A 1 342 ? -5.902 0.471 17.024 1.00 91.12 342 PHE A C 1
ATOM 2743 O O . PHE A 1 342 ? -6.304 1.133 16.068 1.00 91.12 342 PHE A O 1
ATOM 2750 N N . VAL A 1 343 ? -6.186 -0.813 17.198 1.00 92.00 343 VAL A N 1
ATOM 2751 C CA . VAL A 1 343 ? -6.955 -1.603 16.249 1.00 92.00 343 VAL A CA 1
ATOM 2752 C C . VAL A 1 343 ? -8.064 -2.325 16.987 1.00 92.00 343 VAL A C 1
ATOM 2754 O O . VAL A 1 343 ? -7.820 -2.976 18.003 1.00 92.00 343 VAL A O 1
ATOM 2757 N N . ILE A 1 344 ? -9.275 -2.252 16.451 1.00 91.94 344 ILE A N 1
ATOM 2758 C CA . ILE A 1 344 ? -10.457 -2.851 17.061 1.00 91.94 344 ILE A CA 1
ATOM 2759 C C . ILE A 1 344 ? -11.366 -3.468 16.002 1.00 91.94 344 ILE A C 1
ATOM 2761 O O . ILE A 1 344 ? -11.665 -2.857 14.977 1.00 91.94 344 ILE A O 1
ATOM 2765 N N . TYR A 1 345 ? -11.810 -4.692 16.275 1.00 91.69 345 TYR A N 1
ATOM 2766 C CA . TYR A 1 345 ? -12.756 -5.417 15.440 1.00 91.69 345 TYR A CA 1
ATOM 2767 C C . TYR A 1 345 ? -14.186 -5.177 15.926 1.00 91.69 345 TYR A C 1
ATOM 2769 O O . TYR A 1 345 ? -14.494 -5.397 17.102 1.00 91.69 345 TYR A O 1
ATOM 2777 N N . LEU A 1 346 ? -15.070 -4.773 15.016 1.00 91.44 346 LEU A N 1
ATOM 2778 C CA . LEU A 1 346 ? -16.468 -4.467 15.295 1.00 91.44 346 LEU A CA 1
ATOM 2779 C C . LEU A 1 346 ? -17.406 -5.088 14.253 1.00 91.44 346 LEU A C 1
ATOM 2781 O O . LEU A 1 346 ? -17.033 -5.338 13.109 1.00 91.44 346 LEU A O 1
ATOM 2785 N N . ARG A 1 347 ? -18.661 -5.290 14.656 1.00 89.50 347 ARG A N 1
ATOM 2786 C CA . ARG A 1 347 ? -19.774 -5.707 13.793 1.00 89.50 347 ARG A CA 1
ATOM 2787 C C . ARG A 1 347 ? -20.946 -4.760 13.972 1.00 89.50 347 ARG A C 1
ATOM 2789 O O . ARG A 1 347 ? -21.232 -4.364 15.102 1.00 89.50 347 ARG A O 1
ATOM 2796 N N . SER A 1 348 ? -21.647 -4.437 12.891 1.00 87.56 348 SER A N 1
ATOM 2797 C CA . SER A 1 348 ? -22.888 -3.660 12.955 1.00 87.56 348 SER A CA 1
ATOM 2798 C C . SER A 1 348 ? -24.101 -4.584 12.968 1.00 87.56 348 SER A C 1
ATOM 2800 O O . SER A 1 348 ? -24.155 -5.586 12.258 1.00 87.56 348 SER A O 1
ATOM 2802 N N . THR A 1 349 ? -25.114 -4.241 13.763 1.00 86.25 349 THR A N 1
ATOM 2803 C CA . THR A 1 349 ? -26.410 -4.934 13.714 1.00 86.25 349 THR A CA 1
ATOM 2804 C C . THR A 1 349 ? -27.204 -4.635 12.444 1.00 86.25 349 THR A C 1
ATOM 2806 O O . THR A 1 349 ? -28.153 -5.356 12.150 1.00 86.25 349 THR A O 1
ATOM 2809 N N . GLU A 1 350 ? -26.851 -3.576 11.713 1.00 83.06 350 GLU A N 1
ATOM 2810 C CA . GLU A 1 350 ? -27.518 -3.181 10.466 1.00 83.06 350 GLU A CA 1
ATOM 2811 C C . GLU A 1 350 ? -26.921 -3.843 9.225 1.00 83.06 350 GLU A C 1
ATOM 2813 O O . GLU A 1 350 ? -27.593 -3.937 8.198 1.00 83.06 350 GLU A O 1
ATOM 2818 N N . THR A 1 351 ? -25.695 -4.362 9.329 1.00 79.94 351 THR A N 1
ATOM 2819 C CA . THR A 1 351 ? -25.002 -5.059 8.239 1.00 79.94 351 THR A CA 1
ATOM 2820 C C . THR A 1 351 ? -24.608 -6.486 8.658 1.00 79.94 351 THR A C 1
ATOM 2822 O O . THR A 1 351 ? -23.424 -6.815 8.760 1.00 79.94 351 THR A O 1
ATOM 2825 N N . PRO A 1 352 ? -25.588 -7.372 8.948 1.00 76.44 352 PRO A N 1
ATOM 2826 C CA . PRO A 1 352 ? -25.291 -8.714 9.438 1.00 76.44 352 PRO A CA 1
ATOM 2827 C C . PRO A 1 352 ? -24.385 -9.478 8.470 1.00 76.44 352 PRO A C 1
ATOM 2829 O O . PRO A 1 352 ? -24.679 -9.566 7.281 1.00 76.44 352 PRO A O 1
ATOM 2832 N N . GLY A 1 353 ? -23.306 -10.057 8.997 1.00 78.00 353 GLY A N 1
ATOM 2833 C CA . GLY A 1 353 ? -22.338 -10.829 8.214 1.00 78.00 353 GLY A CA 1
ATOM 2834 C C . GLY A 1 353 ? -21.164 -10.020 7.663 1.00 78.00 353 GLY A C 1
ATOM 2835 O O . GLY A 1 353 ? -20.252 -10.628 7.115 1.00 78.00 353 GLY A O 1
ATOM 2836 N N . LEU A 1 354 ? -21.147 -8.693 7.836 1.00 81.56 354 LEU A N 1
ATOM 2837 C CA . LEU A 1 354 ? -19.970 -7.878 7.546 1.00 81.56 354 LEU A CA 1
ATOM 2838 C C . LEU A 1 354 ? -19.152 -7.625 8.809 1.00 81.56 354 LEU A C 1
ATOM 2840 O O . LEU A 1 354 ? -19.675 -7.262 9.867 1.00 81.56 354 LEU A O 1
ATOM 2844 N N . ASP A 1 355 ? -17.846 -7.783 8.652 1.00 86.19 355 ASP A N 1
ATOM 2845 C CA . ASP A 1 355 ? -16.864 -7.555 9.694 1.00 86.19 355 ASP A CA 1
ATOM 2846 C C . ASP A 1 355 ? -16.061 -6.296 9.387 1.00 86.19 355 ASP A C 1
ATOM 2848 O O . ASP A 1 355 ? -15.634 -6.086 8.249 1.00 86.19 355 ASP A O 1
ATOM 2852 N N . TYR A 1 356 ? -15.841 -5.479 10.416 1.00 88.81 356 TYR A N 1
ATOM 2853 C CA . TYR A 1 356 ? -15.137 -4.209 10.307 1.00 88.81 356 TYR A CA 1
ATOM 2854 C C . TYR A 1 356 ? -13.922 -4.201 11.222 1.00 88.81 356 TYR A C 1
ATOM 2856 O O . TYR A 1 356 ? -14.016 -4.547 12.400 1.00 88.81 356 TYR A O 1
ATOM 2864 N N . VAL A 1 357 ? -12.794 -3.724 10.709 1.00 91.25 357 VAL A N 1
ATOM 2865 C CA . VAL A 1 357 ? -11.614 -3.430 11.523 1.00 91.25 357 VAL A CA 1
ATOM 2866 C C . VAL A 1 357 ? -11.326 -1.950 11.447 1.00 91.25 357 VAL A C 1
ATOM 2868 O O . VAL A 1 357 ? -11.028 -1.423 10.382 1.00 91.25 357 VAL A O 1
ATOM 2871 N N . PHE A 1 358 ? -11.410 -1.283 12.588 1.00 93.81 358 PHE A N 1
ATOM 2872 C CA . PHE A 1 358 ? -11.040 0.115 12.724 1.00 93.81 358 PHE A CA 1
ATOM 2873 C C . PHE A 1 358 ? -9.574 0.184 13.136 1.00 93.81 358 PHE A C 1
ATOM 2875 O O . PHE A 1 358 ? -9.158 -0.494 14.075 1.00 93.81 358 PHE A O 1
ATOM 2882 N N . GLU A 1 359 ? -8.806 1.007 12.436 1.00 93.75 359 GLU A N 1
ATOM 2883 C CA . GLU A 1 359 ? -7.390 1.245 12.672 1.00 93.75 359 GLU A CA 1
ATOM 2884 C C . GLU A 1 359 ? -7.156 2.742 12.872 1.00 93.75 359 GLU A C 1
ATOM 2886 O O . GLU A 1 359 ? -7.491 3.571 12.023 1.00 93.75 359 GLU A O 1
ATOM 2891 N N . PHE A 1 360 ? -6.560 3.081 14.008 1.00 92.62 360 PHE A N 1
ATOM 2892 C CA . PHE A 1 360 ? -6.212 4.440 14.394 1.00 92.62 360 PHE A CA 1
ATOM 2893 C C . PHE A 1 360 ? -4.703 4.517 14.554 1.00 92.62 360 PHE A C 1
ATOM 2895 O O . PHE A 1 360 ? -4.116 3.727 15.292 1.00 92.62 360 PHE A O 1
ATOM 2902 N N . LEU A 1 361 ? -4.081 5.464 13.866 1.00 89.75 361 LEU A N 1
ATOM 2903 C CA . LEU A 1 361 ? -2.638 5.630 13.794 1.00 89.75 361 LEU A CA 1
ATOM 2904 C C . LEU A 1 361 ? -2.286 7.060 14.172 1.00 89.75 361 LEU A C 1
ATOM 2906 O O . LEU A 1 361 ? -2.849 8.008 13.623 1.00 89.75 361 LEU A O 1
ATOM 2910 N N . TRP A 1 362 ? -1.358 7.211 15.112 1.00 87.00 362 TRP A N 1
ATOM 2911 C CA . TRP A 1 362 ? -0.855 8.513 15.535 1.00 87.00 362 TRP A CA 1
ATOM 2912 C C . TRP A 1 362 ? 0.604 8.438 15.962 1.00 87.00 362 TRP A C 1
ATOM 2914 O O . TRP A 1 362 ? 1.132 7.367 16.258 1.00 87.00 362 TRP A O 1
ATOM 2924 N N . ARG A 1 363 ? 1.277 9.591 15.979 1.00 79.69 363 ARG A N 1
ATOM 2925 C CA . ARG A 1 363 ? 2.686 9.677 16.365 1.00 79.69 363 ARG A CA 1
ATOM 2926 C C . ARG A 1 363 ? 2.872 9.267 17.820 1.00 79.69 363 ARG A C 1
ATOM 2928 O O . ARG A 1 363 ? 2.053 9.623 18.667 1.00 79.69 363 ARG A O 1
ATOM 2935 N N . GLU A 1 364 ? 3.978 8.584 18.096 1.00 69.00 364 GLU A N 1
ATOM 2936 C CA . GLU A 1 364 ? 4.422 8.245 19.446 1.00 69.00 364 GLU A CA 1
ATOM 2937 C C . GLU A 1 364 ? 4.335 9.478 20.365 1.00 69.00 364 GLU A C 1
ATOM 2939 O O . GLU A 1 364 ? 5.116 10.428 20.289 1.00 69.00 364 GLU A O 1
ATOM 2944 N N . ARG A 1 365 ? 3.323 9.463 21.230 1.00 56.94 365 ARG A N 1
ATOM 2945 C CA . ARG A 1 365 ? 3.219 10.290 22.430 1.00 56.94 365 ARG A CA 1
ATOM 2946 C C . ARG A 1 365 ? 3.264 9.303 23.590 1.00 56.94 365 ARG A C 1
ATOM 2948 O O . ARG A 1 365 ? 2.770 8.187 23.443 1.00 56.94 365 ARG A O 1
ATOM 2955 N N . SER A 1 366 ? 3.842 9.701 24.723 1.00 56.91 366 SER A N 1
ATOM 2956 C CA . SER A 1 366 ? 3.811 8.904 25.959 1.00 56.91 366 SER A CA 1
ATOM 2957 C C . SER A 1 366 ? 2.438 8.257 26.138 1.00 56.91 366 SER A C 1
ATOM 2959 O O . SER A 1 366 ? 1.441 8.981 26.012 1.00 56.91 366 SER A O 1
ATOM 2961 N N . ARG A 1 367 ? 2.396 6.940 26.399 1.00 63.38 367 ARG A N 1
ATOM 2962 C CA . ARG A 1 367 ? 1.162 6.157 26.547 1.00 63.38 367 ARG A CA 1
ATOM 2963 C C . ARG A 1 367 ? 0.074 6.981 27.236 1.00 63.38 367 ARG A C 1
ATOM 2965 O O . ARG A 1 367 ? 0.229 7.410 28.379 1.00 63.38 367 ARG A O 1
ATOM 2972 N N . ASN A 1 368 ? -1.007 7.237 26.506 1.00 68.38 368 ASN A N 1
ATOM 2973 C CA . ASN A 1 368 ? -2.108 8.062 26.974 1.00 68.38 368 ASN A CA 1
ATOM 2974 C C . ASN A 1 368 ? -3.393 7.241 26.942 1.00 68.38 368 ASN A C 1
ATOM 2976 O O . ASN A 1 368 ? -4.156 7.326 25.987 1.00 68.38 368 ASN A O 1
ATOM 2980 N N . ASP A 1 369 ? -3.637 6.455 27.989 1.00 79.56 369 ASP A N 1
ATOM 2981 C CA . ASP A 1 369 ? -4.827 5.598 28.098 1.00 79.56 369 ASP A CA 1
ATOM 2982 C C . ASP A 1 369 ? -6.140 6.395 27.930 1.00 79.56 369 ASP A C 1
ATOM 2984 O O . ASP A 1 369 ? -7.137 5.856 27.449 1.00 79.56 369 ASP A O 1
ATOM 2988 N N . ALA A 1 370 ? -6.130 7.708 28.209 1.00 83.75 370 ALA A N 1
ATOM 2989 C CA . ALA A 1 370 ? -7.279 8.582 27.978 1.00 83.75 370 ALA A CA 1
ATOM 2990 C C . ALA A 1 370 ? -7.631 8.742 26.488 1.00 83.75 370 ALA A C 1
ATOM 2992 O O . ALA A 1 370 ? -8.794 8.991 26.167 1.00 83.75 370 ALA A O 1
ATOM 2993 N N . ILE A 1 371 ? -6.668 8.585 25.567 1.00 87.62 371 ILE A N 1
ATOM 2994 C CA . ILE A 1 371 ? -6.960 8.593 24.128 1.00 87.62 371 ILE A CA 1
ATOM 2995 C C . ILE A 1 371 ? -7.755 7.347 23.742 1.00 87.62 371 ILE A C 1
ATOM 2997 O O . ILE A 1 371 ? -8.760 7.472 23.054 1.00 87.62 371 ILE A O 1
ATOM 3001 N N . LEU A 1 372 ? -7.382 6.168 24.256 1.00 90.25 372 LEU A N 1
ATOM 3002 C CA . LEU A 1 372 ? -8.089 4.912 23.989 1.00 90.25 372 LEU A CA 1
ATOM 3003 C C . LEU A 1 372 ? -9.528 4.980 24.509 1.00 90.25 372 LEU A C 1
ATOM 3005 O O . LEU A 1 372 ? -10.463 4.636 23.787 1.00 90.25 372 LEU A O 1
ATOM 3009 N N . GLU A 1 373 ? -9.719 5.497 25.727 1.00 89.38 373 GLU A N 1
ATOM 3010 C CA . GLU A 1 373 ? -11.053 5.734 26.290 1.00 89.38 373 GLU A CA 1
ATOM 3011 C C . GLU A 1 373 ? -11.875 6.693 25.415 1.00 89.38 373 GLU A C 1
ATOM 3013 O O . GLU A 1 373 ? -13.032 6.413 25.100 1.00 89.38 373 GLU A O 1
ATOM 3018 N N . SER A 1 374 ? -11.266 7.792 24.964 1.00 90.69 374 SER A N 1
ATOM 3019 C CA . SER A 1 374 ? -11.932 8.804 24.137 1.00 90.69 374 SER A CA 1
ATOM 3020 C C . SER A 1 374 ? -12.331 8.278 22.752 1.00 90.69 374 SER A C 1
ATOM 3022 O O . SER A 1 374 ? -13.439 8.553 22.283 1.00 90.69 374 SER A O 1
ATOM 3024 N N . LEU A 1 375 ? -11.468 7.477 22.116 1.00 92.75 375 LEU A N 1
ATOM 3025 C CA . LEU A 1 375 ? -11.761 6.812 20.843 1.00 92.75 375 LEU A CA 1
ATOM 3026 C C . LEU A 1 375 ? -12.971 5.887 20.986 1.00 92.75 375 LEU A C 1
ATOM 3028 O O . LEU A 1 375 ? -13.927 5.978 20.216 1.00 92.75 375 LEU A O 1
ATOM 3032 N N . LEU A 1 376 ? -12.967 5.041 22.016 1.00 92.31 376 LEU A N 1
ATOM 3033 C CA . LEU A 1 376 ? -14.046 4.098 22.282 1.00 92.31 376 LEU A CA 1
ATOM 3034 C C . LEU A 1 376 ? -15.379 4.791 22.607 1.00 92.31 376 LEU A C 1
ATOM 3036 O O . LEU A 1 376 ? -16.423 4.381 22.097 1.00 92.31 376 LEU A O 1
ATOM 3040 N N . LEU A 1 377 ? -15.352 5.860 23.411 1.00 91.12 377 LEU A N 1
ATOM 3041 C CA . LEU A 1 377 ? -16.532 6.678 23.715 1.00 91.12 377 LEU A CA 1
ATOM 3042 C C . LEU A 1 377 ? -17.102 7.353 22.462 1.00 91.12 377 LEU A C 1
ATOM 3044 O O . LEU A 1 377 ? -18.324 7.456 22.314 1.00 91.12 377 LEU A O 1
ATOM 3048 N N . THR A 1 378 ? -16.238 7.789 21.549 1.00 93.06 378 THR A N 1
ATOM 3049 C CA . THR A 1 378 ? -16.667 8.405 20.290 1.00 93.06 378 THR A CA 1
ATOM 3050 C C . THR A 1 378 ? -17.296 7.375 19.366 1.00 93.06 378 THR A C 1
ATOM 3052 O O . THR A 1 378 ? -18.415 7.593 18.907 1.00 93.06 378 THR A O 1
ATOM 3055 N N . LEU A 1 379 ? -16.661 6.211 19.184 1.00 93.88 379 LEU A N 1
ATOM 3056 C CA . LEU A 1 379 ? -17.250 5.104 18.424 1.00 93.88 379 LEU A CA 1
ATOM 3057 C C . LEU A 1 379 ? -18.613 4.707 18.998 1.00 93.88 379 LEU A C 1
ATOM 3059 O O . LEU A 1 379 ? -19.577 4.605 18.255 1.00 93.88 379 LEU A O 1
ATOM 3063 N N . LYS A 1 380 ? -18.743 4.582 20.322 1.00 92.25 380 LYS A N 1
ATOM 3064 C CA . LYS A 1 380 ? -20.034 4.316 20.974 1.00 92.25 380 LYS A CA 1
ATOM 3065 C C . LYS A 1 380 ? -21.105 5.358 20.637 1.00 92.25 380 LYS A C 1
ATOM 3067 O O . LYS A 1 380 ? -22.269 5.009 20.461 1.00 92.25 380 LYS A O 1
ATOM 3072 N N . THR A 1 381 ? -20.723 6.632 20.635 1.00 91.44 381 THR A N 1
ATOM 3073 C CA . THR A 1 381 ? -21.654 7.756 20.470 1.00 91.44 381 THR A CA 1
ATOM 3074 C C . THR A 1 381 ? -22.153 7.863 19.034 1.00 91.44 381 THR A C 1
ATOM 3076 O O . THR A 1 381 ? -23.350 8.043 18.823 1.00 91.44 381 THR A O 1
ATOM 3079 N N . TYR A 1 382 ? -21.249 7.733 18.063 1.00 92.19 382 TYR A N 1
ATOM 3080 C CA . TYR A 1 382 ? -21.558 7.929 16.645 1.00 92.19 382 TYR A CA 1
ATOM 3081 C C . TYR A 1 382 ? -21.924 6.629 15.919 1.00 92.19 382 TYR A C 1
ATOM 3083 O O . TYR A 1 382 ? -22.592 6.676 14.894 1.00 92.19 382 TYR A O 1
ATOM 3091 N N . LEU A 1 383 ? -21.562 5.465 16.470 1.00 92.44 383 LEU A N 1
ATOM 3092 C CA . LEU A 1 383 ? -21.844 4.142 15.904 1.00 92.44 383 LEU A CA 1
ATOM 3093 C C . LEU A 1 383 ? -22.639 3.260 16.890 1.00 92.44 383 LEU A C 1
ATOM 3095 O O . LEU A 1 383 ? -22.175 2.188 17.286 1.00 92.44 383 LEU A O 1
ATOM 3099 N N . PRO A 1 384 ? -23.858 3.661 17.305 1.00 90.19 384 PRO A N 1
ATOM 3100 C CA . PRO A 1 384 ? -24.629 2.948 18.332 1.00 90.19 384 PRO A CA 1
ATOM 3101 C C . PRO A 1 384 ? -25.078 1.535 17.916 1.00 90.19 384 PRO A C 1
ATOM 3103 O O . PRO A 1 384 ? -25.460 0.725 18.765 1.00 90.19 384 PRO A O 1
ATOM 3106 N N . THR A 1 385 ? -25.056 1.239 16.616 1.00 89.44 385 THR A N 1
ATOM 3107 C CA . THR A 1 385 ? -25.391 -0.068 16.031 1.00 89.44 385 THR A CA 1
ATOM 3108 C C . THR A 1 385 ? -24.201 -1.026 16.015 1.00 89.44 385 THR A C 1
ATOM 3110 O O . THR A 1 385 ? -24.391 -2.234 15.848 1.00 89.44 385 THR A O 1
ATOM 3113 N N . PHE A 1 386 ? -22.985 -0.517 16.235 1.00 91.31 386 PHE A N 1
ATOM 3114 C CA . PHE A 1 386 ? -21.765 -1.310 16.266 1.00 91.31 386 PHE A CA 1
ATOM 3115 C C . PHE A 1 386 ? -21.538 -1.943 17.645 1.00 91.31 386 PHE A C 1
ATOM 3117 O O . PHE A 1 386 ? -21.858 -1.389 18.700 1.00 91.31 386 PHE A O 1
ATOM 3124 N N . LYS A 1 387 ? -20.983 -3.154 17.630 1.00 90.75 387 LYS A N 1
ATOM 3125 C CA . LYS A 1 387 ? -20.692 -3.986 18.801 1.00 90.75 387 LYS A CA 1
ATOM 3126 C C . LYS A 1 387 ? -19.362 -4.702 18.619 1.00 90.75 387 LYS A C 1
ATOM 3128 O O . LYS A 1 387 ? -18.876 -4.845 17.498 1.00 90.75 387 LYS A O 1
ATOM 3133 N N . PHE A 1 388 ? -18.799 -5.189 19.718 1.00 87.56 388 PHE A N 1
ATOM 3134 C CA . PHE A 1 388 ? -17.616 -6.045 19.679 1.00 87.56 388 PHE A CA 1
ATOM 3135 C C . PHE A 1 388 ? -17.908 -7.378 18.981 1.00 87.56 388 PHE A C 1
ATOM 3137 O O . PHE A 1 388 ? -19.059 -7.815 18.916 1.00 87.56 388 PHE A O 1
ATOM 3144 N N . ALA A 1 389 ? -16.857 -8.066 18.518 1.00 79.69 389 ALA A N 1
ATOM 3145 C CA . ALA A 1 389 ? -16.961 -9.407 17.927 1.00 79.69 389 ALA A CA 1
ATOM 3146 C C . ALA A 1 389 ? -17.692 -10.410 18.840 1.00 79.69 389 ALA A C 1
ATOM 3148 O O . ALA A 1 389 ? -18.452 -11.254 18.363 1.00 79.69 389 ALA A O 1
ATOM 3149 N N . SER A 1 390 ? -17.491 -10.275 20.154 1.00 80.44 390 SER A N 1
ATOM 3150 C CA . SER A 1 390 ? -18.142 -11.048 21.219 1.00 80.44 390 SER A CA 1
ATOM 3151 C C . SER A 1 390 ? -19.646 -10.774 21.363 1.00 80.44 390 SER A C 1
ATOM 3153 O O . SER A 1 390 ? -20.335 -11.493 22.081 1.00 80.44 390 SER A O 1
ATOM 3155 N N . GLY A 1 391 ? -20.166 -9.723 20.721 1.00 81.69 391 GLY A N 1
ATOM 3156 C CA . GLY A 1 391 ? -21.550 -9.265 20.833 1.00 81.69 391 GLY A CA 1
ATOM 3157 C C . GLY A 1 391 ? -21.812 -8.283 21.981 1.00 81.69 391 GLY A C 1
ATOM 3158 O O . GLY A 1 391 ? -22.931 -7.765 22.078 1.00 81.69 391 GLY A O 1
ATOM 3159 N N . THR A 1 392 ? -20.816 -7.986 22.826 1.00 84.88 392 THR A N 1
ATOM 3160 C CA . THR A 1 392 ? -20.931 -6.955 23.874 1.00 84.88 392 THR A CA 1
ATOM 3161 C C . THR A 1 392 ? -21.033 -5.555 23.266 1.00 84.88 392 THR A C 1
ATOM 3163 O O . THR A 1 392 ? -20.595 -5.303 22.138 1.00 84.88 392 THR A O 1
ATOM 3166 N N . LYS A 1 393 ? -21.675 -4.625 23.983 1.00 85.25 393 LYS A N 1
ATOM 3167 C CA . LYS A 1 393 ? -21.907 -3.268 23.472 1.00 85.25 393 LYS A CA 1
ATOM 3168 C C . LYS A 1 393 ? -20.658 -2.411 23.668 1.00 85.25 393 LYS A C 1
ATOM 3170 O O . LYS A 1 393 ? -19.975 -2.524 24.682 1.00 85.25 393 LYS A O 1
ATOM 3175 N N . LEU A 1 394 ? -20.416 -1.481 22.744 1.00 84.62 394 LEU A N 1
ATOM 3176 C CA . LEU A 1 394 ? -19.482 -0.379 22.980 1.00 84.62 394 LEU A CA 1
ATOM 3177 C C . LEU A 1 394 ? -19.959 0.395 24.223 1.00 84.62 394 LEU A C 1
ATOM 3179 O O . LEU A 1 394 ? -21.092 0.882 24.260 1.00 84.62 394 LEU A O 1
ATOM 3183 N N . GLY A 1 395 ? -19.147 0.458 25.279 1.00 70.94 395 GLY A N 1
ATOM 3184 C CA . GLY A 1 395 ? -19.581 1.006 26.570 1.00 70.94 395 GLY A CA 1
ATOM 3185 C C . GLY A 1 395 ? -19.122 0.224 27.782 1.00 70.94 395 GLY A C 1
ATOM 3186 O O . GLY A 1 395 ? -18.974 0.821 28.845 1.00 70.94 395 GLY A O 1
ATOM 3187 N N . ASP A 1 396 ? -18.936 -1.077 27.609 1.00 75.75 396 ASP A N 1
ATOM 3188 C CA . ASP A 1 396 ? -18.516 -1.973 28.678 1.00 75.75 396 ASP A CA 1
ATOM 3189 C C . ASP A 1 396 ? -16.994 -1.872 28.904 1.00 75.75 396 ASP A C 1
ATOM 3191 O O . ASP A 1 396 ? -16.265 -1.308 28.078 1.00 75.75 396 ASP A O 1
ATOM 3195 N N . GLU A 1 397 ? -16.512 -2.380 30.044 1.00 84.06 397 GLU A N 1
ATOM 3196 C CA . GLU A 1 397 ? -15.070 -2.531 30.280 1.00 84.06 397 GLU A CA 1
ATOM 3197 C C . GLU A 1 397 ? -14.474 -3.425 29.191 1.00 84.06 397 GLU A C 1
ATOM 3199 O O . GLU A 1 397 ? -15.035 -4.469 28.849 1.00 84.06 397 GLU A O 1
ATOM 3204 N N . ILE A 1 398 ? -13.341 -2.994 28.643 1.00 87.88 398 ILE A N 1
ATOM 3205 C CA . ILE A 1 398 ? -12.625 -3.720 27.603 1.00 87.88 398 ILE A CA 1
ATOM 3206 C C . ILE A 1 398 ? -11.167 -3.909 28.009 1.00 87.88 398 ILE A C 1
ATOM 3208 O O . ILE A 1 398 ? -10.501 -2.972 28.458 1.00 87.88 398 ILE A O 1
ATOM 3212 N N . ASP A 1 399 ? -10.683 -5.131 27.812 1.00 90.00 399 ASP A N 1
ATOM 3213 C CA . ASP A 1 399 ? -9.273 -5.479 27.906 1.00 90.00 399 ASP A CA 1
ATOM 3214 C C . ASP A 1 399 ? -8.638 -5.319 26.517 1.00 90.00 399 ASP A C 1
ATOM 3216 O O . ASP A 1 399 ? -8.998 -6.024 25.575 1.00 90.00 399 ASP A O 1
ATOM 3220 N N . ILE A 1 400 ? -7.705 -4.376 26.377 1.00 90.12 400 ILE A N 1
ATOM 3221 C CA . ILE A 1 400 ? -6.954 -4.138 25.137 1.00 90.12 400 ILE A CA 1
ATOM 3222 C C . ILE A 1 400 ? -5.585 -4.798 25.255 1.00 90.12 400 ILE A C 1
ATOM 3224 O O . ILE A 1 400 ? -4.850 -4.499 26.193 1.00 90.12 400 ILE A O 1
ATOM 3228 N N . LEU A 1 401 ? -5.219 -5.677 24.320 1.00 89.56 401 LEU A N 1
ATOM 3229 C CA . LEU A 1 401 ? -3.916 -6.341 24.352 1.00 89.56 401 LEU A CA 1
ATOM 3230 C C . LEU A 1 401 ? -2.798 -5.324 24.079 1.00 89.56 401 LEU A C 1
ATOM 3232 O O . LEU A 1 401 ? -2.733 -4.745 22.995 1.00 89.56 401 LEU A O 1
ATOM 3236 N N . ASP A 1 402 ? -1.906 -5.131 25.051 1.00 89.06 402 ASP A N 1
ATOM 3237 C CA . ASP A 1 402 ? -0.713 -4.293 24.918 1.00 89.06 402 ASP A CA 1
ATOM 3238 C C . ASP A 1 402 ? 0.399 -5.116 24.266 1.00 89.06 402 ASP A C 1
ATOM 3240 O O . ASP A 1 402 ? 1.076 -5.921 24.916 1.00 89.06 402 ASP A O 1
ATOM 3244 N N . VAL A 1 403 ? 0.558 -4.967 22.953 1.00 84.69 403 VAL A N 1
ATOM 3245 C CA . VAL A 1 403 ? 1.420 -5.860 22.171 1.00 84.69 403 VAL A CA 1
ATOM 3246 C C . VAL A 1 403 ? 2.891 -5.648 22.484 1.00 84.69 403 VAL A C 1
ATOM 3248 O O . VAL A 1 403 ? 3.649 -6.616 22.524 1.00 84.69 403 VAL A O 1
ATOM 3251 N N . ASN A 1 404 ? 3.303 -4.402 22.704 1.00 83.19 404 ASN A N 1
ATOM 3252 C CA . ASN A 1 404 ? 4.697 -4.075 22.976 1.00 83.19 404 ASN A CA 1
ATOM 3253 C C . ASN A 1 404 ? 5.137 -4.557 24.361 1.00 83.19 404 ASN A C 1
ATOM 3255 O O . ASN A 1 404 ? 6.292 -4.947 24.512 1.00 83.19 404 ASN A O 1
ATOM 3259 N N . ASN A 1 405 ? 4.228 -4.567 25.340 1.00 82.88 405 ASN A N 1
ATOM 3260 C CA . ASN A 1 405 ? 4.533 -4.983 26.709 1.00 82.88 405 ASN A CA 1
ATOM 3261 C C . ASN A 1 405 ? 4.237 -6.467 26.999 1.00 82.88 405 ASN A C 1
ATOM 3263 O O . ASN A 1 405 ? 4.552 -6.937 28.097 1.00 82.88 405 ASN A O 1
ATOM 3267 N N . SER A 1 406 ? 3.646 -7.198 26.049 1.00 81.44 406 SER A N 1
ATOM 3268 C CA . SER A 1 406 ? 3.378 -8.639 26.154 1.00 81.44 406 SER A CA 1
ATOM 3269 C C . SER A 1 406 ? 4.584 -9.488 25.733 1.00 81.44 406 SER A C 1
ATOM 3271 O O . SER A 1 406 ? 5.272 -9.179 24.759 1.00 81.44 406 SER A O 1
ATOM 3273 N N . GLU A 1 407 ? 4.798 -10.612 26.417 1.00 78.25 407 GLU A N 1
ATOM 3274 C CA . GLU A 1 407 ? 5.850 -11.589 26.115 1.00 78.25 407 GLU A CA 1
ATOM 3275 C C . GLU A 1 407 ? 5.257 -12.941 25.689 1.00 78.25 407 GLU A C 1
ATOM 3277 O O . GLU A 1 407 ? 4.048 -13.180 25.756 1.00 78.25 407 GLU A O 1
ATOM 3282 N N . VAL A 1 408 ? 6.106 -13.852 25.202 1.00 74.00 408 VAL A N 1
ATOM 3283 C CA . VAL A 1 408 ? 5.663 -15.195 24.802 1.00 74.00 408 VAL A CA 1
ATOM 3284 C C . VAL A 1 408 ? 5.145 -15.939 26.035 1.00 74.00 408 VAL A C 1
ATOM 3286 O O . VAL A 1 408 ? 5.917 -16.291 26.919 1.00 74.00 408 VAL A O 1
ATOM 3289 N N . GLY A 1 409 ? 3.835 -16.191 26.074 1.00 73.88 409 GLY A N 1
ATOM 3290 C CA . GLY A 1 409 ? 3.166 -16.878 27.184 1.00 73.88 409 GLY A CA 1
ATOM 3291 C C . GLY A 1 409 ? 2.606 -15.954 28.271 1.00 73.88 409 GLY A C 1
ATOM 3292 O O . GLY A 1 409 ? 1.832 -16.425 29.099 1.00 73.88 409 GLY A O 1
ATOM 3293 N N . GLU A 1 410 ? 2.906 -14.652 28.232 1.00 86.19 410 GLU A N 1
ATOM 3294 C CA . GLU A 1 410 ? 2.380 -13.664 29.178 1.00 86.19 410 GLU A CA 1
ATOM 3295 C C . GLU A 1 410 ? 1.801 -12.455 28.430 1.00 86.19 410 GLU A C 1
ATOM 3297 O O . GLU A 1 410 ? 2.513 -11.551 27.986 1.00 86.19 410 GLU A O 1
ATOM 3302 N N . LYS A 1 411 ? 0.473 -12.448 28.280 1.00 87.25 411 LYS A N 1
ATOM 3303 C CA . LYS A 1 411 ? -0.265 -11.333 27.678 1.00 87.25 411 LYS A CA 1
ATOM 3304 C C . LYS A 1 411 ? -0.536 -10.251 28.726 1.00 87.25 411 LYS A C 1
ATOM 3306 O O . LYS A 1 411 ? -1.101 -10.545 29.779 1.00 87.25 411 LYS A O 1
ATOM 3311 N N . LYS A 1 412 ? -0.202 -8.997 28.410 1.00 89.75 412 LYS A N 1
ATOM 3312 C CA . LYS A 1 412 ? -0.548 -7.822 29.222 1.00 89.75 412 LYS A CA 1
ATOM 3313 C C . LYS A 1 412 ? -1.702 -7.060 28.592 1.00 89.75 412 LYS A C 1
ATOM 3315 O O . LYS A 1 412 ? -1.704 -6.816 27.390 1.00 89.75 412 LYS A O 1
ATOM 3320 N N . TYR A 1 413 ? -2.656 -6.645 29.418 1.00 90.31 413 TYR A N 1
ATOM 3321 C CA . TYR A 1 413 ? -3.855 -5.948 28.963 1.00 90.31 413 TYR A CA 1
ATOM 3322 C C . TYR A 1 413 ? -3.968 -4.555 29.581 1.00 90.31 413 TYR A C 1
ATOM 3324 O O . TYR A 1 413 ? -3.649 -4.344 30.753 1.00 90.31 413 TYR A O 1
ATOM 3332 N N . ILE A 1 414 ? -4.457 -3.610 28.785 1.00 88.75 414 ILE A N 1
ATOM 3333 C CA . ILE A 1 414 ? -4.878 -2.279 29.206 1.00 88.75 414 ILE A CA 1
ATOM 3334 C C . ILE A 1 414 ? -6.373 -2.345 29.483 1.00 88.75 414 ILE A C 1
ATOM 3336 O O . ILE A 1 414 ? -7.169 -2.567 28.573 1.00 88.75 414 ILE A O 1
ATOM 3340 N N . LYS A 1 415 ? -6.747 -2.128 30.742 1.00 88.62 415 LYS A N 1
ATOM 3341 C CA . LYS A 1 415 ? -8.147 -2.040 31.152 1.00 88.62 415 LYS A CA 1
ATOM 3342 C C . LYS A 1 415 ? -8.669 -0.645 30.880 1.00 88.62 415 LYS A C 1
ATOM 3344 O O . LYS A 1 415 ? -8.254 0.303 31.547 1.00 88.62 415 LYS A O 1
ATOM 3349 N N . VAL A 1 416 ? -9.592 -0.518 29.933 1.00 84.25 416 VAL A N 1
ATOM 3350 C CA . VAL A 1 416 ? -10.251 0.757 29.645 1.00 84.25 416 VAL A CA 1
ATOM 3351 C C . VAL A 1 416 ? -11.697 0.689 30.110 1.00 84.25 416 VAL A C 1
ATOM 3353 O O . VAL A 1 416 ? -12.500 -0.100 29.615 1.00 84.25 416 VAL A O 1
ATOM 3356 N N . ILE A 1 417 ? -12.028 1.541 31.079 1.00 77.88 417 ILE A N 1
ATOM 3357 C CA . ILE A 1 417 ? -13.390 1.709 31.587 1.00 77.88 417 ILE A CA 1
ATOM 3358 C C . ILE A 1 417 ? -13.937 2.985 30.968 1.00 77.88 417 ILE A C 1
ATOM 3360 O O . ILE A 1 417 ? -13.457 4.062 31.296 1.00 77.88 417 ILE A O 1
ATOM 3364 N N . GLN A 1 418 ? -14.954 2.870 30.118 1.00 70.06 418 GLN A N 1
ATOM 3365 C CA . GLN A 1 418 ? -15.581 4.017 29.462 1.00 70.06 418 GLN A CA 1
ATOM 3366 C C . GLN A 1 418 ? -16.438 4.803 30.466 1.00 70.06 418 GLN A C 1
ATOM 3368 O O . GLN A 1 418 ? -17.624 4.518 30.661 1.00 70.06 418 GLN A O 1
ATOM 3373 N N . ARG A 1 419 ? -15.851 5.789 31.151 1.00 66.56 419 ARG A N 1
ATOM 3374 C CA . ARG A 1 419 ? -16.582 6.645 32.093 1.00 66.56 419 ARG A CA 1
ATOM 3375 C C . ARG A 1 419 ? -17.355 7.696 31.304 1.00 66.56 419 ARG A C 1
ATOM 3377 O O . ARG A 1 419 ? -16.878 8.251 30.324 1.00 66.56 419 ARG A O 1
ATOM 3384 N N . SER A 1 420 ? -18.570 8.020 31.740 1.00 53.59 420 SER A N 1
ATOM 3385 C CA . SER A 1 420 ? -19.493 8.917 31.024 1.00 53.59 420 SER A CA 1
ATOM 3386 C C . SER A 1 420 ? -19.091 10.407 31.022 1.00 53.59 420 SER A C 1
ATOM 3388 O O . SER A 1 420 ? -19.965 11.274 31.050 1.00 53.59 420 SER A O 1
ATOM 3390 N N . LYS A 1 421 ? -17.799 10.749 31.053 1.00 47.47 421 LYS A N 1
ATOM 3391 C CA . LYS A 1 421 ? -17.319 12.135 31.065 1.00 47.47 421 LYS A CA 1
ATOM 3392 C C . LYS A 1 421 ? -16.365 12.371 29.898 1.00 47.47 421 LYS A C 1
ATOM 3394 O O . LYS A 1 421 ? -15.199 12.017 29.981 1.00 47.47 421 LYS A O 1
ATOM 3399 N N . MET A 1 422 ? -16.844 13.051 28.858 1.00 44.19 422 MET A N 1
ATOM 3400 C CA . MET A 1 422 ? -15.959 13.774 27.939 1.00 44.19 422 MET A CA 1
ATOM 3401 C C . MET A 1 422 ? -15.409 15.007 28.665 1.00 44.19 422 MET A C 1
ATOM 3403 O O . MET A 1 422 ? -16.205 15.792 29.191 1.00 44.19 422 MET A O 1
ATOM 3407 N N . PRO A 1 423 ? -14.080 15.174 28.759 1.00 48.78 423 PRO A N 1
ATOM 3408 C CA . PRO A 1 423 ? -13.529 16.472 28.356 1.00 48.78 423 PRO A CA 1
ATOM 3409 C C . PRO A 1 423 ? -12.084 16.417 27.825 1.00 48.78 423 PRO A C 1
ATOM 3411 O O . PRO A 1 423 ? -11.217 15.805 28.439 1.00 48.78 423 PRO A O 1
ATOM 3414 N N . LEU A 1 424 ? -11.796 17.195 26.774 1.00 40.12 424 LEU A N 1
ATOM 3415 C CA . LEU A 1 424 ? -10.541 17.956 26.644 1.00 40.12 424 LEU A CA 1
ATOM 3416 C C . LEU A 1 424 ? -10.676 19.020 25.539 1.00 40.12 424 LEU A C 1
ATOM 3418 O O . LEU A 1 424 ? -10.147 18.891 24.441 1.00 40.12 424 LEU A O 1
ATOM 3422 N N . GLN A 1 425 ? -11.368 20.122 25.846 1.00 38.16 425 GLN A N 1
ATOM 3423 C CA . GLN A 1 425 ? -10.998 21.400 25.237 1.00 38.16 425 GLN A CA 1
ATOM 3424 C C . GLN A 1 425 ? -9.695 21.829 25.916 1.00 38.16 425 GLN A C 1
ATOM 3426 O O . GLN A 1 425 ? -9.692 22.176 27.096 1.00 38.16 425 GLN A O 1
ATOM 3431 N N . ARG A 1 426 ? -8.569 21.761 25.201 1.00 35.28 426 ARG A N 1
ATOM 3432 C CA . ARG A 1 426 ? -7.363 22.480 25.622 1.00 35.28 426 ARG A CA 1
ATOM 3433 C C . ARG A 1 426 ? -7.675 23.975 25.554 1.00 35.28 426 ARG A C 1
ATOM 3435 O O . ARG A 1 426 ? -7.669 24.555 24.473 1.00 35.28 426 ARG A O 1
ATOM 3442 N N . GLU A 1 427 ? -7.910 24.606 26.698 1.00 36.22 427 GLU A N 1
ATOM 3443 C CA . GLU A 1 427 ? -7.677 26.042 26.830 1.00 36.22 427 GLU A CA 1
ATOM 3444 C C . GLU A 1 427 ? -6.164 26.271 26.716 1.00 36.22 427 GLU A C 1
ATOM 3446 O O . GLU A 1 427 ? -5.410 26.111 27.675 1.00 36.22 427 GLU A O 1
ATOM 3451 N N . MET A 1 428 ? -5.692 26.599 25.513 1.00 30.06 428 MET A N 1
ATOM 3452 C CA . MET A 1 428 ? -4.380 27.213 25.344 1.00 30.06 428 MET A CA 1
ATOM 3453 C C . MET A 1 428 ? -4.464 28.637 25.897 1.00 30.06 428 MET A C 1
ATOM 3455 O O . MET A 1 428 ? -4.878 29.560 25.200 1.00 30.06 428 MET A O 1
ATOM 3459 N N . GLN A 1 429 ? -4.093 28.825 27.163 1.00 31.20 429 GLN A N 1
ATOM 3460 C CA . GLN A 1 429 ? -3.757 30.159 27.651 1.00 31.20 429 GLN A CA 1
ATOM 3461 C C . GLN A 1 429 ? -2.425 30.593 27.015 1.00 31.20 429 GLN A C 1
ATOM 3463 O O . GLN A 1 429 ? -1.466 29.814 27.032 1.00 31.20 429 GLN A O 1
ATOM 3468 N N . PRO A 1 430 ? -2.331 31.805 26.440 1.00 29.31 430 PRO A N 1
ATOM 3469 C CA . PRO A 1 430 ? -1.080 32.302 25.890 1.00 29.31 430 PRO A CA 1
ATOM 3470 C C . PRO A 1 430 ? -0.075 32.552 27.018 1.00 29.31 430 PRO A C 1
ATOM 3472 O O . PRO A 1 430 ? -0.359 33.228 28.007 1.00 29.31 430 PRO A O 1
ATOM 3475 N N . ARG A 1 431 ? 1.119 31.988 26.845 1.00 27.62 431 ARG A N 1
ATOM 3476 C CA . ARG A 1 431 ? 2.284 32.200 27.701 1.00 27.62 431 ARG A CA 1
ATOM 3477 C C . ARG A 1 431 ? 2.758 33.641 27.481 1.00 27.62 431 ARG A C 1
ATOM 3479 O O . ARG A 1 431 ? 3.283 33.955 26.419 1.00 27.62 431 ARG A O 1
ATOM 3486 N N . VAL A 1 432 ? 2.527 34.519 28.453 1.00 28.69 432 VAL A N 1
ATOM 3487 C CA . VAL A 1 432 ? 3.157 35.845 28.486 1.00 28.69 432 VAL A CA 1
ATOM 3488 C C . VAL A 1 432 ? 4.616 35.630 28.883 1.00 28.69 432 VAL A C 1
ATOM 3490 O O . VAL A 1 432 ? 4.895 35.093 29.954 1.00 28.69 432 VAL A O 1
ATOM 3493 N N . GLU A 1 433 ? 5.541 35.991 27.999 1.00 28.97 433 GLU A N 1
ATOM 3494 C CA . GLU A 1 433 ? 6.963 36.073 28.323 1.00 28.97 433 GLU A CA 1
ATOM 3495 C C . GLU A 1 433 ? 7.187 37.245 29.288 1.00 28.97 433 GLU A C 1
ATOM 3497 O O . GLU A 1 433 ? 7.078 38.412 28.914 1.00 28.97 433 GLU A O 1
ATOM 3502 N N . GLU A 1 434 ? 7.494 36.940 30.548 1.00 27.12 434 GLU A N 1
ATOM 3503 C CA . GLU A 1 434 ? 8.007 37.929 31.493 1.00 27.12 434 GLU A CA 1
ATOM 3504 C C . GLU A 1 434 ? 9.505 38.149 31.237 1.00 27.12 434 GLU A C 1
ATOM 3506 O O . GLU A 1 434 ? 10.336 37.269 31.461 1.00 27.12 434 GLU A O 1
ATOM 3511 N N . SER A 1 435 ? 9.851 39.350 30.770 1.00 25.61 435 SER A N 1
ATOM 3512 C CA . SER A 1 435 ? 11.217 39.885 30.827 1.00 25.61 435 SER A CA 1
ATOM 3513 C C . SER A 1 435 ? 11.494 40.489 32.216 1.00 25.61 435 SER A C 1
ATOM 3515 O O . SER A 1 435 ? 10.564 40.976 32.863 1.00 25.61 435 SER A O 1
ATOM 3517 N N . PRO A 1 436 ? 12.748 40.469 32.707 1.00 31.11 436 PRO A N 1
ATOM 3518 C CA . PRO A 1 436 ? 13.034 40.577 34.131 1.00 31.11 436 PRO A CA 1
ATOM 3519 C C . PRO A 1 436 ? 13.008 42.006 34.694 1.00 31.11 436 PRO A C 1
ATOM 3521 O O . PRO A 1 436 ? 13.317 43.000 34.043 1.00 31.11 436 PRO A O 1
ATOM 3524 N N . THR A 1 437 ? 12.673 42.021 35.979 1.00 25.41 437 THR A N 1
ATOM 3525 C CA . THR A 1 437 ? 12.507 43.084 36.972 1.00 25.41 437 THR A CA 1
ATOM 3526 C C . THR A 1 437 ? 13.493 44.262 36.917 1.00 25.41 437 THR A C 1
ATOM 3528 O O . THR A 1 437 ? 14.709 44.080 36.926 1.00 25.41 437 THR A O 1
ATOM 3531 N N . LEU A 1 438 ? 12.957 45.480 37.075 1.00 26.45 438 LEU A N 1
ATOM 3532 C CA . LEU A 1 438 ? 13.667 46.656 37.596 1.00 26.45 438 LEU A CA 1
ATOM 3533 C C . LEU A 1 438 ? 12.838 47.318 38.712 1.00 26.45 438 LEU A C 1
ATOM 3535 O O . LEU A 1 438 ? 11.616 47.227 38.769 1.00 26.45 438 LEU A O 1
ATOM 3539 N N . VAL A 1 439 ? 13.560 47.899 39.662 1.00 25.23 439 VAL A N 1
ATOM 3540 C CA . VAL A 1 439 ? 13.228 48.078 41.083 1.00 25.23 439 VAL A CA 1
ATOM 3541 C C . VAL A 1 439 ? 12.660 49.474 41.402 1.00 25.23 439 VAL A C 1
ATOM 3543 O O . VAL A 1 439 ? 13.170 50.456 40.876 1.00 25.23 439 VAL A O 1
ATOM 3546 N N . ARG A 1 440 ? 11.760 49.542 42.413 1.00 23.88 440 ARG A N 1
ATOM 3547 C CA . ARG A 1 440 ? 11.351 50.724 43.239 1.00 23.88 440 ARG A CA 1
ATOM 3548 C C . ARG A 1 440 ? 10.512 51.807 42.520 1.00 23.88 440 ARG A C 1
ATOM 3550 O O . ARG A 1 440 ? 10.696 52.037 41.345 1.00 23.88 440 ARG A O 1
ATOM 3557 N N . ALA A 1 441 ? 9.603 52.569 43.141 1.00 24.66 441 ALA A N 1
ATOM 3558 C CA . ALA A 1 441 ? 9.273 52.847 44.543 1.00 24.66 441 ALA A CA 1
ATOM 3559 C C . ALA A 1 441 ? 7.823 53.395 44.674 1.00 24.66 441 ALA A C 1
ATOM 3561 O O . ALA A 1 441 ? 7.168 53.714 43.691 1.00 24.66 441 ALA A O 1
ATOM 3562 N N . LYS A 1 442 ? 7.372 53.509 45.930 1.00 24.81 442 LYS A N 1
ATOM 3563 C CA . LYS A 1 442 ? 6.090 54.005 46.479 1.00 24.81 442 LYS A CA 1
ATOM 3564 C C . LYS A 1 442 ? 5.554 55.343 45.927 1.00 24.81 442 LYS A C 1
ATOM 3566 O O . LYS A 1 442 ? 6.332 56.269 45.733 1.00 24.81 442 LYS A O 1
ATOM 3571 N N . GLY A 1 443 ? 4.223 55.510 45.965 1.00 25.11 443 GLY A N 1
ATOM 3572 C CA . GLY A 1 443 ? 3.579 56.824 46.128 1.00 25.11 443 GLY A CA 1
ATOM 3573 C C . GLY A 1 443 ? 2.080 56.859 45.806 1.00 25.11 443 GLY A C 1
ATOM 3574 O O . GLY A 1 443 ? 1.699 56.725 44.653 1.00 25.11 443 GLY A O 1
ATOM 3575 N N . ASN A 1 444 ? 1.243 57.065 46.826 1.00 23.73 444 ASN A N 1
ATOM 3576 C CA . ASN A 1 444 ? -0.197 57.335 46.713 1.00 23.73 444 ASN A CA 1
ATOM 3577 C C . ASN A 1 444 ? -0.473 58.751 46.166 1.00 23.73 444 ASN A C 1
ATOM 3579 O O . ASN A 1 444 ? 0.262 59.679 46.506 1.00 23.73 444 ASN A O 1
ATOM 3583 N N . THR A 1 445 ? -1.642 58.927 45.528 1.00 23.72 445 THR A N 1
ATOM 3584 C CA . THR A 1 445 ? -2.722 59.904 45.857 1.00 23.72 445 THR A CA 1
ATOM 3585 C C . THR A 1 445 ? -3.335 60.583 44.615 1.00 23.72 445 THR A C 1
ATOM 3587 O O . THR A 1 445 ? -2.626 61.103 43.759 1.00 23.72 445 THR A O 1
ATOM 3590 N N . THR A 1 446 ? -4.675 60.683 44.650 1.00 26.55 446 THR A N 1
ATOM 3591 C CA . THR A 1 446 ? -5.600 61.662 44.016 1.00 26.55 446 THR A CA 1
ATOM 3592 C C . THR A 1 446 ? -6.201 61.396 42.616 1.00 26.55 446 THR A C 1
ATOM 3594 O O . THR A 1 446 ? -5.528 61.451 41.597 1.00 26.55 446 THR A O 1
ATOM 3597 N N . GLN A 1 447 ? -7.527 61.165 42.619 1.00 22.81 447 GLN A N 1
ATOM 3598 C CA . GLN A 1 447 ? -8.534 61.306 41.538 1.00 22.81 447 GLN A CA 1
ATOM 3599 C C . GLN A 1 447 ? -8.792 62.801 41.172 1.00 22.81 447 GLN A C 1
ATOM 3601 O O . GLN A 1 447 ? -8.177 63.637 41.840 1.00 22.81 447 GLN A O 1
ATOM 3606 N N . PRO A 1 448 ? -9.769 63.213 40.304 1.00 36.22 448 PRO A N 1
ATOM 3607 C CA . PRO A 1 448 ? -10.647 62.507 39.323 1.00 36.22 448 PRO A CA 1
ATOM 3608 C C . PRO A 1 448 ? -10.779 63.205 37.933 1.00 36.22 448 PRO A C 1
ATOM 3610 O O . PRO A 1 448 ? -10.581 64.409 37.840 1.00 36.22 448 PRO A O 1
ATOM 3613 N N . THR A 1 449 ? -11.269 62.510 36.889 1.00 24.73 449 THR A N 1
ATOM 3614 C CA . THR A 1 449 ? -12.267 63.010 35.884 1.00 24.73 449 THR A CA 1
ATOM 3615 C C . THR A 1 449 ? -12.722 61.824 35.005 1.00 24.73 449 THR A C 1
ATOM 3617 O O . THR A 1 449 ? -11.893 61.208 34.351 1.00 24.73 449 THR A O 1
ATOM 3620 N N . VAL A 1 450 ? -13.891 61.219 35.255 1.00 23.84 450 VAL A N 1
ATOM 3621 C CA . VAL A 1 450 ? -15.168 61.345 34.507 1.00 23.84 450 VAL A CA 1
ATOM 3622 C C . VAL A 1 450 ? -15.032 61.256 32.980 1.00 23.84 450 VAL A C 1
ATOM 3624 O O . VAL A 1 450 ? -14.756 62.258 32.340 1.00 23.84 450 VAL A O 1
ATOM 3627 N N . GLU A 1 451 ? -15.344 60.082 32.422 1.00 25.94 451 GLU A N 1
ATOM 3628 C CA . GLU A 1 451 ? -16.221 59.949 31.249 1.00 25.94 451 GLU A CA 1
ATOM 3629 C C . GLU A 1 451 ? -16.914 58.572 31.281 1.00 25.94 451 GLU A C 1
ATOM 3631 O O . GLU A 1 451 ? -16.285 57.527 31.458 1.00 25.94 451 GLU A O 1
ATOM 3636 N N . GLU A 1 452 ? -18.246 58.611 31.227 1.00 23.34 452 GLU A N 1
ATOM 3637 C CA . GLU A 1 452 ? -19.179 57.488 31.324 1.00 23.34 452 GLU A CA 1
ATOM 3638 C C . GLU A 1 452 ? -19.185 56.663 30.031 1.00 23.34 452 GLU A C 1
ATOM 3640 O O . GLU A 1 452 ? -19.227 57.196 28.926 1.00 23.34 452 GLU A O 1
ATOM 3645 N N . SER A 1 453 ? -19.171 55.336 30.126 1.00 23.36 453 SER A N 1
ATOM 3646 C CA . SER A 1 453 ? -20.316 54.446 29.826 1.00 23.36 453 SER A CA 1
ATOM 3647 C C . SER A 1 453 ? -19.814 53.410 28.804 1.00 23.36 453 SER A C 1
ATOM 3649 O O . SER A 1 453 ? -19.000 53.728 27.953 1.00 23.36 453 SER A O 1
ATOM 3651 N N . SER A 1 454 ? -20.158 52.131 28.794 1.00 28.34 454 SER A N 1
ATOM 3652 C CA . SER A 1 454 ? -21.171 51.346 29.482 1.00 28.34 454 SER A CA 1
ATOM 3653 C C . SER A 1 454 ? -20.683 49.889 29.479 1.00 28.34 454 SER A C 1
ATOM 3655 O O . SER A 1 454 ? -20.237 49.364 28.461 1.00 28.34 454 SER A O 1
ATOM 3657 N N . THR A 1 455 ? -20.739 49.223 30.627 1.00 25.67 455 THR A N 1
ATOM 3658 C CA . THR A 1 455 ? -20.594 47.768 30.730 1.00 25.67 455 THR A CA 1
ATOM 3659 C C . THR A 1 455 ? -21.884 47.091 30.265 1.00 25.67 455 THR A C 1
ATOM 3661 O O . THR A 1 455 ? -22.961 47.473 30.726 1.00 25.67 455 THR A O 1
ATOM 3664 N N . PRO A 1 456 ? -21.827 46.018 29.457 1.00 27.64 456 PRO A N 1
ATOM 3665 C CA . PRO A 1 456 ? -22.921 45.067 29.414 1.00 27.64 456 PRO A CA 1
ATOM 3666 C C . PRO A 1 456 ? -22.731 44.029 30.516 1.00 27.64 456 PRO A C 1
ATOM 3668 O O . PRO A 1 456 ? -21.708 43.348 30.616 1.00 27.64 456 PRO A O 1
ATOM 3671 N N . LEU A 1 457 ? -23.760 43.942 31.348 1.00 24.88 457 LEU A N 1
ATOM 3672 C CA . LEU A 1 457 ? -23.959 42.952 32.387 1.00 24.88 457 LEU A CA 1
ATOM 3673 C C . LEU A 1 457 ? -23.728 41.517 31.893 1.00 24.88 457 LEU A C 1
ATOM 3675 O O . LEU A 1 457 ? -24.180 41.119 30.820 1.00 24.88 457 LEU A O 1
ATOM 3679 N N . LYS A 1 458 ? -23.129 40.706 32.772 1.00 35.91 458 LYS A N 1
ATOM 3680 C CA . LYS A 1 458 ? -23.280 39.249 32.764 1.00 35.91 458 LYS A CA 1
ATOM 3681 C C . LYS A 1 458 ? -24.771 38.915 32.786 1.00 35.91 458 LYS A C 1
ATOM 3683 O O . LYS A 1 458 ? -25.422 39.069 33.816 1.00 35.91 458 LYS A O 1
ATOM 3688 N N . VAL A 1 459 ? -25.289 38.410 31.672 1.00 30.98 459 VAL A N 1
ATOM 3689 C CA . VAL A 1 459 ? -26.593 37.753 31.623 1.00 30.98 459 VAL A CA 1
ATOM 3690 C C . VAL A 1 459 ? -26.352 36.300 31.250 1.00 30.98 459 VAL A C 1
ATOM 3692 O O . VAL A 1 459 ? -26.039 35.971 30.109 1.00 30.98 459 VAL A O 1
ATOM 3695 N N . GLY A 1 460 ? -26.494 35.419 32.241 1.00 41.41 460 GLY A N 1
ATOM 3696 C CA . GLY A 1 460 ? -26.771 34.015 31.984 1.00 41.41 460 GLY A CA 1
ATOM 3697 C C . GLY A 1 460 ? -28.132 33.922 31.302 1.00 41.41 460 GLY A C 1
ATOM 3698 O O . GLY A 1 460 ? -29.163 34.087 31.947 1.00 41.41 460 GLY A O 1
ATOM 3699 N N . GLY A 1 461 ? -28.132 33.714 29.988 1.00 26.69 461 GLY A N 1
ATOM 3700 C CA . GLY A 1 461 ? -29.338 33.541 29.191 1.00 26.69 461 GLY A CA 1
ATOM 3701 C C . GLY A 1 461 ? -29.438 32.107 28.695 1.00 26.69 461 GLY A C 1
ATOM 3702 O O . GLY A 1 461 ? -28.701 31.715 27.794 1.00 26.69 461 GLY A O 1
ATOM 3703 N N . LYS A 1 462 ? -30.376 31.333 29.254 1.00 34.03 462 LYS A N 1
ATOM 3704 C CA . LYS A 1 462 ? -30.929 30.151 28.579 1.00 34.03 462 LYS A CA 1
ATOM 3705 C C . LYS A 1 462 ? -31.372 30.594 27.183 1.00 34.03 462 LYS A C 1
ATOM 3707 O O . LYS A 1 462 ? -32.240 31.457 27.070 1.00 34.03 462 LYS A O 1
ATOM 3712 N N . THR A 1 463 ? -30.764 30.049 26.135 1.00 33.31 463 THR A N 1
ATOM 3713 C CA . THR A 1 463 ? -31.131 30.375 24.756 1.00 33.31 463 THR A CA 1
ATOM 3714 C C . THR A 1 463 ? -32.532 29.834 24.494 1.00 33.31 463 THR A C 1
ATOM 3716 O O . THR A 1 463 ? -32.731 28.629 24.367 1.00 33.31 463 THR A O 1
ATOM 3719 N N . ILE A 1 464 ? -33.522 30.724 24.465 1.00 37.88 464 ILE A N 1
ATOM 3720 C CA . ILE A 1 464 ? -34.854 30.402 23.959 1.00 37.88 464 ILE A CA 1
ATOM 3721 C C . ILE A 1 464 ? -34.675 30.104 22.461 1.00 37.88 464 ILE A C 1
ATOM 3723 O O . ILE A 1 464 ? -34.093 30.936 21.758 1.00 37.88 464 ILE A O 1
ATOM 3727 N N . PRO A 1 465 ? -35.100 28.935 21.952 1.00 47.97 465 PRO A N 1
ATOM 3728 C CA . PRO A 1 465 ? -34.998 28.638 20.532 1.00 47.97 465 PRO A CA 1
ATOM 3729 C C . PRO A 1 465 ? -35.867 29.631 19.753 1.00 47.97 465 PRO A C 1
ATOM 3731 O O . PRO A 1 465 ? -37.082 29.685 19.929 1.00 47.97 465 PRO A O 1
ATOM 3734 N N . ILE A 1 466 ? -35.236 30.443 18.905 1.00 59.00 466 ILE A N 1
ATOM 3735 C CA . ILE A 1 466 ? -35.948 31.333 17.986 1.00 59.00 466 ILE A CA 1
ATOM 3736 C C . ILE A 1 466 ? -36.561 30.448 16.897 1.00 59.00 466 ILE A C 1
ATOM 3738 O O . ILE A 1 466 ? -35.855 29.931 16.029 1.00 59.00 466 ILE A O 1
ATOM 3742 N N . THR A 1 467 ? -37.877 30.245 16.953 1.00 64.88 467 THR A N 1
ATOM 3743 C CA . THR A 1 467 ? -38.617 29.473 15.949 1.00 64.88 467 THR A CA 1
ATOM 3744 C C . THR A 1 467 ? -38.775 30.304 14.676 1.00 64.88 467 THR A C 1
ATOM 3746 O O . THR A 1 467 ? -39.735 31.053 14.511 1.00 64.88 467 THR A O 1
ATOM 3749 N N . LEU A 1 468 ? -37.809 30.195 13.764 1.00 74.88 468 LEU A N 1
ATOM 3750 C CA . LEU A 1 468 ? -37.914 30.762 12.418 1.00 74.88 468 LEU A CA 1
ATOM 3751 C C . LEU A 1 468 ? -38.780 29.845 11.547 1.00 74.88 468 LEU A C 1
ATOM 3753 O O . LEU A 1 468 ? -38.334 28.765 11.148 1.00 74.88 468 LEU A O 1
ATOM 3757 N N . THR A 1 469 ? -40.014 30.263 11.260 1.00 77.06 469 THR A N 1
ATOM 3758 C CA . THR A 1 469 ? -40.899 29.565 10.320 1.00 77.06 469 THR A CA 1
ATOM 3759 C C . THR A 1 469 ? -40.469 29.826 8.878 1.00 77.06 469 THR A C 1
ATOM 3761 O O . THR A 1 469 ? -39.909 30.875 8.545 1.00 77.06 469 THR A O 1
ATOM 3764 N N . ARG A 1 470 ? -40.751 28.864 7.993 1.00 79.12 470 ARG A N 1
ATOM 3765 C CA . ARG A 1 470 ? -40.457 28.970 6.558 1.00 79.12 470 ARG A CA 1
ATOM 3766 C C . ARG A 1 470 ? -41.099 30.211 5.927 1.00 79.12 470 ARG A C 1
ATOM 3768 O O . ARG A 1 470 ? -40.461 30.865 5.109 1.00 79.12 470 ARG A O 1
ATOM 3775 N N . GLU A 1 471 ? -42.306 30.582 6.352 1.00 77.31 471 GLU A N 1
AT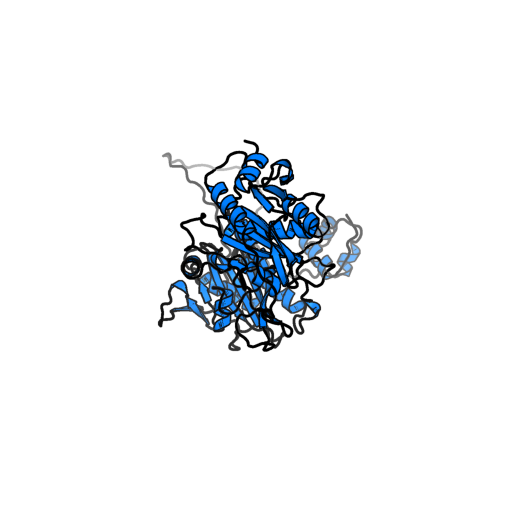OM 3776 C CA . GLU A 1 471 ? -43.020 31.772 5.864 1.00 77.31 471 GLU A CA 1
ATOM 3777 C C . GLU A 1 471 ? -42.278 33.080 6.179 1.00 77.31 471 GLU A C 1
ATOM 3779 O O . GLU A 1 471 ? -42.150 33.935 5.302 1.00 77.31 471 GLU A O 1
ATOM 3784 N N . HIS A 1 472 ? -41.714 33.220 7.386 1.00 79.19 472 HIS A N 1
ATOM 3785 C CA . HIS A 1 472 ? -40.920 34.397 7.766 1.00 79.19 472 HIS A CA 1
ATOM 3786 C C . HIS A 1 472 ? -39.605 34.506 6.983 1.00 79.19 472 HIS A C 1
ATOM 3788 O O . HIS A 1 472 ? -39.129 35.606 6.718 1.00 79.19 472 HIS A O 1
ATOM 3794 N N . ILE A 1 473 ? -39.015 33.371 6.601 1.00 81.69 473 ILE A N 1
ATOM 3795 C CA . ILE A 1 473 ? -37.802 33.334 5.775 1.00 81.69 473 ILE A CA 1
ATOM 3796 C C . ILE A 1 473 ? -38.141 33.703 4.323 1.00 81.69 473 ILE A C 1
ATOM 3798 O O . ILE A 1 473 ? -37.413 34.469 3.691 1.00 81.69 473 ILE A O 1
ATOM 3802 N N . MET A 1 474 ? -39.260 33.193 3.800 1.00 81.50 474 MET A N 1
ATOM 3803 C CA . MET A 1 474 ? -39.690 33.434 2.420 1.00 81.50 474 MET A CA 1
ATOM 3804 C C . MET A 1 474 ? -40.165 34.872 2.174 1.00 81.50 474 MET A C 1
ATOM 3806 O O . MET A 1 474 ? -39.944 35.391 1.081 1.00 81.50 474 MET A O 1
ATOM 3810 N N . SER A 1 475 ? -40.740 35.555 3.172 1.00 82.38 475 SER A N 1
ATOM 3811 C CA . SER A 1 475 ? -41.178 36.958 3.039 1.00 82.38 475 SER A CA 1
ATOM 3812 C C . SER A 1 475 ? -40.031 37.956 2.803 1.00 82.38 475 SER A C 1
ATOM 3814 O O . SER A 1 475 ? -40.272 39.101 2.423 1.00 82.38 475 SER A O 1
ATOM 3816 N N . LEU A 1 476 ? -38.779 37.525 2.996 1.00 84.56 476 LEU A N 1
ATOM 3817 C CA . LEU A 1 476 ? -37.570 38.334 2.826 1.00 84.56 476 LEU A CA 1
ATOM 3818 C C . LEU A 1 476 ? -36.772 37.983 1.557 1.00 84.56 476 LEU A C 1
ATOM 3820 O O . LEU A 1 476 ? -35.667 38.501 1.364 1.00 84.56 476 LEU A O 1
ATOM 3824 N N . PHE A 1 477 ? -37.309 37.128 0.677 1.00 80.75 477 PHE A N 1
ATOM 3825 C CA . PHE A 1 477 ? -36.665 36.792 -0.595 1.00 80.75 477 PHE A CA 1
ATOM 3826 C C . PHE A 1 477 ? -36.491 38.026 -1.488 1.00 80.75 477 PHE A C 1
ATOM 3828 O O . PHE A 1 477 ? -37.377 38.867 -1.607 1.00 80.75 477 PHE A O 1
ATOM 3835 N N . GLY A 1 478 ? -35.315 38.125 -2.111 1.00 73.31 478 GLY A N 1
ATOM 3836 C CA . GLY A 1 478 ? -34.885 39.287 -2.896 1.00 73.31 478 GLY A CA 1
ATOM 3837 C C . GLY A 1 478 ? -33.965 40.250 -2.138 1.00 73.31 478 GLY A C 1
ATOM 3838 O O . GLY A 1 478 ? -33.359 41.114 -2.762 1.00 73.31 478 GLY A O 1
ATOM 3839 N N . GLN A 1 479 ? -33.799 40.088 -0.819 1.00 82.94 479 GLN A N 1
ATOM 3840 C CA . GLN A 1 479 ? -32.833 40.861 -0.026 1.00 82.94 479 GLN A CA 1
ATOM 3841 C C . GLN A 1 479 ? -31.514 40.090 0.188 1.00 82.94 479 GLN A C 1
ATOM 3843 O O . GLN A 1 479 ? -31.524 38.851 0.236 1.00 82.94 479 GLN A O 1
ATOM 3848 N N . PRO A 1 480 ? -30.376 40.789 0.374 1.00 86.50 480 PRO A N 1
ATOM 3849 C CA . PRO A 1 480 ? -29.129 40.158 0.796 1.00 86.50 480 PRO A CA 1
ATOM 3850 C C . PRO A 1 480 ? -29.295 39.437 2.140 1.00 86.50 480 PRO A C 1
ATOM 3852 O O . PRO A 1 480 ? -29.946 39.945 3.058 1.00 86.50 480 PRO A O 1
ATOM 3855 N N . GLN A 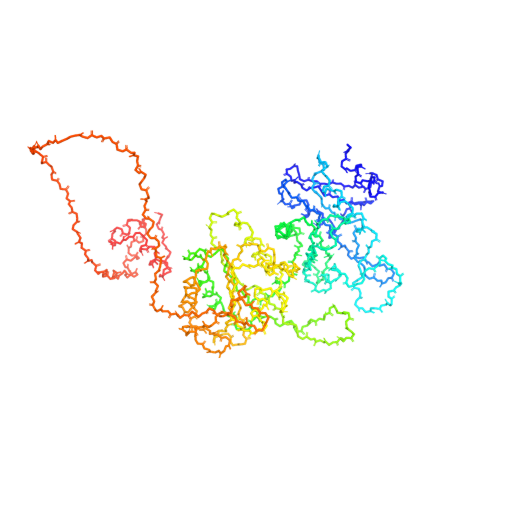1 481 ? -28.669 38.267 2.293 1.00 83.69 481 GLN A N 1
ATOM 3856 C CA . GLN A 1 481 ? -28.857 37.408 3.476 1.00 83.69 481 GLN A CA 1
ATOM 3857 C C . GLN A 1 481 ? -28.499 38.100 4.801 1.00 83.69 481 GLN A C 1
ATOM 3859 O O . GLN A 1 481 ? -29.134 37.834 5.819 1.00 83.69 481 GLN A O 1
ATOM 3864 N N . HIS A 1 482 ? -27.513 39.003 4.806 1.00 86.62 482 HIS A N 1
ATOM 3865 C CA . HIS A 1 482 ? -27.131 39.748 6.011 1.00 86.62 482 HIS A CA 1
ATOM 3866 C C . HIS A 1 482 ? -28.217 40.748 6.452 1.00 86.62 482 HIS A C 1
ATOM 3868 O O . HIS A 1 482 ? -28.438 40.917 7.649 1.00 86.62 482 HIS A O 1
ATOM 3874 N N . VAL A 1 483 ? -28.952 41.342 5.504 1.00 85.12 483 VAL A N 1
ATOM 3875 C CA . VAL A 1 483 ? -30.094 42.231 5.784 1.00 85.12 483 VAL A CA 1
ATOM 3876 C C . VAL A 1 483 ? -31.2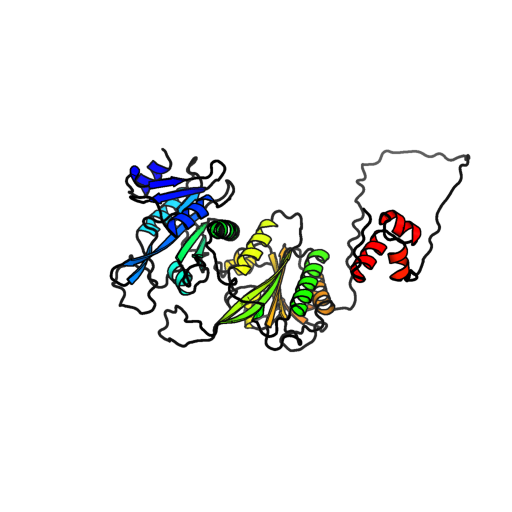82 41.425 6.305 1.00 85.12 483 VAL A C 1
ATOM 3878 O O . VAL A 1 483 ? -31.928 41.826 7.273 1.00 85.12 483 VAL A O 1
ATOM 3881 N N . ALA A 1 484 ? -31.548 40.263 5.703 1.00 86.69 484 ALA A N 1
ATOM 3882 C CA . ALA A 1 484 ? -32.605 39.367 6.159 1.00 86.69 484 ALA A CA 1
ATOM 3883 C C . ALA A 1 484 ? -32.331 38.832 7.575 1.00 86.69 484 ALA A C 1
ATOM 3885 O O . ALA A 1 484 ? -33.233 38.816 8.407 1.00 86.69 484 ALA A O 1
ATOM 3886 N N . ALA A 1 485 ? -31.081 38.468 7.880 1.00 86.81 485 ALA A N 1
ATOM 3887 C CA . ALA A 1 485 ? -30.675 38.020 9.211 1.00 86.81 485 ALA A CA 1
ATOM 3888 C C . ALA A 1 485 ? -30.892 39.110 10.275 1.00 86.81 485 ALA A C 1
ATOM 3890 O O . ALA A 1 485 ? -31.480 38.835 11.320 1.00 86.81 485 ALA A O 1
ATOM 3891 N N . ALA A 1 486 ? -30.519 40.360 9.968 1.00 87.19 486 ALA A N 1
ATOM 3892 C CA . ALA A 1 486 ? -30.754 41.499 10.853 1.00 87.19 486 ALA A CA 1
ATOM 3893 C C . ALA A 1 486 ? -32.254 41.747 11.102 1.00 87.19 486 ALA A C 1
ATOM 3895 O O . ALA A 1 486 ? -32.658 41.939 12.247 1.00 87.19 486 ALA A O 1
ATOM 3896 N N . LYS A 1 487 ? -33.098 41.674 10.060 1.00 85.12 487 LYS A N 1
ATOM 3897 C CA . LYS A 1 487 ? -34.562 41.825 10.192 1.00 85.12 487 LYS A CA 1
ATOM 3898 C C . LYS A 1 487 ? -35.222 40.699 10.990 1.00 85.12 487 LYS A C 1
ATOM 3900 O O . LYS A 1 487 ? -36.229 40.936 11.646 1.00 85.12 487 LYS A O 1
ATOM 3905 N N . LEU A 1 488 ? -34.658 39.495 10.937 1.00 84.25 488 LEU A N 1
ATOM 3906 C CA . LEU A 1 488 ? -35.124 38.331 11.694 1.00 84.25 488 LEU A CA 1
ATOM 3907 C C . LEU A 1 488 ? -34.542 38.263 13.116 1.00 84.25 488 LEU A C 1
ATOM 3909 O O . LEU A 1 488 ? -34.880 37.344 13.858 1.00 84.25 488 LEU A O 1
ATOM 3913 N N . GLY A 1 489 ? -33.665 39.199 13.501 1.00 83.56 489 GLY A N 1
ATOM 3914 C CA . GLY A 1 489 ? -33.030 39.216 14.820 1.00 83.56 489 GLY A CA 1
ATOM 3915 C C . GLY A 1 489 ? -32.101 38.024 15.078 1.00 83.56 489 GLY A C 1
ATOM 3916 O O . GLY A 1 489 ? -31.912 37.633 16.228 1.00 83.56 489 GLY A O 1
ATOM 3917 N N . VAL A 1 490 ? -31.535 37.418 14.027 1.00 85.25 490 VAL A N 1
ATOM 3918 C CA . VAL A 1 490 ? -30.653 36.243 14.128 1.00 85.25 490 VAL A CA 1
ATOM 3919 C C . VAL A 1 490 ? -29.296 36.487 13.479 1.00 85.25 490 VAL A C 1
ATOM 3921 O O . VAL A 1 490 ? -29.131 37.367 12.638 1.00 85.25 490 VAL A O 1
ATOM 3924 N N . SER A 1 491 ? -28.301 35.670 13.838 1.00 87.75 491 SER A N 1
ATOM 3925 C CA . SER A 1 491 ? -27.013 35.695 13.142 1.00 87.75 491 SER A CA 1
ATOM 3926 C C . SER A 1 491 ? -27.154 35.186 11.701 1.00 87.75 491 SER A C 1
ATOM 3928 O O . SER A 1 491 ? -27.996 34.334 11.393 1.00 87.75 491 SER A O 1
ATOM 3930 N N . LEU A 1 492 ? -26.276 35.664 10.814 1.00 84.31 492 LEU A N 1
ATOM 3931 C CA . LEU A 1 492 ? -26.217 35.208 9.422 1.00 84.31 492 LEU A CA 1
ATOM 3932 C C . LEU A 1 492 ? -26.015 33.686 9.324 1.00 84.31 492 LEU A C 1
ATOM 3934 O O . LEU A 1 492 ? -26.623 33.029 8.480 1.00 84.31 492 LEU A O 1
ATOM 3938 N N . SER A 1 493 ? -25.202 33.115 10.214 1.00 82.62 493 SER A N 1
ATOM 3939 C CA . SER A 1 493 ? -24.946 31.673 10.281 1.00 82.62 493 SER A CA 1
ATOM 3940 C C . SER A 1 493 ? -26.204 30.880 10.651 1.00 82.62 493 SER A C 1
ATOM 3942 O O . SER A 1 493 ? -26.463 29.833 10.057 1.00 82.62 493 SER A O 1
ATOM 3944 N N . THR A 1 494 ? -27.022 31.393 11.578 1.00 83.06 494 THR A N 1
ATOM 3945 C CA . THR A 1 494 ? -28.300 30.772 11.964 1.00 83.06 494 THR A CA 1
ATOM 3946 C C . THR A 1 494 ? -29.284 30.755 10.794 1.00 83.06 494 THR A C 1
ATOM 3948 O O . THR A 1 494 ? -29.890 29.717 10.520 1.00 83.06 494 THR A O 1
ATOM 3951 N N . LEU A 1 495 ? -29.396 31.863 10.051 1.00 84.56 495 LEU A N 1
ATOM 3952 C CA . LEU A 1 495 ? -30.251 31.934 8.864 1.00 84.56 495 LEU A CA 1
ATOM 3953 C C . LEU A 1 495 ? -29.780 30.965 7.763 1.00 84.56 495 LEU A C 1
ATOM 3955 O O . LEU A 1 495 ? -30.596 30.220 7.223 1.00 84.56 495 LEU A O 1
ATOM 3959 N N . LYS A 1 496 ? -28.470 30.903 7.477 1.00 86.38 496 LYS A N 1
ATOM 3960 C CA . LYS A 1 496 ? -27.897 29.979 6.476 1.00 86.38 496 LYS A CA 1
ATOM 3961 C C . LYS A 1 496 ? -28.166 28.510 6.807 1.00 86.38 496 LYS A C 1
ATOM 3963 O O . LYS A 1 496 ? -28.571 27.755 5.927 1.00 86.38 496 LYS A O 1
ATOM 3968 N N . ARG A 1 497 ? -28.002 28.116 8.076 1.00 84.12 497 ARG A N 1
ATOM 3969 C CA . ARG A 1 497 ? -28.298 26.750 8.535 1.00 84.12 497 ARG A CA 1
ATOM 3970 C C . ARG A 1 497 ? -29.768 26.398 8.319 1.00 84.12 497 ARG A C 1
ATOM 3972 O O . ARG A 1 497 ? -30.067 25.319 7.823 1.00 84.12 497 ARG A O 1
ATOM 3979 N N . LYS A 1 498 ? -30.687 27.314 8.646 1.00 83.44 498 LYS A N 1
ATOM 3980 C CA . LYS A 1 498 ? -32.127 27.065 8.502 1.00 83.44 498 LYS A CA 1
ATOM 3981 C C . LYS A 1 498 ? -32.565 27.016 7.034 1.00 83.44 498 LYS A C 1
ATOM 3983 O O . LYS A 1 498 ? -33.340 26.142 6.677 1.00 83.44 498 LYS A O 1
ATOM 3988 N N . ILE A 1 499 ? -32.011 27.876 6.177 1.00 82.19 499 ILE A N 1
ATOM 3989 C CA . ILE A 1 499 ? -32.209 27.821 4.717 1.00 82.19 499 ILE A CA 1
ATOM 3990 C C . ILE A 1 499 ? -31.769 26.460 4.156 1.00 82.19 499 ILE A C 1
ATOM 3992 O O . ILE A 1 499 ? -32.488 25.884 3.343 1.00 82.19 499 ILE A O 1
ATOM 3996 N N . HIS A 1 500 ? -30.625 25.937 4.611 1.00 80.56 500 HIS A N 1
ATOM 3997 C CA . HIS A 1 500 ? -30.106 24.640 4.173 1.00 80.56 500 HIS A CA 1
ATOM 3998 C C . HIS A 1 500 ? -30.986 23.469 4.636 1.00 80.56 500 HIS A C 1
ATOM 4000 O O . HIS A 1 500 ? -31.369 22.644 3.813 1.00 80.56 500 HIS A O 1
ATOM 4006 N N . VAL A 1 501 ? -31.375 23.443 5.918 1.00 80.69 501 VAL A N 1
ATOM 4007 C CA . VAL A 1 501 ? -32.254 22.402 6.487 1.00 80.69 501 VAL A CA 1
ATOM 4008 C C . VAL A 1 501 ? -33.625 22.370 5.802 1.00 80.69 501 VAL A C 1
ATOM 4010 O O . VAL A 1 501 ? -34.167 21.299 5.564 1.00 80.69 501 VAL A O 1
ATOM 4013 N N . GLU A 1 502 ? -34.182 23.530 5.452 1.00 76.12 502 GLU A N 1
ATOM 4014 C CA . GLU A 1 502 ? -35.490 23.634 4.788 1.00 76.12 502 GLU A CA 1
ATOM 4015 C C . GLU A 1 502 ? -35.404 23.502 3.250 1.00 76.12 502 GLU A C 1
ATOM 4017 O O . GLU A 1 502 ? -36.412 23.663 2.558 1.00 76.12 502 GLU A O 1
ATOM 4022 N N . GLY A 1 503 ? -34.212 23.254 2.687 1.00 77.00 503 GLY A N 1
ATOM 4023 C CA . GLY A 1 503 ? -34.007 23.088 1.241 1.00 77.00 503 GLY A CA 1
ATOM 4024 C C . GLY A 1 503 ? -34.301 24.345 0.409 1.00 77.00 503 GLY A C 1
ATOM 4025 O O . GLY A 1 503 ? -34.660 24.259 -0.767 1.00 77.00 503 GLY A O 1
ATOM 4026 N N . ILE A 1 504 ? -34.186 25.530 1.008 1.00 78.00 504 ILE A N 1
ATOM 4027 C CA . ILE A 1 504 ? -34.543 26.802 0.378 1.00 78.00 504 ILE A CA 1
ATOM 4028 C C . ILE A 1 504 ? -33.391 27.307 -0.507 1.00 78.00 504 ILE A C 1
ATOM 4030 O O . ILE A 1 504 ? -32.269 27.498 -0.045 1.00 78.00 504 ILE A O 1
ATOM 4034 N N . LYS A 1 505 ? -33.670 27.626 -1.779 1.00 78.62 505 LYS A N 1
ATOM 4035 C CA . LYS A 1 505 ? -32.719 28.336 -2.655 1.00 78.62 505 LYS A CA 1
ATOM 4036 C C . LYS A 1 505 ? -32.884 29.852 -2.506 1.00 78.62 505 LYS A C 1
ATOM 4038 O O . LYS A 1 505 ? -33.855 30.420 -2.996 1.00 78.62 505 LYS A O 1
ATOM 4043 N N . TRP A 1 506 ? -31.934 30.507 -1.838 1.00 80.62 506 TRP A N 1
ATOM 4044 C CA . TRP A 1 506 ? -31.945 31.963 -1.638 1.00 80.62 506 TRP A CA 1
ATOM 4045 C C . TRP A 1 506 ? -31.476 32.707 -2.900 1.00 80.62 506 TRP A C 1
ATOM 4047 O O . TRP A 1 506 ? -30.386 32.430 -3.392 1.00 80.62 506 TRP A O 1
ATOM 4057 N N . GLN A 1 507 ? -32.269 33.655 -3.415 1.00 62.72 507 GLN A N 1
ATOM 4058 C CA . GLN A 1 507 ? -31.993 34.350 -4.690 1.00 62.72 507 GLN A CA 1
ATOM 4059 C C . GLN A 1 507 ? -31.505 35.813 -4.568 1.00 62.72 507 GLN A C 1
ATOM 4061 O O . GLN A 1 507 ? -31.451 36.522 -5.567 1.00 62.72 507 GLN A O 1
ATOM 4066 N N . GLY A 1 508 ? -31.109 36.283 -3.381 1.00 60.28 508 GLY A N 1
ATOM 4067 C CA . GLY A 1 508 ? -30.432 37.583 -3.214 1.00 60.28 508 GLY A CA 1
ATOM 4068 C C . GLY A 1 508 ? -28.915 37.413 -3.101 1.00 60.28 508 GLY A C 1
ATOM 4069 O O . GLY A 1 508 ? -28.481 36.590 -2.293 1.00 60.28 508 GLY A O 1
ATOM 4070 N N . LYS A 1 509 ? -28.127 38.154 -3.894 1.00 52.00 509 LYS A N 1
ATOM 4071 C CA . LYS A 1 509 ? -26.665 38.245 -3.707 1.00 52.00 509 LYS A CA 1
ATOM 4072 C C . LYS A 1 509 ? -26.321 38.975 -2.412 1.00 52.00 509 LYS A C 1
ATOM 4074 O O . LYS A 1 509 ? -27.007 39.974 -2.100 1.00 52.00 509 LYS A O 1
#

InterPro domains:
  IPR045012 Protein NLP [PTHR32002] (32-504)
  IPR055081 NLP1-9, GAF domain [PF22922] (220-383)